Protein AF-0000000084596197 (afdb_homodimer)

Secondary structure (DSSP, 8-state):
-THHHHHHHH---TTS-HHHHHHHHHHHHHHHHHH----GGG---HHHHHHHHHHHHHHHHHHHHTT-HHHHHHHHHHHHHHHT-SHHHHHHHHHHHHHHHHHHHHHHHH-TTSTTTTHHHHHTTGGG--SHHHHHHHHHHHHHHHHHHHHHHHHHHHTTSS---------------TTHHHHHHHHHHHHHHHHHHHHT-TT---/-THHHHHHHH---TTS-HHHHHHHHHHHHHHHHHH----GGG---HHHHHHHHHHHHHHHHHHHHTT-HHHHHHHHHHHHHHHT-SHHHHHHHHHHHHHHHHHHHHHHHH-TTSTTTTHHHHHTTGGG--SHHHHHHHHHHHHHHHHHHHHHHHHHHHTTSS---------------TTHHHHHHHHHHHHHHHHHHHHT-TT---

Sequence (412 aa):
MHRMSILALCTSDANLDVSKCVMMAVVHDLAEAVVGDIAPWEGISKAEKVQREREGMKSMLSDMLHDGPGAIRIRELWEEYEEQATPEAKFVKDLDRLEMALQAAEYERKFPDEPNKLQSFFDSSLPDIKHPEVAQWGGQLQEQRTKEQSVARSSVANDNMNRSVRFEMLPGTTKFDSSQRGELSNNRCGMISVIVSSCLAPGFKTMHRMSILALCTSDANLDVSKCVMMAVVHDLAEAVVGDIAPWEGISKAEKVQREREGMKSMLSDMLHDGPGAIRIRELWEEYEEQATPEAKFVKDLDRLEMALQAAEYERKFPDEPNKLQSFFDSSLPDIKHPEVAQWGGQLQEQRTKEQSVARSSVANDNMNRSVRFEMLPGTTKFDSSQRGELSNNRCGMISVIVSSCLAPGFKT

InterPro domains:
  IPR006674 HD domain [PF13023] (1-129)
  IPR039356 5'-deoxynucleotidase YfbR/HDDC2 [PTHR11845] (1-153)

Structure (mmCIF, N/CA/C/O backbone):
data_AF-0000000084596197-model_v1
#
loop_
_entity.id
_entity.type
_entity.pdbx_description
1 polymer 'Hydrolase-HD superfamily protein'
#
loop_
_atom_site.group_PDB
_atom_site.id
_atom_site.type_symbol
_atom_site.label_atom_id
_atom_site.label_alt_id
_atom_site.label_comp_id
_atom_site.label_asym_id
_atom_site.label_entity_id
_atom_site.label_seq_id
_atom_site.pdbx_PDB_ins_code
_atom_site.Cartn_x
_atom_site.Cartn_y
_atom_site.Cartn_z
_atom_site.occupancy
_atom_site.B_iso_or_equiv
_atom_site.auth_seq_id
_atom_site.auth_comp_id
_atom_site.auth_asym_id
_atom_site.auth_atom_id
_atom_site.pdbx_PDB_model_num
ATOM 1 N N . MET A 1 1 ? -5.289 -3.93 -1.773 1 51.62 1 MET A N 1
ATOM 2 C CA . MET A 1 1 ? -4.254 -3.373 -2.643 1 51.62 1 MET A CA 1
ATOM 3 C C . MET A 1 1 ? -2.949 -3.176 -1.881 1 51.62 1 MET A C 1
ATOM 5 O O . MET A 1 1 ? -1.866 -3.363 -2.438 1 51.62 1 MET A O 1
ATOM 9 N N . HIS A 1 2 ? -2.783 -3.258 -0.722 1 68.31 2 HIS A N 1
ATOM 10 C CA . HIS A 1 2 ? -1.505 -2.994 -0.071 1 68.31 2 HIS A CA 1
ATOM 11 C C . HIS A 1 2 ? -0.812 -4.293 0.332 1 68.31 2 HIS A C 1
ATOM 13 O O . HIS A 1 2 ? 0.346 -4.277 0.754 1 68.31 2 HIS A O 1
ATOM 19 N N . ARG A 1 3 ? -1.323 -5.281 -0.31 1 80.88 3 ARG A N 1
ATOM 20 C CA . ARG A 1 3 ? -0.82 -6.559 0.187 1 80.88 3 ARG A CA 1
ATOM 21 C C . ARG A 1 3 ? 0.446 -6.973 -0.555 1 80.88 3 ARG A C 1
ATOM 23 O O . ARG A 1 3 ? 1.369 -7.527 0.045 1 80.88 3 ARG A O 1
ATOM 30 N N . MET A 1 4 ? 0.46 -6.586 -1.787 1 91.38 4 MET A N 1
ATOM 31 C CA . MET A 1 4 ? 1.592 -7.035 -2.592 1 91.38 4 MET A CA 1
ATOM 32 C C . MET A 1 4 ? 2.893 -6.41 -2.104 1 91.38 4 MET A C 1
ATOM 34 O O . MET A 1 4 ? 3.93 -7.074 -2.057 1 91.38 4 MET A O 1
ATOM 38 N N . SER A 1 5 ? 2.834 -5.141 -1.742 1 93.75 5 SER A N 1
ATOM 39 C CA . SER A 1 5 ? 4.047 -4.488 -1.254 1 93.75 5 SER A CA 1
ATOM 40 C C . SER A 1 5 ? 4.488 -5.074 0.082 1 93.75 5 SER A C 1
ATOM 42 O O . SER A 1 5 ? 5.688 -5.203 0.341 1 93.75 5 SER A O 1
ATOM 44 N N . ILE A 1 6 ? 3.557 -5.441 0.927 1 90.31 6 ILE A N 1
ATOM 45 C CA . ILE A 1 6 ? 3.877 -6.055 2.211 1 90.31 6 ILE A CA 1
ATOM 46 C C . ILE A 1 6 ? 4.496 -7.434 1.983 1 90.31 6 ILE A C 1
ATOM 48 O O . ILE A 1 6 ? 5.5 -7.777 2.607 1 90.31 6 ILE A O 1
ATOM 52 N N . LEU A 1 7 ? 3.924 -8.219 1.066 1 90.75 7 LEU A N 1
ATOM 53 C CA . LEU A 1 7 ? 4.473 -9.531 0.748 1 90.75 7 LEU A CA 1
ATOM 54 C C . LEU A 1 7 ? 5.895 -9.406 0.21 1 90.75 7 LEU A C 1
ATOM 56 O O . LEU A 1 7 ? 6.758 -10.234 0.531 1 90.75 7 LEU A O 1
ATOM 60 N N . ALA A 1 8 ? 6.098 -8.414 -0.601 1 95 8 ALA A N 1
ATOM 61 C CA . ALA A 1 8 ? 7.43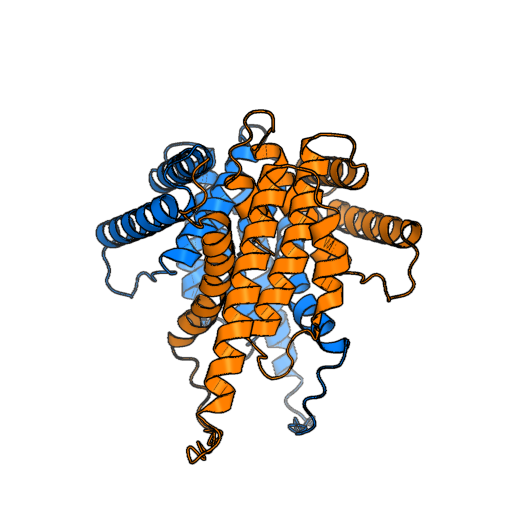8 -8.18 -1.126 1 95 8 ALA A CA 1
ATOM 62 C C . ALA A 1 8 ? 8.43 -7.914 0.003 1 95 8 ALA A C 1
ATOM 64 O O . ALA A 1 8 ? 9.562 -8.398 -0.03 1 95 8 ALA A O 1
ATOM 65 N N . LEU A 1 9 ? 8 -7.18 1.034 1 93.44 9 LEU A N 1
ATOM 66 C CA . LEU A 1 9 ? 8.844 -6.883 2.186 1 93.44 9 LEU A CA 1
ATOM 67 C C . LEU A 1 9 ? 9.211 -8.164 2.934 1 93.44 9 LEU A C 1
ATOM 69 O O . LEU A 1 9 ? 10.281 -8.242 3.551 1 93.44 9 LEU A O 1
ATOM 73 N N . CYS A 1 10 ? 8.453 -9.164 2.822 1 90.25 10 CYS A N 1
ATOM 74 C CA . CYS A 1 10 ? 8.578 -10.359 3.656 1 90.25 10 CYS A CA 1
ATOM 75 C C . CYS A 1 10 ? 9.508 -11.375 3.014 1 90.25 10 CYS A C 1
ATOM 77 O O . CYS A 1 10 ? 9.898 -12.352 3.654 1 90.25 10 CYS A O 1
ATOM 79 N N . THR A 1 11 ? 9.844 -11.203 1.759 1 92.75 11 THR A N 1
ATOM 80 C CA . THR A 1 11 ? 10.602 -12.234 1.065 1 92.75 11 THR A CA 1
ATOM 81 C C . THR A 1 11 ? 11.969 -12.43 1.718 1 92.75 11 THR A C 1
ATOM 83 O O . THR A 1 11 ? 12.578 -11.469 2.201 1 92.75 11 THR A O 1
ATOM 86 N N . SER A 1 12 ? 12.422 -13.664 1.715 1 90.5 12 SER A N 1
ATOM 87 C CA . SER A 1 12 ? 13.734 -14.016 2.242 1 90.5 12 SER A CA 1
ATOM 88 C C . SER A 1 12 ? 14.758 -14.18 1.118 1 90.5 12 SER A C 1
ATOM 90 O O . SER A 1 12 ? 15.922 -14.492 1.372 1 90.5 12 SER A O 1
ATOM 92 N N . ASP A 1 13 ? 14.305 -14 -0.135 1 94.81 13 ASP A N 1
ATOM 93 C CA . ASP A 1 13 ? 15.203 -14.211 -1.269 1 94.81 13 ASP A CA 1
ATOM 94 C C . ASP A 1 13 ? 16.266 -13.109 -1.344 1 94.81 13 ASP A C 1
ATOM 96 O O . ASP A 1 13 ? 15.961 -11.984 -1.753 1 94.81 13 ASP A O 1
ATOM 100 N N . ALA A 1 14 ? 17.469 -13.438 -1.056 1 94.31 14 ALA A N 1
ATOM 101 C CA . ALA A 1 14 ? 18.562 -12.477 -0.971 1 94.31 14 ALA A CA 1
ATOM 102 C C . ALA A 1 14 ? 19.031 -12.055 -2.359 1 94.31 14 ALA A C 1
ATOM 104 O O . ALA A 1 14 ? 19.781 -11.086 -2.502 1 94.31 14 ALA A O 1
ATOM 105 N N . ASN A 1 15 ? 18.625 -12.734 -3.367 1 97 15 ASN A N 1
ATOM 106 C CA . ASN A 1 15 ? 19.047 -12.414 -4.723 1 97 15 ASN A CA 1
ATOM 107 C C . ASN A 1 15 ? 18.219 -11.281 -5.324 1 97 15 ASN A C 1
ATOM 109 O O . ASN A 1 15 ? 18.547 -10.75 -6.383 1 97 15 ASN A O 1
ATOM 113 N N . LEU A 1 16 ? 17.125 -10.922 -4.645 1 98.12 16 LEU A N 1
ATOM 114 C CA . LEU A 1 16 ? 16.219 -9.898 -5.148 1 98.12 16 LEU A CA 1
ATOM 115 C C . LEU A 1 16 ? 16.547 -8.539 -4.527 1 98.12 16 LEU A C 1
ATOM 117 O O . LEU A 1 16 ? 16.906 -8.461 -3.348 1 98.12 16 LEU A O 1
ATOM 121 N N . ASP A 1 17 ? 16.484 -7.523 -5.355 1 98.31 17 ASP A N 1
ATOM 122 C CA . ASP A 1 17 ? 16.375 -6.168 -4.824 1 98.31 17 ASP A CA 1
ATOM 123 C C . ASP A 1 17 ? 15 -5.906 -4.234 1 98.31 17 ASP A C 1
ATOM 125 O O . ASP A 1 17 ? 14.086 -5.477 -4.945 1 98.31 17 ASP A O 1
ATOM 129 N N . VAL A 1 18 ? 14.883 -6.105 -2.934 1 97.88 18 VAL A N 1
ATOM 130 C CA . VAL A 1 18 ? 13.578 -6.086 -2.273 1 97.88 18 VAL A CA 1
ATOM 131 C C . VAL A 1 18 ? 12.969 -4.691 -2.383 1 97.88 18 VAL A C 1
ATOM 133 O O . VAL A 1 18 ? 11.758 -4.555 -2.584 1 97.88 18 VAL A O 1
ATOM 136 N N . SER A 1 19 ? 13.82 -3.701 -2.23 1 98.06 19 SER A N 1
ATOM 137 C CA . SER A 1 19 ? 13.305 -2.34 -2.312 1 98.06 19 SER A CA 1
ATOM 138 C C . SER A 1 19 ? 12.664 -2.076 -3.672 1 98.06 19 SER A C 1
ATOM 140 O O . SER A 1 19 ? 11.609 -1.44 -3.754 1 98.06 19 SER A O 1
ATOM 142 N N . LYS A 1 20 ? 13.297 -2.551 -4.688 1 98.25 20 LYS A N 1
ATOM 143 C CA . LYS A 1 20 ? 12.727 -2.4 -6.023 1 98.25 20 LYS A CA 1
ATOM 144 C C . LYS A 1 20 ? 11.422 -3.182 -6.156 1 98.25 20 LYS A C 1
ATOM 146 O O . LYS A 1 20 ? 10.461 -2.697 -6.758 1 98.25 20 LYS A O 1
ATOM 151 N N . CYS A 1 21 ? 11.359 -4.398 -5.613 1 98.44 21 CYS A N 1
ATOM 152 C CA . CYS A 1 21 ? 10.141 -5.207 -5.641 1 98.44 21 CYS A CA 1
ATOM 153 C C . CYS A 1 21 ? 8.984 -4.477 -4.961 1 98.44 21 CYS A C 1
ATOM 155 O O . CYS A 1 21 ? 7.863 -4.477 -5.465 1 98.44 21 CYS A O 1
ATOM 157 N N . VAL A 1 22 ? 9.281 -3.832 -3.824 1 97.19 22 VAL A N 1
ATOM 158 C CA . VAL A 1 22 ? 8.258 -3.113 -3.078 1 97.19 22 VAL A CA 1
ATOM 159 C C . VAL A 1 22 ? 7.75 -1.932 -3.902 1 97.19 22 VAL A C 1
ATOM 161 O O . VAL A 1 22 ? 6.539 -1.753 -4.062 1 97.19 22 VAL A O 1
ATOM 164 N N . MET A 1 23 ? 8.664 -1.175 -4.457 1 97.56 23 MET A N 1
ATOM 165 C CA . MET A 1 23 ? 8.25 -0.035 -5.273 1 97.56 23 MET A CA 1
ATOM 166 C C . MET A 1 23 ? 7.441 -0.493 -6.48 1 97.56 23 MET A C 1
ATOM 168 O O . MET A 1 23 ? 6.41 0.101 -6.801 1 97.56 23 MET A O 1
ATOM 172 N N . MET A 1 24 ? 7.922 -1.519 -7.078 1 97.38 24 MET A N 1
ATOM 173 C CA . MET A 1 24 ? 7.242 -2.045 -8.258 1 97.38 24 MET A CA 1
ATOM 174 C C . MET A 1 24 ? 5.84 -2.523 -7.914 1 97.38 24 MET A C 1
ATOM 176 O O . MET A 1 24 ? 4.902 -2.324 -8.688 1 97.38 24 MET A O 1
ATOM 180 N N . ALA A 1 25 ? 5.695 -3.145 -6.742 1 95.69 25 ALA A N 1
ATOM 181 C CA . ALA A 1 25 ? 4.379 -3.576 -6.277 1 95.69 25 ALA A CA 1
ATOM 182 C C . ALA A 1 25 ? 3.447 -2.383 -6.086 1 95.69 25 ALA A C 1
ATOM 184 O O . ALA A 1 25 ? 2.279 -2.43 -6.477 1 95.69 25 ALA A O 1
ATOM 185 N N . VAL A 1 26 ? 3.951 -1.312 -5.512 1 93.12 26 VAL A N 1
ATOM 186 C CA . VAL A 1 26 ? 3.166 -0.103 -5.289 1 93.12 26 VAL A CA 1
ATOM 187 C C . VAL A 1 26 ? 2.746 0.495 -6.633 1 93.12 26 VAL A C 1
ATOM 189 O O . VAL A 1 26 ? 1.592 0.888 -6.809 1 93.12 26 VAL A O 1
ATOM 192 N N . VAL A 1 27 ? 3.654 0.53 -7.562 1 92.81 27 VAL A N 1
ATOM 193 C CA . VAL A 1 27 ? 3.381 1.075 -8.891 1 92.81 27 VAL A CA 1
ATOM 194 C C . VAL A 1 27 ? 2.332 0.218 -9.594 1 92.81 27 VAL A C 1
ATOM 196 O O . VAL A 1 27 ? 1.435 0.743 -10.258 1 92.81 27 VAL A O 1
ATOM 199 N N . HIS A 1 28 ? 2.49 -1.118 -9.484 1 90.94 28 HIS A N 1
ATOM 200 C CA . HIS A 1 28 ? 1.502 -2.029 -10.047 1 90.94 28 HIS A CA 1
ATOM 201 C C . HIS A 1 28 ? 0.102 -1.715 -9.531 1 90.94 28 HIS A C 1
ATOM 203 O O . HIS A 1 28 ? -0.844 -1.606 -10.312 1 90.94 28 HIS A O 1
ATOM 209 N N . ASP A 1 29 ? 0.002 -1.568 -8.258 1 86.38 29 ASP A N 1
ATOM 210 C CA . ASP A 1 29 ? -1.286 -1.261 -7.641 1 86.38 29 ASP A CA 1
ATOM 211 C C . ASP A 1 29 ? -1.808 0.095 -8.109 1 86.38 29 ASP A C 1
ATOM 213 O O . ASP A 1 29 ? -3.014 0.269 -8.305 1 86.38 29 ASP A O 1
ATOM 217 N N . LEU A 1 30 ? -0.917 1.039 -8.227 1 85.5 30 LEU A N 1
ATOM 218 C CA . LEU A 1 30 ? -1.281 2.361 -8.719 1 85.5 30 LEU A CA 1
ATOM 219 C C . LEU A 1 30 ? -1.856 2.273 -10.133 1 85.5 30 LEU A C 1
ATOM 221 O O . LEU A 1 30 ? -2.873 2.902 -10.43 1 85.5 30 LEU A O 1
ATOM 225 N N . ALA A 1 31 ? -1.199 1.542 -10.977 1 83.44 31 ALA A N 1
ATOM 226 C CA . ALA A 1 31 ? -1.655 1.37 -12.359 1 83.44 31 ALA A CA 1
ATOM 227 C C . ALA A 1 31 ? -3.053 0.758 -12.398 1 83.44 31 ALA A C 1
ATOM 229 O O . ALA A 1 31 ? -3.898 1.182 -13.188 1 83.44 31 ALA A O 1
ATOM 230 N N . GLU A 1 32 ? -3.297 -0.249 -11.523 1 80.62 32 GLU A N 1
ATOM 231 C CA . GLU A 1 32 ? -4.605 -0.891 -11.461 1 80.62 32 GLU A CA 1
ATOM 232 C C . GLU A 1 32 ? -5.68 0.09 -10.992 1 80.62 32 GLU A C 1
ATOM 234 O O . GLU A 1 32 ? -6.82 0.035 -11.453 1 80.62 32 GLU A O 1
ATOM 239 N N . ALA A 1 33 ? -5.348 0.942 -10.094 1 76.25 33 ALA A N 1
ATOM 240 C CA . ALA A 1 33 ? -6.293 1.924 -9.57 1 76.25 33 ALA A CA 1
ATOM 241 C C . ALA A 1 33 ? -6.652 2.963 -10.625 1 76.25 33 ALA A C 1
ATOM 243 O O . ALA A 1 33 ? -7.789 3.434 -10.688 1 76.25 33 ALA A O 1
ATOM 244 N N . VAL A 1 34 ? -5.734 3.34 -11.438 1 73.44 34 VAL A N 1
ATOM 245 C CA . VAL A 1 34 ? -5.91 4.395 -12.43 1 73.44 34 VAL A CA 1
ATOM 246 C C . VAL A 1 34 ? -6.652 3.84 -13.648 1 73.44 34 VAL A C 1
ATOM 248 O O . VAL A 1 34 ? -7.582 4.473 -14.148 1 73.44 34 VAL A O 1
ATOM 251 N N . VAL A 1 35 ? -6.188 2.748 -14.164 1 70.94 35 VAL A N 1
ATOM 252 C CA . VAL A 1 35 ? -6.695 2.229 -15.43 1 70.94 35 VAL A CA 1
ATOM 253 C C . VAL A 1 35 ? -7.855 1.271 -15.164 1 70.94 35 VAL A C 1
ATOM 255 O O . VAL A 1 35 ? -8.688 1.039 -16.047 1 70.94 35 VAL A O 1
ATOM 258 N N . GLY A 1 36 ? -8.086 1.014 -13.93 1 65.88 36 GLY A N 1
ATOM 259 C CA . GLY A 1 36 ? -9.062 -0.024 -13.633 1 65.88 36 GLY A CA 1
ATOM 260 C C . GLY A 1 36 ? -8.523 -1.427 -13.836 1 65.88 36 GLY A C 1
ATOM 261 O O . GLY A 1 36 ? -7.488 -1.612 -14.477 1 65.88 36 GLY A O 1
ATOM 262 N N . ASP A 1 37 ? -9.109 -2.377 -13.016 1 60.03 37 ASP A N 1
ATOM 263 C CA . ASP A 1 37 ? -8.773 -3.783 -13.203 1 60.03 37 ASP A CA 1
ATOM 264 C C . ASP A 1 37 ? -9.516 -4.371 -14.406 1 60.03 37 ASP A C 1
ATOM 266 O O . ASP A 1 37 ? -10.742 -4.453 -14.398 1 60.03 37 ASP A O 1
ATOM 270 N N . ILE A 1 38 ? -8.867 -4.238 -15.5 1 54.94 38 ILE A N 1
ATOM 271 C CA . ILE A 1 38 ? -9.523 -4.809 -16.672 1 54.94 38 ILE A CA 1
ATOM 272 C C . ILE A 1 38 ? -9.438 -6.332 -16.625 1 54.94 38 ILE A C 1
ATOM 274 O O . ILE A 1 38 ? -8.336 -6.895 -16.578 1 54.94 38 ILE A O 1
ATOM 278 N N . ALA A 1 39 ? -10.609 -6.922 -16.406 1 49.72 39 ALA A N 1
ATOM 279 C CA . ALA A 1 39 ? -10.68 -8.375 -16.359 1 49.72 39 ALA A CA 1
ATOM 280 C C . ALA A 1 39 ? -10.578 -8.984 -17.75 1 49.72 39 ALA A C 1
ATOM 282 O O . ALA A 1 39 ? -10.914 -8.336 -18.75 1 49.72 39 ALA A O 1
ATOM 283 N N . PRO A 1 40 ? -9.992 -10.18 -17.812 1 52.41 40 PRO A N 1
ATOM 284 C CA . PRO A 1 40 ? -9.797 -10.883 -19.094 1 52.41 40 PRO A CA 1
ATOM 285 C C . PRO A 1 40 ? -11.086 -11 -19.906 1 52.41 40 PRO A C 1
ATOM 287 O O . PRO A 1 40 ? -11.039 -11.023 -21.141 1 52.41 40 PRO A O 1
ATOM 290 N N . TRP A 1 41 ? -12.133 -11.148 -19.234 1 51.62 41 TRP A N 1
ATOM 291 C CA . TRP A 1 41 ? -13.375 -11.445 -19.953 1 51.62 41 TRP A CA 1
ATOM 292 C C . TRP A 1 41 ? -13.898 -10.211 -20.672 1 51.62 41 TRP A C 1
ATOM 294 O O . TRP A 1 41 ? -14.828 -10.305 -21.484 1 51.62 41 TRP A O 1
ATOM 304 N N . GLU A 1 42 ? -13.336 -9.102 -20.281 1 60.56 42 GLU A N 1
ATOM 305 C CA . GLU A 1 42 ? -13.836 -7.875 -20.891 1 60.56 42 GLU A CA 1
ATOM 306 C C . GLU A 1 42 ? -13.445 -7.797 -22.359 1 60.56 42 GLU A C 1
ATOM 308 O O . GLU A 1 42 ? -13.82 -6.852 -23.062 1 60.56 42 GLU A O 1
ATOM 313 N N . GLY A 1 43 ? -12.883 -8.938 -22.906 1 64.5 43 GLY A N 1
ATOM 314 C CA . GLY A 1 43 ? -12.672 -9.078 -24.344 1 64.5 43 GLY A CA 1
ATOM 315 C C . GLY A 1 43 ? -11.555 -8.203 -24.875 1 64.5 43 GLY A C 1
ATOM 316 O O . GLY A 1 43 ? -11.445 -7.996 -26.078 1 64.5 43 GLY A O 1
ATOM 317 N N . ILE A 1 44 ? -11.023 -7.566 -23.984 1 69.56 44 ILE A N 1
ATOM 318 C CA . ILE A 1 44 ? -9.906 -6.742 -24.438 1 69.56 44 ILE A CA 1
ATOM 319 C C . ILE A 1 44 ? -8.641 -7.59 -24.531 1 69.56 44 ILE A C 1
ATOM 321 O O . ILE A 1 44 ? -8.375 -8.414 -23.656 1 69.56 44 ILE A O 1
ATOM 325 N N . SER A 1 45 ? -8.016 -7.523 -25.812 1 78 45 SER A N 1
ATOM 326 C CA . SER A 1 45 ? -6.762 -8.25 -25.984 1 78 45 SER A CA 1
ATOM 327 C C . SER A 1 45 ? -5.715 -7.777 -24.984 1 78 45 SER A C 1
ATOM 329 O O . SER A 1 45 ? -5.824 -6.684 -24.422 1 78 45 SER A O 1
ATOM 331 N N . LYS A 1 46 ? -4.75 -8.633 -24.719 1 76.69 46 LYS A N 1
ATOM 332 C CA . LYS A 1 46 ? -3.643 -8.297 -23.828 1 76.69 46 LYS A CA 1
ATOM 333 C C . LYS A 1 46 ? -2.934 -7.027 -24.281 1 76.69 46 LYS A C 1
ATOM 335 O O . LYS A 1 46 ? -2.6 -6.16 -23.469 1 76.69 46 LYS A O 1
ATOM 340 N N . ALA A 1 47 ? -2.729 -6.996 -25.641 1 79.56 47 ALA A N 1
ATOM 341 C CA . ALA A 1 47 ? -2.037 -5.844 -26.203 1 79.56 47 ALA A CA 1
ATOM 342 C C . ALA A 1 47 ? -2.842 -4.562 -26 1 79.56 47 ALA A C 1
ATOM 344 O O . ALA A 1 47 ? -2.279 -3.516 -25.672 1 79.56 47 ALA A O 1
ATOM 345 N N . GLU A 1 48 ? -4.117 -4.68 -26.188 1 78.88 48 GLU A N 1
ATOM 346 C CA . GLU A 1 48 ? -4.984 -3.521 -25.984 1 78.88 48 GLU A CA 1
ATOM 347 C C . GLU A 1 48 ? -5.031 -3.113 -24.516 1 78.88 48 GLU A C 1
ATOM 349 O O . GLU A 1 48 ? -5.082 -1.925 -24.188 1 78.88 48 GLU A O 1
ATOM 354 N N . LYS A 1 49 ? -4.969 -4.086 -23.656 1 76.06 49 LYS A N 1
ATOM 355 C CA . LYS A 1 49 ? -4.941 -3.803 -22.219 1 76.06 49 LYS A CA 1
ATOM 356 C C . LYS A 1 49 ? -3.688 -3.02 -21.844 1 76.06 49 LYS A C 1
ATOM 358 O O . LYS A 1 49 ? -3.771 -2.008 -21.141 1 76.06 49 LYS A O 1
ATOM 363 N N . VAL A 1 50 ? -2.574 -3.438 -22.375 1 78.81 50 VAL A N 1
ATOM 364 C CA . VAL A 1 50 ? -1.298 -2.801 -22.062 1 78.81 50 VAL A CA 1
ATOM 365 C C . VAL A 1 50 ? -1.292 -1.372 -22.609 1 78.81 50 VAL A C 1
ATOM 367 O O . VAL A 1 50 ? -0.8 -0.454 -21.938 1 78.81 50 VAL A O 1
ATOM 370 N N . GLN A 1 51 ? -1.865 -1.231 -23.75 1 81.5 51 GLN A N 1
ATOM 371 C CA . GLN A 1 51 ? -1.906 0.094 -24.344 1 81.5 51 GLN A CA 1
ATOM 372 C C . GLN A 1 51 ? -2.785 1.044 -23.547 1 81.5 51 GLN A C 1
ATOM 374 O O . GLN A 1 51 ? -2.418 2.199 -23.312 1 81.5 51 GLN A O 1
ATOM 379 N N . ARG A 1 52 ? -3.8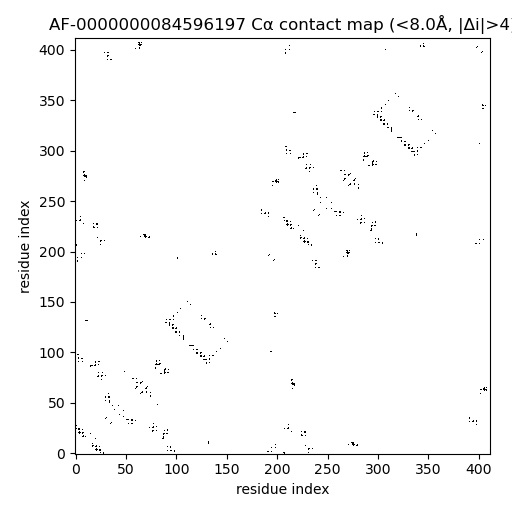71 0.579 -23.125 1 77.81 52 ARG A N 1
ATOM 380 C CA . ARG A 1 52 ? -4.766 1.396 -22.312 1 77.81 52 ARG A CA 1
ATOM 381 C C . ARG A 1 52 ? -4.117 1.753 -20.969 1 77.81 52 ARG A C 1
ATOM 383 O O . ARG A 1 52 ? -4.23 2.889 -20.5 1 77.81 52 ARG A O 1
ATOM 390 N N . GLU A 1 53 ? -3.426 0.743 -20.391 1 81.06 53 GLU A N 1
ATOM 391 C CA . GLU A 1 53 ? -2.721 1 -19.125 1 81.06 53 GLU A CA 1
ATOM 392 C C . GLU A 1 53 ? -1.597 2.014 -19.328 1 81.06 53 GLU A C 1
ATOM 394 O O . GLU A 1 53 ? -1.396 2.896 -18.484 1 81.06 53 GLU A O 1
ATOM 399 N N . ARG A 1 54 ? -0.956 1.885 -20.469 1 83.44 54 ARG A N 1
ATOM 400 C CA . ARG A 1 54 ? 0.139 2.803 -20.75 1 83.44 54 ARG A CA 1
ATOM 401 C C . ARG A 1 54 ? -0.373 4.23 -20.922 1 83.44 54 ARG A C 1
ATOM 403 O O . ARG A 1 54 ? 0.201 5.168 -20.359 1 83.44 54 ARG A O 1
ATOM 410 N N . GLU A 1 55 ? -1.392 4.371 -21.625 1 81.56 55 GLU A N 1
ATOM 411 C CA . GLU A 1 55 ? -1.959 5.699 -21.859 1 81.56 55 GLU A CA 1
ATOM 412 C C . GLU A 1 55 ? -2.514 6.285 -20.562 1 81.56 55 GLU A C 1
ATOM 414 O O . GLU A 1 55 ? -2.352 7.477 -20.281 1 81.56 55 GLU A O 1
ATOM 419 N N . GLY A 1 56 ? -3.186 5.461 -19.859 1 77.81 56 GLY A N 1
ATOM 420 C CA . GLY A 1 56 ? -3.699 5.898 -18.578 1 77.81 56 GLY A CA 1
ATOM 421 C C . GLY A 1 56 ? -2.609 6.352 -17.609 1 77.81 56 GLY A C 1
ATOM 422 O O . GLY A 1 56 ? -2.721 7.41 -17 1 77.81 56 GLY A O 1
ATOM 423 N N . MET A 1 57 ? -1.563 5.574 -17.609 1 81.69 57 MET A N 1
ATOM 424 C CA . MET A 1 57 ? -0.446 5.898 -16.719 1 81.69 57 MET A CA 1
ATOM 425 C C . MET A 1 57 ? 0.263 7.164 -17.188 1 81.69 57 MET A C 1
ATOM 427 O O . MET A 1 57 ? 0.626 8.016 -16.375 1 81.69 57 MET A O 1
ATOM 431 N N . LYS A 1 58 ? 0.481 7.281 -18.453 1 82.31 58 LYS A N 1
ATOM 432 C CA . LYS A 1 58 ? 1.139 8.461 -19.016 1 82.31 58 LYS A CA 1
ATOM 433 C C . LYS A 1 58 ? 0.367 9.734 -18.672 1 82.31 58 LYS A C 1
ATOM 435 O O . LYS A 1 58 ? 0.957 10.727 -18.234 1 82.31 58 LYS A O 1
ATOM 440 N N . SER A 1 59 ? -0.866 9.648 -18.906 1 78.81 59 SER A N 1
ATOM 441 C CA . SER A 1 59 ? -1.703 10.805 -18.625 1 78.81 59 SER A CA 1
ATOM 442 C C . SER A 1 59 ? -1.648 11.164 -17.141 1 78.81 59 SER A C 1
ATOM 444 O O . SER A 1 59 ? -1.511 12.336 -16.781 1 78.81 59 SER A O 1
ATOM 446 N N . MET A 1 60 ? -1.717 10.156 -16.359 1 75.94 60 MET A N 1
ATOM 447 C CA . MET A 1 60 ? -1.688 10.383 -14.914 1 75.94 60 MET A CA 1
ATOM 448 C C . MET A 1 60 ? -0.356 10.992 -14.492 1 75.94 60 MET A C 1
ATOM 450 O O . MET A 1 60 ? -0.329 11.969 -13.742 1 75.94 60 MET A O 1
ATOM 454 N N . LEU A 1 61 ? 0.694 10.461 -15.008 1 81 61 LEU A N 1
ATOM 455 C CA . LEU A 1 61 ? 2.025 10.898 -14.602 1 81 61 LEU A CA 1
ATOM 456 C C . LEU A 1 61 ? 2.314 12.305 -15.117 1 81 61 LEU A C 1
ATOM 458 O O . LEU A 1 61 ? 2.941 13.109 -14.422 1 81 61 LEU A O 1
ATOM 462 N N . SER A 1 62 ? 1.926 12.531 -16.344 1 79.56 62 SER A N 1
ATOM 463 C CA . SER A 1 62 ? 2.111 13.867 -16.891 1 79.56 62 SER A CA 1
ATOM 464 C C . SER A 1 62 ? 1.293 14.906 -16.125 1 79.56 62 SER A C 1
ATOM 466 O O . SER A 1 62 ? 1.792 15.984 -15.812 1 79.56 62 SER A O 1
ATOM 468 N N . ASP A 1 63 ? 0.119 14.555 -15.883 1 71.44 63 ASP A N 1
ATOM 469 C CA . ASP A 1 63 ? -0.786 15.484 -15.219 1 71.44 63 ASP A CA 1
ATOM 470 C C . ASP A 1 63 ? -0.371 15.711 -13.766 1 71.44 63 ASP A C 1
ATOM 472 O O . ASP A 1 63 ? -0.438 16.828 -13.258 1 71.44 63 ASP A O 1
ATOM 476 N N . MET A 1 64 ? 0.132 14.664 -13.25 1 68.69 64 MET A N 1
ATOM 477 C CA . MET A 1 64 ? 0.358 14.719 -11.805 1 68.69 64 MET A CA 1
ATOM 478 C C . MET A 1 64 ? 1.791 15.141 -11.5 1 68.69 64 MET A C 1
ATOM 480 O O . MET A 1 64 ? 2.031 15.898 -10.555 1 68.69 64 MET A O 1
ATOM 484 N N . LEU A 1 65 ? 2.723 14.672 -12.234 1 75.5 65 LEU A N 1
ATOM 485 C CA . LEU A 1 65 ? 4.113 14.82 -11.828 1 75.5 65 LEU A CA 1
ATOM 486 C C . LEU A 1 65 ? 4.91 15.609 -12.859 1 75.5 65 LEU A C 1
ATOM 488 O O . LEU A 1 65 ? 6.133 15.727 -12.75 1 75.5 65 LEU A O 1
ATOM 492 N N . HIS A 1 66 ? 4.172 16.156 -13.867 1 77.44 66 HIS A N 1
ATOM 493 C CA . HIS A 1 66 ? 4.766 17.031 -14.883 1 77.44 66 HIS A CA 1
ATOM 494 C C . HIS A 1 66 ? 6.062 16.438 -15.422 1 77.44 66 HIS A C 1
ATOM 496 O O . HIS A 1 66 ? 7.062 17.141 -15.562 1 77.44 66 HIS A O 1
ATOM 502 N N . ASP A 1 67 ? 6.141 15.219 -15.406 1 76.94 67 ASP A N 1
ATOM 503 C CA . ASP A 1 67 ? 7.234 14.453 -15.992 1 76.94 67 ASP A CA 1
ATOM 504 C C . ASP A 1 67 ? 8.523 14.641 -15.195 1 76.94 67 ASP A C 1
ATOM 506 O O . ASP A 1 67 ? 9.617 14.609 -15.758 1 76.94 67 ASP A O 1
ATOM 510 N N . GLY A 1 68 ? 8.398 15.016 -13.945 1 85.69 68 GLY A N 1
ATOM 511 C CA . GLY A 1 68 ? 9.555 15.164 -13.07 1 85.69 68 GLY A CA 1
ATOM 512 C C . GLY A 1 68 ? 10.148 13.836 -12.641 1 85.69 68 GLY A C 1
ATOM 513 O O . GLY A 1 68 ? 9.836 12.797 -13.219 1 85.69 68 GLY A O 1
ATOM 514 N N . PRO A 1 69 ? 11.125 13.883 -11.711 1 90.19 69 PRO A N 1
ATOM 515 C CA . PRO A 1 69 ? 11.836 12.672 -11.297 1 90.19 69 PRO A CA 1
ATOM 516 C C . PRO A 1 69 ? 10.906 11.578 -10.773 1 90.19 69 PRO A C 1
ATOM 518 O O . PRO A 1 69 ? 11.133 10.398 -11.023 1 90.19 69 PRO A O 1
ATOM 521 N N . GLY A 1 70 ? 9.875 11.984 -10.031 1 90.81 70 GLY A N 1
ATOM 522 C CA . GLY A 1 70 ? 8.906 11.008 -9.57 1 90.81 70 GLY A CA 1
ATOM 523 C C . GLY A 1 70 ? 8.172 10.305 -10.695 1 90.81 70 GLY A C 1
ATOM 524 O O . GLY A 1 70 ? 7.961 9.094 -10.648 1 90.81 70 GLY A O 1
ATOM 525 N N . ALA A 1 71 ? 7.828 11.078 -11.711 1 88.62 71 ALA A N 1
ATOM 526 C CA . ALA A 1 71 ? 7.145 10.523 -12.875 1 88.62 71 ALA A CA 1
ATOM 527 C C . ALA A 1 71 ? 8.031 9.516 -13.609 1 88.62 71 ALA A C 1
ATOM 529 O O . ALA A 1 71 ? 7.574 8.438 -14 1 88.62 71 ALA A O 1
ATOM 530 N N . ILE A 1 72 ? 9.273 9.883 -13.789 1 92.31 72 ILE A N 1
ATOM 531 C CA . ILE A 1 72 ? 10.234 9.016 -14.469 1 92.31 72 ILE A CA 1
ATOM 532 C C . ILE A 1 72 ? 10.406 7.723 -13.68 1 92.31 72 ILE A C 1
ATOM 534 O O . ILE A 1 72 ? 10.375 6.629 -14.258 1 92.31 72 ILE A O 1
ATOM 538 N N . ARG A 1 73 ? 10.531 7.793 -12.383 1 94.88 73 ARG A N 1
ATOM 539 C CA . ARG A 1 73 ? 10.695 6.645 -11.5 1 94.88 73 ARG A CA 1
ATOM 540 C C . ARG A 1 73 ? 9.516 5.684 -11.625 1 94.88 73 ARG A C 1
ATOM 542 O O . ARG A 1 73 ? 9.711 4.48 -11.805 1 94.88 73 ARG A O 1
ATOM 549 N N . ILE A 1 74 ? 8.344 6.223 -11.586 1 93.19 74 ILE A N 1
ATOM 550 C CA . ILE A 1 74 ? 7.133 5.414 -11.648 1 93.19 74 ILE A CA 1
ATOM 551 C C . ILE A 1 74 ? 7.02 4.762 -13.023 1 93.19 74 ILE A C 1
ATOM 553 O O . ILE A 1 74 ? 6.73 3.564 -13.133 1 93.19 74 ILE A O 1
ATOM 557 N N . ARG A 1 75 ? 7.258 5.527 -14.047 1 92.06 75 ARG A N 1
ATOM 558 C CA . ARG A 1 75 ? 7.172 5.012 -15.406 1 92.06 75 ARG A CA 1
ATOM 559 C C . ARG A 1 75 ? 8.164 3.867 -15.625 1 92.06 75 ARG A C 1
ATOM 561 O O . ARG A 1 75 ? 7.805 2.834 -16.188 1 92.06 75 ARG A O 1
ATOM 568 N N . GLU A 1 76 ? 9.359 4.047 -15.203 1 95.75 76 GLU A N 1
ATOM 569 C CA . GLU A 1 76 ? 10.391 3.029 -15.383 1 95.75 76 GLU A CA 1
ATOM 570 C C . GLU A 1 76 ? 10.031 1.743 -14.641 1 95.75 76 GLU A C 1
ATOM 572 O O . GLU A 1 76 ? 10.219 0.645 -15.172 1 95.75 76 GLU A O 1
ATOM 577 N N . LEU A 1 77 ? 9.57 1.88 -13.445 1 97.31 77 LEU A N 1
ATOM 578 C CA . LEU A 1 77 ? 9.156 0.715 -12.672 1 97.31 77 LEU A CA 1
ATOM 579 C C . LEU A 1 77 ? 7.984 0.009 -13.336 1 97.31 77 LEU A C 1
ATOM 581 O O . LEU A 1 77 ? 7.941 -1.222 -13.391 1 97.31 77 LEU A O 1
ATOM 585 N N . TRP A 1 78 ? 7.023 0.78 -13.828 1 94.25 78 TRP A N 1
ATOM 586 C CA . TRP A 1 78 ? 5.863 0.217 -14.508 1 94.25 78 TRP A CA 1
ATOM 587 C C . TRP A 1 78 ? 6.285 -0.556 -15.75 1 94.25 78 TRP A C 1
ATOM 589 O O . TRP A 1 78 ? 5.824 -1.678 -15.977 1 94.25 78 TRP A O 1
ATOM 599 N N . GLU A 1 79 ? 7.125 0.059 -16.562 1 94.25 79 GLU A N 1
ATOM 600 C CA . GLU A 1 79 ? 7.617 -0.581 -17.781 1 94.25 79 GLU A CA 1
ATOM 601 C C . GLU A 1 79 ? 8.383 -1.86 -17.453 1 94.25 79 GLU A C 1
ATOM 603 O O . GLU A 1 79 ? 8.227 -2.875 -18.141 1 94.25 79 GLU A O 1
ATOM 608 N N . GLU A 1 80 ? 9.219 -1.804 -16.469 1 97.19 80 GLU A N 1
ATOM 609 C CA . GLU A 1 80 ? 9.953 -2.994 -16.047 1 97.19 80 GLU A CA 1
ATOM 610 C C . GLU A 1 80 ? 9 -4.117 -15.648 1 97.19 80 GLU A C 1
ATOM 612 O O . GLU A 1 80 ? 9.227 -5.281 -15.984 1 97.19 80 GLU A O 1
ATOM 617 N N . TYR A 1 81 ? 7.969 -3.816 -14.945 1 96.5 81 TYR A N 1
ATOM 618 C CA . TYR A 1 81 ? 6.973 -4.809 -14.555 1 96.5 81 TYR A CA 1
ATOM 619 C C . TYR A 1 81 ? 6.316 -5.434 -15.781 1 96.5 81 TYR A C 1
ATOM 621 O O . TYR A 1 81 ? 6.195 -6.656 -15.875 1 96.5 81 TYR A O 1
ATOM 629 N N . GLU A 1 82 ? 5.859 -4.578 -16.703 1 92.31 82 GLU A N 1
ATOM 630 C CA . GLU A 1 82 ? 5.137 -5.031 -17.875 1 92.31 82 GLU A CA 1
ATOM 631 C C . GLU A 1 82 ? 6.016 -5.926 -18.75 1 92.31 82 GLU A C 1
ATOM 633 O O . GLU A 1 82 ? 5.527 -6.883 -19.359 1 92.31 82 GLU A O 1
ATOM 638 N N . GLU A 1 83 ? 7.289 -5.59 -18.781 1 94 83 GLU A N 1
ATOM 639 C CA . GLU A 1 83 ? 8.219 -6.355 -19.609 1 94 83 GLU A CA 1
ATOM 640 C C . GLU A 1 83 ? 8.484 -7.734 -19 1 94 83 GLU A C 1
ATOM 642 O O . GLU A 1 83 ? 8.789 -8.688 -19.719 1 94 83 GLU A O 1
ATOM 647 N N . GLN A 1 84 ? 8.469 -7.867 -17.703 1 95.94 84 GLN A N 1
ATOM 648 C CA . GLN A 1 84 ? 8.656 -9.109 -16.969 1 95.94 84 GLN A CA 1
ATOM 649 C C . GLN A 1 84 ? 9.969 -9.781 -17.359 1 95.94 84 GLN A C 1
ATOM 651 O O . GLN A 1 84 ? 10.023 -11 -17.562 1 95.94 84 GLN A O 1
ATOM 656 N N . ALA A 1 85 ? 11.031 -9.008 -17.469 1 96.5 85 ALA A N 1
ATOM 657 C CA . ALA A 1 85 ? 12.32 -9.531 -17.906 1 96.5 85 ALA A CA 1
ATOM 658 C C . ALA A 1 85 ? 13.273 -9.719 -16.734 1 96.5 85 ALA A C 1
ATOM 660 O O . ALA A 1 85 ? 14.148 -10.586 -16.766 1 96.5 85 ALA A O 1
ATOM 661 N N . THR A 1 86 ? 13.203 -8.93 -15.68 1 98.31 86 THR A N 1
ATOM 662 C CA . THR A 1 86 ? 14.102 -8.992 -14.531 1 98.31 86 THR A CA 1
ATOM 663 C C . THR A 1 86 ? 13.555 -9.922 -13.461 1 98.31 86 THR A C 1
ATOM 665 O O . THR A 1 86 ? 12.344 -10.164 -13.398 1 98.31 86 THR A O 1
ATOM 668 N N . PRO A 1 87 ? 14.43 -10.5 -12.633 1 98.38 87 PRO A N 1
ATOM 669 C CA . PRO A 1 87 ? 13.953 -11.336 -11.531 1 98.38 87 PRO A CA 1
ATOM 670 C C . PRO A 1 87 ? 12.953 -10.617 -10.633 1 98.38 87 PRO A C 1
ATOM 672 O O . PRO A 1 87 ? 12 -11.227 -10.148 1 98.38 87 PRO A O 1
ATOM 675 N N . GLU A 1 88 ? 13.156 -9.289 -10.398 1 98.69 88 GLU A N 1
ATOM 676 C CA . GLU A 1 88 ? 12.242 -8.508 -9.57 1 98.69 88 GLU A CA 1
ATOM 677 C C . GLU A 1 88 ? 10.852 -8.445 -10.195 1 98.69 88 GLU A C 1
ATOM 679 O O . GLU A 1 88 ? 9.852 -8.641 -9.508 1 98.69 88 GLU A O 1
ATOM 684 N N . ALA A 1 89 ? 10.828 -8.211 -11.5 1 98.62 89 ALA A N 1
ATOM 685 C CA . ALA A 1 89 ? 9.547 -8.117 -12.195 1 98.62 89 ALA A CA 1
ATOM 686 C C . ALA A 1 89 ? 8.812 -9.461 -12.172 1 98.62 89 ALA A C 1
ATOM 688 O O . ALA A 1 89 ? 7.602 -9.508 -11.953 1 98.62 89 ALA A O 1
ATOM 689 N N . LYS A 1 90 ? 9.5 -10.523 -12.391 1 98.56 90 LYS A N 1
ATOM 690 C CA . LYS A 1 90 ? 8.914 -11.859 -12.359 1 98.56 90 LYS A CA 1
ATOM 691 C C . LYS A 1 90 ? 8.398 -12.203 -10.969 1 98.56 90 LYS A C 1
ATOM 693 O O . LYS A 1 90 ? 7.312 -12.773 -10.828 1 98.56 90 LYS A O 1
ATOM 698 N N . PHE A 1 91 ? 9.203 -11.891 -9.992 1 98.5 91 PHE A N 1
ATOM 699 C CA . PHE A 1 91 ? 8.805 -12.109 -8.602 1 98.5 91 PHE A CA 1
ATOM 700 C C . PHE A 1 91 ? 7.516 -11.359 -8.289 1 98.5 91 PHE A C 1
ATOM 702 O O . PHE A 1 91 ? 6.586 -11.922 -7.707 1 98.5 91 PHE A O 1
ATOM 709 N N . VAL A 1 92 ? 7.418 -10.039 -8.656 1 98 92 VAL A N 1
ATOM 710 C CA . VAL A 1 92 ? 6.242 -9.227 -8.367 1 98 92 VAL A CA 1
ATOM 711 C C . VAL A 1 92 ? 5.035 -9.766 -9.133 1 98 92 VAL A C 1
ATOM 713 O O . VAL A 1 92 ? 3.91 -9.742 -8.633 1 98 92 VAL A O 1
ATOM 716 N N . LYS A 1 93 ? 5.199 -10.266 -10.336 1 96.94 93 LYS A N 1
ATOM 717 C CA . LYS A 1 93 ? 4.113 -10.906 -11.07 1 96.94 93 LYS A CA 1
ATOM 718 C C . LYS A 1 93 ? 3.592 -12.133 -10.336 1 96.94 93 LYS A C 1
ATOM 720 O O . LYS A 1 93 ? 2.385 -12.383 -10.305 1 96.94 93 LYS A O 1
ATOM 725 N N . ASP A 1 94 ? 4.52 -12.93 -9.82 1 97 94 ASP A N 1
ATOM 726 C CA . ASP A 1 94 ? 4.117 -14.086 -9.023 1 97 94 ASP A CA 1
ATOM 727 C C . ASP A 1 94 ? 3.336 -13.656 -7.785 1 97 94 ASP A C 1
ATOM 729 O O . ASP A 1 94 ? 2.379 -14.32 -7.383 1 97 94 ASP A O 1
ATOM 733 N N . LEU A 1 95 ? 3.75 -12.555 -7.164 1 94.94 95 LEU A N 1
ATOM 734 C CA . LEU A 1 95 ? 2.992 -12.008 -6.043 1 94.94 95 LEU A CA 1
ATOM 735 C C . LEU A 1 95 ? 1.584 -11.617 -6.48 1 94.94 95 LEU A C 1
ATOM 737 O O . LEU A 1 95 ? 0.622 -11.812 -5.734 1 94.94 95 LEU A O 1
ATOM 741 N N . ASP A 1 96 ? 1.498 -10.984 -7.637 1 92.88 96 ASP A N 1
ATOM 742 C CA . ASP A 1 96 ? 0.198 -10.609 -8.18 1 92.88 96 ASP A CA 1
ATOM 743 C C . ASP A 1 96 ? -0.71 -11.828 -8.336 1 92.88 96 ASP A C 1
ATOM 745 O O . ASP A 1 96 ? -1.898 -11.766 -8.016 1 92.88 96 ASP A O 1
ATOM 749 N N . ARG A 1 97 ? -0.193 -12.906 -8.805 1 92.44 97 ARG A N 1
ATOM 750 C CA . ARG A 1 97 ? -0.94 -14.148 -8.93 1 92.44 97 ARG A CA 1
ATOM 751 C C . ARG A 1 97 ? -1.387 -14.664 -7.566 1 92.44 97 ARG A C 1
ATOM 753 O O . ARG A 1 97 ? -2.529 -15.094 -7.402 1 92.44 97 ARG A O 1
ATOM 760 N N . LEU A 1 98 ? -0.479 -14.672 -6.648 1 92.31 98 LEU A N 1
ATOM 761 C CA . LEU A 1 98 ? -0.818 -15.086 -5.293 1 92.31 98 LEU A CA 1
ATOM 762 C C . LEU A 1 98 ? -1.935 -14.219 -4.719 1 92.31 98 LEU A C 1
ATOM 764 O O . LEU A 1 98 ? -2.857 -14.727 -4.082 1 92.31 98 LEU A O 1
ATOM 768 N N . GLU A 1 99 ? -1.793 -12.891 -4.953 1 87.56 99 GLU A N 1
ATOM 769 C CA . GLU A 1 99 ? -2.795 -11.953 -4.449 1 87.56 99 GLU A CA 1
ATOM 770 C C . GLU A 1 99 ? -4.176 -12.266 -5.02 1 87.56 99 GLU A C 1
ATOM 772 O O . GLU A 1 99 ? -5.184 -12.156 -4.316 1 87.56 99 GLU A O 1
ATOM 777 N N . MET A 1 100 ? -4.281 -12.625 -6.246 1 85 100 MET A N 1
ATOM 778 C CA . MET A 1 100 ? -5.551 -13 -6.855 1 85 100 MET A CA 1
ATOM 779 C C . MET A 1 100 ? -6.188 -14.172 -6.117 1 85 100 MET A C 1
ATOM 781 O O . MET A 1 100 ? -7.383 -14.148 -5.816 1 85 100 MET A O 1
ATOM 785 N N . ALA A 1 101 ? -5.391 -15.141 -5.809 1 86.88 101 ALA A N 1
ATOM 786 C CA . ALA A 1 101 ? -5.867 -16.328 -5.086 1 86.88 101 ALA A CA 1
ATOM 787 C C . ALA A 1 101 ? -6.281 -15.961 -3.664 1 86.88 101 ALA A C 1
ATOM 789 O O . ALA A 1 101 ? -7.277 -16.469 -3.152 1 86.88 101 ALA A O 1
ATOM 790 N N . LEU A 1 102 ? -5.488 -15.109 -3.057 1 85.38 102 LEU A N 1
ATOM 791 C CA . LEU A 1 102 ? -5.797 -14.672 -1.7 1 85.38 102 LEU A CA 1
ATOM 792 C C . LEU A 1 102 ? -7.148 -13.969 -1.652 1 85.38 102 LEU A C 1
ATOM 794 O O . LEU A 1 102 ? -7.941 -14.195 -0.736 1 85.38 102 LEU A O 1
ATOM 798 N N . GLN A 1 103 ? -7.355 -13.117 -2.613 1 79.94 103 GLN A N 1
ATOM 799 C CA . GLN A 1 103 ? -8.625 -12.406 -2.689 1 79.94 103 GLN A CA 1
ATOM 800 C C . GLN A 1 103 ? -9.789 -13.383 -2.859 1 79.94 103 GLN A C 1
ATOM 802 O O . GLN A 1 103 ? -10.844 -13.219 -2.236 1 79.94 103 GLN A O 1
ATOM 807 N N . ALA A 1 104 ? -9.609 -14.352 -3.66 1 82.56 104 ALA A N 1
ATOM 808 C CA . ALA A 1 104 ? -10.633 -15.375 -3.863 1 82.56 104 ALA A CA 1
ATOM 809 C C . ALA A 1 104 ? -10.914 -16.125 -2.566 1 82.56 104 ALA A C 1
ATOM 811 O O . ALA A 1 104 ? -12.078 -16.359 -2.223 1 82.56 104 ALA A O 1
ATOM 812 N N . ALA A 1 105 ? -9.898 -16.5 -1.865 1 82.75 105 ALA A N 1
ATOM 813 C CA . ALA A 1 105 ? -10.055 -17.219 -0.601 1 82.75 105 ALA A CA 1
ATOM 814 C C . ALA A 1 105 ? -10.828 -16.391 0.414 1 82.75 105 ALA A C 1
ATOM 816 O O . ALA A 1 105 ? -11.656 -16.906 1.156 1 82.75 105 ALA A O 1
ATOM 817 N N . GLU A 1 106 ? -10.5 -15.141 0.452 1 77.94 106 GLU A N 1
ATOM 818 C CA . GLU A 1 106 ? -11.211 -14.234 1.354 1 77.94 106 GLU A CA 1
ATOM 819 C C . GLU A 1 106 ? -12.695 -14.156 1.009 1 77.94 106 GLU A C 1
ATOM 821 O O . GLU A 1 106 ? -13.539 -14.125 1.901 1 77.94 106 GLU A O 1
ATOM 826 N N . TYR A 1 107 ? -12.906 -14.086 -0.238 1 76.56 107 TYR A N 1
ATOM 827 C CA . TYR A 1 107 ? -14.289 -14.07 -0.698 1 76.56 107 TYR A CA 1
ATOM 828 C C . TYR A 1 107 ? -15.023 -15.328 -0.264 1 76.56 107 TYR A C 1
ATOM 830 O O . TYR A 1 107 ? -16.156 -15.258 0.228 1 76.56 107 TYR A O 1
ATOM 838 N N . GLU A 1 108 ? -14.445 -16.438 -0.411 1 81.44 108 GLU A N 1
ATOM 839 C CA . GLU A 1 108 ? -15.039 -17.719 -0.018 1 81.44 108 GLU A CA 1
ATOM 840 C C . GLU A 1 108 ? -15.336 -17.75 1.479 1 81.44 108 GLU A C 1
ATOM 842 O O . GLU A 1 108 ? -16.328 -18.328 1.907 1 81.44 108 GLU A O 1
ATOM 847 N N . ARG A 1 109 ? -14.508 -17.078 2.234 1 78.69 109 ARG A N 1
ATOM 848 C CA . ARG A 1 109 ? -14.695 -17.031 3.68 1 78.69 109 ARG A CA 1
ATOM 849 C C . ARG A 1 109 ? -15.875 -16.141 4.047 1 78.69 109 ARG A C 1
ATOM 851 O O . ARG A 1 109 ? -16.594 -16.406 5.016 1 78.69 109 ARG A O 1
ATOM 858 N N . LYS A 1 110 ? -15.992 -15.141 3.27 1 77.19 110 LYS A N 1
ATOM 859 C CA . LYS A 1 110 ? -17.062 -14.188 3.529 1 77.19 110 LYS A CA 1
ATOM 860 C C . LYS A 1 110 ? -18.422 -14.742 3.096 1 77.19 110 LYS A C 1
ATOM 862 O O . LYS A 1 110 ? -19.453 -14.414 3.688 1 77.19 110 LYS A O 1
ATOM 867 N N . PHE A 1 111 ? -18.328 -15.562 2.059 1 79.94 111 PHE A N 1
ATOM 868 C CA . PHE A 1 111 ? -19.562 -16.156 1.53 1 79.94 111 PHE A CA 1
ATOM 869 C C . PHE A 1 111 ? -19.469 -17.672 1.521 1 79.94 111 PHE A C 1
ATOM 871 O O . PHE A 1 111 ? -19.359 -18.281 0.456 1 79.94 111 PHE A O 1
ATOM 878 N N . PRO A 1 112 ? -19.688 -18.281 2.623 1 76.56 112 PRO A N 1
ATOM 879 C CA . PRO A 1 112 ? -19.453 -19.719 2.789 1 76.56 112 PRO A CA 1
ATOM 880 C C . PRO A 1 112 ? -20.484 -20.578 2.061 1 76.56 112 PRO A C 1
ATOM 882 O O . PRO A 1 112 ? -20.234 -21.75 1.786 1 76.56 112 PRO A O 1
ATOM 885 N N . ASP A 1 113 ? -21.531 -19.938 1.803 1 76.12 113 ASP A N 1
ATOM 886 C CA . ASP A 1 113 ? -22.609 -20.703 1.167 1 76.12 113 ASP A CA 1
ATOM 887 C C . ASP A 1 113 ? -22.328 -20.906 -0.319 1 76.12 113 ASP A C 1
ATOM 889 O O . ASP A 1 113 ? -23.062 -21.641 -1 1 76.12 113 ASP A O 1
ATOM 893 N N . GLU A 1 114 ? -21.391 -20.391 -0.875 1 74.5 114 GLU A N 1
ATOM 894 C CA . GLU A 1 114 ? -20.969 -20.547 -2.264 1 74.5 114 GLU A CA 1
ATOM 895 C C . GLU A 1 114 ? -19.531 -21.047 -2.352 1 74.5 114 GLU A C 1
ATOM 897 O O . GLU A 1 114 ? -18.656 -20.344 -2.881 1 74.5 114 GLU A O 1
ATOM 902 N N . PRO A 1 115 ? -19.594 -22.344 -1.931 1 68.75 115 PRO A N 1
ATOM 903 C CA . PRO A 1 115 ? -18.219 -22.859 -1.924 1 68.75 115 PRO A CA 1
ATOM 904 C C . PRO A 1 115 ? -17.672 -23.062 -3.33 1 68.75 115 PRO A C 1
ATOM 906 O O . PRO A 1 115 ? -18.422 -23.344 -4.262 1 68.75 115 PRO A O 1
ATOM 909 N N . ASN A 1 116 ? -16.531 -22.828 -3.682 1 75.25 116 ASN A N 1
ATOM 910 C CA . ASN A 1 116 ? -15.766 -23.109 -4.895 1 75.25 116 ASN A CA 1
ATOM 911 C C . ASN A 1 116 ? -16.156 -22.188 -6.039 1 75.25 116 ASN A C 1
ATOM 913 O O . ASN A 1 116 ? -15.836 -22.438 -7.195 1 75.25 116 ASN A O 1
ATOM 917 N N . LYS A 1 117 ? -17.047 -21.188 -5.676 1 76 117 LYS A N 1
ATOM 918 C CA . LYS A 1 117 ? -17.5 -20.25 -6.691 1 76 117 LYS A CA 1
ATOM 919 C C . LYS A 1 117 ? -16.328 -19.594 -7.414 1 76 117 LYS A C 1
ATOM 921 O O . LYS A 1 117 ? -16.422 -19.281 -8.602 1 76 117 LYS A O 1
ATOM 926 N N . LEU A 1 118 ? -15.281 -19.594 -6.691 1 81.19 118 LEU A N 1
ATOM 927 C CA . LEU A 1 118 ? -14.172 -18.844 -7.266 1 81.19 118 LEU A CA 1
ATOM 928 C C . LEU A 1 118 ? -12.984 -19.766 -7.547 1 81.19 118 LEU A C 1
ATOM 930 O O . LEU A 1 118 ? -11.836 -19.328 -7.535 1 81.19 118 LEU A O 1
ATOM 934 N N . GLN A 1 119 ? -13.258 -21.031 -7.879 1 87.19 119 GLN A N 1
ATOM 935 C CA . GLN A 1 119 ? -12.203 -22.016 -8.133 1 87.19 119 GLN A CA 1
ATOM 936 C C . GLN A 1 119 ? -11.367 -21.609 -9.344 1 87.19 119 GLN A C 1
ATOM 938 O O . GLN A 1 119 ? -10.156 -21.859 -9.375 1 87.19 119 GLN A O 1
ATOM 943 N N . SER A 1 120 ? -11.984 -20.984 -10.281 1 86.19 120 SER A N 1
ATOM 944 C CA . SER A 1 120 ? -11.297 -20.594 -11.508 1 86.19 120 SER A CA 1
ATOM 945 C C . SER A 1 120 ? -10.156 -19.625 -11.211 1 86.19 120 SER A C 1
ATOM 947 O O . SER A 1 120 ? -9.148 -19.609 -11.922 1 86.19 120 SER A O 1
ATOM 949 N N . PHE A 1 121 ? -10.242 -18.812 -10.156 1 84.62 121 PHE A N 1
ATOM 950 C CA . PHE A 1 121 ? -9.188 -17.875 -9.773 1 84.62 121 PHE A CA 1
ATOM 951 C C . PHE A 1 121 ? -7.969 -18.625 -9.234 1 84.62 121 PHE A C 1
ATOM 953 O O . PHE A 1 121 ? -6.832 -18.234 -9.516 1 84.62 121 PHE A O 1
ATOM 960 N N . PHE A 1 122 ? -8.219 -19.641 -8.586 1 88.88 122 PHE A N 1
ATOM 961 C CA . PHE A 1 122 ? -7.117 -20.438 -8.062 1 88.88 122 PHE A CA 1
ATOM 962 C C . PHE A 1 122 ? -6.422 -21.203 -9.18 1 88.88 122 PHE A C 1
ATOM 964 O O . PHE A 1 122 ? -5.191 -21.219 -9.258 1 88.88 122 PHE A O 1
ATOM 971 N N . ASP A 1 123 ? -7.238 -21.703 -10.094 1 90.5 123 ASP A N 1
ATOM 972 C CA . ASP A 1 123 ? -6.727 -22.516 -11.195 1 90.5 123 ASP A CA 1
ATOM 973 C C . ASP A 1 123 ? -5.91 -21.656 -12.164 1 90.5 123 ASP A C 1
ATOM 975 O O . ASP A 1 123 ? -4.965 -22.156 -12.789 1 90.5 123 ASP A O 1
ATOM 979 N N . SER A 1 124 ? -6.258 -20.438 -12.273 1 87.25 124 SER A N 1
ATOM 980 C CA . SER A 1 124 ? -5.629 -19.578 -13.266 1 87.25 124 SER A CA 1
ATOM 981 C C . SER A 1 124 ? -4.457 -18.797 -12.672 1 87.25 124 SER A C 1
ATOM 983 O O . SER A 1 124 ? -3.777 -18.047 -13.375 1 87.25 124 SER A O 1
ATOM 985 N N . SER A 1 125 ? -4.195 -18.953 -11.391 1 89.81 125 SER A N 1
ATOM 986 C CA . SER A 1 125 ? -3.164 -18.141 -10.766 1 89.81 125 SER A CA 1
ATOM 987 C C . SER A 1 125 ? -2.074 -19.016 -10.141 1 89.81 125 SER A C 1
ATOM 989 O O . SER A 1 125 ? -0.937 -19.016 -10.617 1 89.81 125 SER A O 1
ATOM 991 N N . LEU A 1 126 ? -2.398 -19.922 -9.266 1 92.12 126 LEU A N 1
ATOM 992 C CA . LEU A 1 126 ? -1.443 -20.594 -8.391 1 92.12 126 LEU A CA 1
ATOM 993 C C . LEU A 1 126 ? -0.497 -21.469 -9.203 1 92.12 126 LEU A C 1
ATOM 995 O O . LEU A 1 126 ? 0.716 -21.453 -8.984 1 92.12 126 LEU A O 1
ATOM 999 N N . PRO A 1 127 ? -0.997 -22.219 -10.234 1 94.38 127 PRO A N 1
ATOM 1000 C CA . PRO A 1 127 ? -0.103 -23.109 -10.977 1 94.38 127 PRO A CA 1
ATOM 1001 C C . PRO A 1 127 ? 0.95 -22.344 -11.781 1 94.38 127 PRO A C 1
ATOM 1003 O O . PRO A 1 127 ? 1.968 -22.922 -12.172 1 94.38 127 PRO A O 1
ATOM 1006 N N . ASP A 1 128 ? 0.762 -21.062 -12.031 1 95.31 128 ASP A N 1
ATOM 1007 C CA . ASP A 1 128 ? 1.647 -20.281 -12.883 1 95.31 128 ASP A CA 1
ATOM 1008 C C . ASP A 1 128 ? 2.717 -19.578 -12.062 1 95.31 128 ASP A C 1
ATOM 1010 O O . ASP A 1 128 ? 3.584 -18.891 -12.617 1 95.31 128 ASP A O 1
ATOM 1014 N N . ILE A 1 129 ? 2.686 -19.734 -10.758 1 96.62 129 ILE A N 1
ATOM 1015 C CA . ILE A 1 129 ? 3.689 -19.125 -9.898 1 96.62 129 ILE A CA 1
ATOM 1016 C C . ILE A 1 129 ? 5.012 -19.875 -10.023 1 96.62 129 ILE A C 1
ATOM 1018 O O . ILE A 1 129 ? 5.051 -21.094 -9.867 1 96.62 129 ILE A O 1
ATOM 1022 N N . LYS A 1 130 ? 6.113 -19.141 -10.289 1 97.62 130 LYS A N 1
ATOM 1023 C CA . LYS A 1 130 ? 7.398 -19.766 -10.578 1 97.62 130 LYS A CA 1
ATOM 1024 C C . LYS A 1 130 ? 8.375 -19.578 -9.414 1 97.62 130 LYS A C 1
ATOM 1026 O O . LYS A 1 130 ? 9.18 -20.453 -9.125 1 97.62 130 LYS A O 1
ATOM 1031 N N . HIS A 1 131 ? 8.406 -18.469 -8.766 1 97 131 HIS A N 1
ATOM 1032 C CA . HIS A 1 131 ? 9.328 -18.219 -7.664 1 97 131 HIS A CA 1
ATOM 1033 C C . HIS A 1 131 ? 9.094 -19.188 -6.516 1 97 131 HIS A C 1
ATOM 1035 O O . HIS A 1 131 ? 7.973 -19.312 -6.016 1 97 131 HIS A O 1
ATOM 1041 N N . PRO A 1 132 ? 10.062 -19.875 -6.086 1 95.81 132 PRO A N 1
ATOM 1042 C CA . PRO A 1 132 ? 9.875 -20.969 -5.125 1 95.81 132 PRO A CA 1
ATOM 1043 C C . PRO A 1 132 ? 9.227 -20.5 -3.826 1 95.81 132 PRO A C 1
ATOM 1045 O O . PRO A 1 132 ? 8.344 -21.188 -3.293 1 95.81 132 PRO A O 1
ATOM 1048 N N . GLU A 1 133 ? 9.656 -19.406 -3.25 1 92.19 133 GLU A N 1
ATOM 1049 C CA . GLU A 1 133 ? 9.094 -18.922 -1.995 1 92.19 133 GLU A CA 1
ATOM 1050 C C . GLU A 1 133 ? 7.621 -18.547 -2.16 1 92.19 133 GLU A C 1
ATOM 1052 O O . GLU A 1 133 ? 6.801 -18.859 -1.295 1 92.19 133 GLU A O 1
ATOM 1057 N N . VAL A 1 134 ? 7.273 -17.891 -3.26 1 93.75 134 VAL A N 1
ATOM 1058 C CA . VAL A 1 134 ? 5.887 -17.516 -3.506 1 93.75 134 VAL A CA 1
ATOM 1059 C C . VAL A 1 134 ? 5.039 -18.766 -3.73 1 93.75 134 VAL A C 1
ATOM 1061 O O . VAL A 1 134 ? 3.889 -18.828 -3.293 1 93.75 134 VAL A O 1
ATOM 1064 N N . ALA A 1 135 ? 5.613 -19.734 -4.402 1 93.06 135 ALA A N 1
ATOM 1065 C CA . ALA A 1 135 ? 4.926 -21 -4.602 1 93.06 135 ALA A CA 1
ATOM 1066 C C . ALA A 1 135 ? 4.629 -21.672 -3.27 1 93.06 135 ALA A C 1
ATOM 1068 O O . ALA A 1 135 ? 3.561 -22.266 -3.088 1 93.06 135 ALA A O 1
ATOM 1069 N N . GLN A 1 136 ? 5.586 -21.594 -2.439 1 89.69 136 GLN A N 1
ATOM 1070 C CA . GLN A 1 136 ? 5.375 -22.141 -1.104 1 89.69 136 GLN A CA 1
ATOM 1071 C C . GLN A 1 136 ? 4.215 -21.438 -0.401 1 89.69 136 GLN A C 1
ATOM 1073 O O . GLN A 1 136 ? 3.383 -22.094 0.235 1 89.69 136 GLN A O 1
ATOM 1078 N N . TRP A 1 137 ? 4.156 -20.094 -0.506 1 88 137 TRP A N 1
ATOM 1079 C CA . TRP A 1 137 ? 3.043 -19.344 0.067 1 88 137 TRP A CA 1
ATOM 1080 C C . TRP A 1 137 ? 1.717 -19.781 -0.55 1 88 137 TRP A C 1
ATOM 1082 O O . TRP A 1 137 ? 0.717 -19.938 0.156 1 88 137 TRP A O 1
ATOM 1092 N N . GLY A 1 138 ? 1.74 -19.938 -1.846 1 89.56 138 GLY A N 1
ATOM 1093 C CA . GLY A 1 138 ? 0.55 -20.422 -2.523 1 89.56 138 GLY A CA 1
ATOM 1094 C C . GLY A 1 138 ? 0.099 -21.781 -2.027 1 89.56 138 GLY A C 1
ATOM 1095 O O . GLY A 1 138 ? -1.1 -22.031 -1.868 1 89.56 138 GLY A O 1
ATOM 1096 N N . GLY A 1 139 ? 1.043 -22.672 -1.871 1 88.81 139 GLY A N 1
ATOM 1097 C CA . GLY A 1 139 ? 0.735 -23.984 -1.317 1 88.81 139 GLY A CA 1
ATOM 1098 C C . GLY A 1 139 ? 0.101 -23.906 0.059 1 88.81 139 GLY A C 1
ATOM 1099 O O . GLY A 1 139 ? -0.843 -24.656 0.351 1 88.81 139 GLY A O 1
ATOM 1100 N N . GLN A 1 140 ? 0.562 -23.078 0.862 1 84.12 140 GLN A N 1
ATOM 1101 C CA . GLN A 1 140 ? 0.002 -22.891 2.195 1 84.12 140 GLN A CA 1
ATOM 1102 C C . GLN A 1 140 ? -1.436 -22.375 2.123 1 84.12 140 GLN A C 1
ATOM 1104 O O . GLN A 1 140 ? -2.285 -22.797 2.914 1 84.12 140 GLN A O 1
ATOM 1109 N N . LEU A 1 141 ? -1.645 -21.453 1.249 1 86.94 141 LEU A N 1
ATOM 1110 C CA . LEU A 1 141 ? -2.996 -20.938 1.042 1 86.94 141 LEU A CA 1
ATOM 1111 C C . LEU A 1 141 ? -3.943 -22.078 0.644 1 86.94 141 LEU A C 1
ATOM 1113 O O . LEU A 1 141 ? -5.062 -22.156 1.157 1 86.94 141 LEU A O 1
ATOM 1117 N N . GLN A 1 142 ? -3.48 -22.906 -0.229 1 87.31 142 GLN A N 1
ATOM 1118 C CA . GLN A 1 142 ? -4.293 -24.016 -0.686 1 87.31 142 GLN A CA 1
ATOM 1119 C C . GLN A 1 142 ? -4.598 -24.984 0.46 1 87.31 142 GLN A C 1
ATOM 1121 O O . GLN A 1 142 ? -5.715 -25.484 0.572 1 87.31 142 GLN A O 1
ATOM 1126 N N . GLU A 1 143 ? -3.625 -25.234 1.265 1 84.94 143 GLU A N 1
ATOM 1127 C CA . GLU A 1 143 ? -3.809 -26.109 2.414 1 84.94 143 GLU A CA 1
ATOM 1128 C C . GLU A 1 143 ? -4.84 -25.547 3.387 1 84.94 143 GLU A C 1
ATOM 1130 O O . GLU A 1 143 ? -5.703 -26.266 3.879 1 84.94 143 GLU A O 1
ATOM 1135 N N . GLN A 1 144 ? -4.715 -24.281 3.637 1 81.44 144 GLN A N 1
ATOM 1136 C CA . GLN A 1 144 ? -5.656 -23.609 4.539 1 81.44 144 GLN A CA 1
ATOM 1137 C C . GLN A 1 144 ? -7.074 -23.656 3.975 1 81.44 144 GLN A C 1
ATOM 1139 O O . GLN A 1 144 ? -8.039 -23.875 4.715 1 81.44 144 GLN A O 1
ATOM 1144 N N . ARG A 1 145 ? -7.164 -23.422 2.736 1 83.31 145 ARG A N 1
ATOM 1145 C CA . ARG A 1 145 ? -8.461 -23.438 2.068 1 83.31 145 ARG A CA 1
ATOM 1146 C C . ARG A 1 145 ? -9.117 -24.812 2.176 1 83.31 145 ARG A C 1
ATOM 1148 O O . ARG A 1 145 ? -10.312 -24.922 2.439 1 83.31 145 ARG A O 1
ATOM 1155 N N . THR A 1 146 ? -8.352 -25.859 2.002 1 84.31 146 THR A N 1
ATOM 1156 C CA . THR A 1 146 ? -8.836 -27.234 2.072 1 84.31 146 THR A CA 1
ATOM 1157 C C . THR A 1 146 ? -9.312 -27.562 3.484 1 84.31 146 THR A C 1
ATOM 1159 O O . THR A 1 146 ? -10.352 -28.203 3.66 1 84.31 146 THR A O 1
ATOM 1162 N N . LYS A 1 147 ? -8.609 -27.062 4.43 1 81.19 147 LYS A N 1
ATOM 1163 C CA . LYS A 1 147 ? -8.977 -27.312 5.82 1 81.19 147 LYS A CA 1
ATOM 1164 C C . LYS A 1 147 ? -10.297 -26.609 6.168 1 81.19 147 LYS A C 1
ATOM 1166 O O . LYS A 1 147 ? -11.141 -27.188 6.867 1 81.19 147 LYS A O 1
ATOM 1171 N N . GLU A 1 148 ? -10.43 -25.438 5.68 1 78.81 148 GLU A N 1
ATOM 1172 C CA . GLU A 1 148 ? -11.633 -24.656 5.961 1 78.81 148 G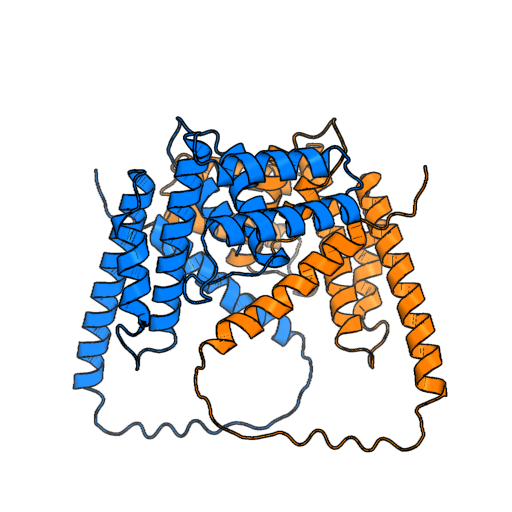LU A CA 1
ATOM 1173 C C . GLU A 1 148 ? -12.852 -25.25 5.266 1 78.81 148 GLU A C 1
ATOM 1175 O O . GLU A 1 148 ? -13.969 -25.188 5.785 1 78.81 148 GLU A O 1
ATOM 1180 N N . GLN A 1 149 ? -12.633 -25.766 4.121 1 76.56 149 GLN A N 1
ATOM 1181 C CA . GLN A 1 149 ? -13.727 -26.406 3.387 1 76.56 149 GLN A CA 1
ATOM 1182 C C . GLN A 1 149 ? -14.133 -27.719 4.031 1 76.56 149 GLN A C 1
ATOM 1184 O O . GLN A 1 149 ? -15.305 -28.094 3.998 1 76.56 149 GLN A O 1
ATOM 1189 N N . SER A 1 150 ? -13.234 -28.328 4.582 1 74.81 150 SER A N 1
ATOM 1190 C CA . SER A 1 150 ? -13.523 -29.594 5.254 1 74.81 150 SER A CA 1
ATOM 1191 C C . SER A 1 150 ? -14.266 -29.359 6.562 1 74.81 150 SER A C 1
ATOM 1193 O O . SER A 1 150 ? -15.18 -30.109 6.902 1 74.81 150 SER A O 1
ATOM 1195 N N . VAL A 1 151 ? -13.906 -28.266 7.254 1 63.16 151 VAL A N 1
ATOM 1196 C CA . VAL A 1 151 ? -14.57 -27.953 8.516 1 63.16 151 VAL A CA 1
ATOM 1197 C C . VAL A 1 151 ? -15.984 -27.453 8.25 1 63.16 151 VAL A C 1
ATOM 1199 O O . VAL A 1 151 ? -16.906 -27.766 8.992 1 63.16 151 VAL A O 1
ATOM 1202 N N . ALA A 1 152 ? -16.203 -26.578 7.305 1 58.06 152 ALA A N 1
ATOM 1203 C CA . ALA A 1 152 ? -17.531 -26.078 6.965 1 58.06 152 ALA A CA 1
ATOM 1204 C C . ALA A 1 152 ? -18.453 -27.219 6.527 1 58.06 152 ALA A C 1
ATOM 1206 O O . ALA A 1 152 ? -19.656 -27.219 6.84 1 58.06 152 ALA A O 1
ATOM 1207 N N . ARG A 1 153 ? -17.844 -28.141 5.816 1 53.56 153 ARG A N 1
ATOM 1208 C CA . ARG A 1 153 ? -18.641 -29.312 5.418 1 53.56 153 ARG A CA 1
ATOM 1209 C C . ARG A 1 153 ? -19.031 -30.141 6.629 1 53.56 153 ARG A C 1
ATOM 1211 O O . ARG A 1 153 ? -20.125 -30.719 6.672 1 53.56 153 ARG A O 1
ATOM 1218 N N . SER A 1 154 ? -18.188 -30.094 7.602 1 53.81 154 SER A N 1
ATOM 1219 C CA . SER A 1 154 ? -18.5 -30.875 8.797 1 53.81 154 SER A CA 1
ATOM 1220 C C . SER A 1 154 ? -19.5 -30.125 9.695 1 53.81 154 SER A C 1
ATOM 1222 O O . SER A 1 154 ? -20.328 -30.75 10.359 1 53.81 154 SER A O 1
ATOM 1224 N N . SER A 1 155 ? -19.406 -28.766 9.75 1 48.19 155 SER A N 1
ATOM 1225 C CA . SER A 1 155 ? -20.359 -28.031 10.57 1 48.19 155 SER A CA 1
ATOM 1226 C C . SER A 1 155 ? -21.75 -27.984 9.922 1 48.19 155 SER A C 1
ATOM 1228 O O . SER A 1 155 ? -22.766 -27.953 10.617 1 48.19 155 SER A O 1
ATOM 1230 N N . VAL A 1 156 ? -21.844 -27.859 8.648 1 44.56 156 VAL A N 1
ATOM 1231 C CA . VAL A 1 156 ? -23.156 -27.906 8.016 1 44.56 156 VAL A CA 1
ATOM 1232 C C . VAL A 1 156 ? -23.797 -29.281 8.227 1 44.56 156 VAL A C 1
ATOM 1234 O O . VAL A 1 156 ? -25.016 -29.422 8.172 1 44.56 156 VAL A O 1
ATOM 1237 N N . ALA A 1 157 ? -23.125 -30.359 8.461 1 37.88 157 ALA A N 1
ATOM 1238 C CA . ALA A 1 157 ? -23.828 -31.609 8.766 1 37.88 157 ALA A CA 1
ATOM 1239 C C . ALA A 1 157 ? -24.484 -31.547 10.141 1 37.88 157 ALA A C 1
ATOM 1241 O O . ALA A 1 157 ? -25.578 -32.094 10.336 1 37.88 157 ALA A O 1
ATOM 1242 N N . ASN A 1 158 ? -23.969 -30.859 11.156 1 36.94 158 ASN A N 1
ATOM 1243 C CA . ASN A 1 158 ? -24.641 -30.906 12.453 1 36.94 158 ASN A CA 1
ATOM 1244 C C . ASN A 1 158 ? -25.688 -29.812 12.578 1 36.94 158 ASN A C 1
ATOM 1246 O O . ASN A 1 158 ? -26.578 -29.891 13.43 1 36.94 158 ASN A O 1
ATOM 1250 N N . ASP A 1 159 ? -25.484 -28.594 12.094 1 37.91 159 ASP A N 1
ATOM 1251 C CA . ASP A 1 159 ? -26.422 -27.531 12.438 1 37.91 159 ASP A CA 1
ATOM 1252 C C . ASP A 1 159 ? -27.656 -27.594 11.547 1 37.91 159 ASP A C 1
ATOM 1254 O O . ASP A 1 159 ? -27.766 -26.844 10.57 1 37.91 159 ASP A O 1
ATOM 1258 N N . ASN A 1 160 ? -28.219 -28.641 11.016 1 33.75 160 ASN A N 1
ATOM 1259 C CA . ASN A 1 160 ? -29.578 -28.562 10.492 1 33.75 160 ASN A CA 1
ATOM 1260 C C . ASN A 1 160 ? -30.562 -28.094 11.555 1 33.75 160 ASN A C 1
ATOM 1262 O O . ASN A 1 160 ? -31.781 -28.062 11.32 1 33.75 160 ASN A O 1
ATOM 1266 N N . MET A 1 161 ? -30.391 -28.469 12.859 1 26.7 161 MET A N 1
ATOM 1267 C CA . MET A 1 161 ? -31.578 -28.219 13.664 1 26.7 161 MET A CA 1
ATOM 1268 C C . MET A 1 161 ? -31.906 -26.734 1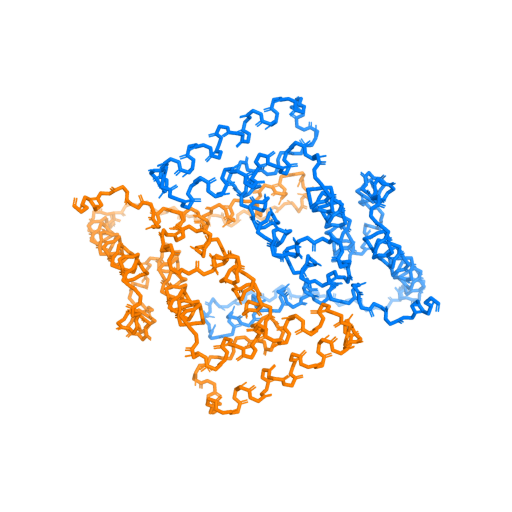3.695 1 26.7 161 MET A C 1
ATOM 1270 O O . MET A 1 161 ? -33 -26.312 13.328 1 26.7 161 MET A O 1
ATOM 1274 N N . ASN A 1 162 ? -32.031 -25.953 14.992 1 25.81 162 ASN A N 1
ATOM 1275 C CA . ASN A 1 162 ? -32.969 -24.984 15.562 1 25.81 162 ASN A CA 1
ATOM 1276 C C . ASN A 1 162 ? -32.594 -23.562 15.148 1 25.81 162 ASN A C 1
ATOM 1278 O O . ASN A 1 162 ? -33.281 -22.609 15.531 1 25.81 162 ASN A O 1
ATOM 1282 N N . ARG A 1 163 ? -31.312 -23.094 15.078 1 25.61 163 ARG A N 1
ATOM 1283 C CA . ARG A 1 163 ? -31.141 -21.703 15.445 1 25.61 163 ARG A CA 1
ATOM 1284 C C . ARG A 1 163 ? -31.672 -20.781 14.344 1 25.61 163 ARG A C 1
ATOM 1286 O O . ARG A 1 163 ? -31.125 -20.75 13.234 1 25.61 163 ARG A O 1
ATOM 1293 N N . SER A 1 164 ? -33.031 -20.469 14.266 1 24.27 164 SER A N 1
ATOM 1294 C CA . SER A 1 164 ? -33.781 -19.422 13.609 1 24.27 164 SER A CA 1
ATOM 1295 C C . SER A 1 164 ? -33.125 -18.062 13.812 1 24.27 164 SER A C 1
ATOM 1297 O O . SER A 1 164 ? -33.75 -17.125 14.312 1 24.27 164 SER A O 1
ATOM 1299 N N . VAL A 1 165 ? -31.844 -17.906 14.008 1 21.03 165 VAL A N 1
ATOM 1300 C CA . VAL A 1 165 ? -31.469 -16.547 14.398 1 21.03 165 VAL A CA 1
ATOM 1301 C C . VAL A 1 165 ? -31.891 -15.555 13.32 1 21.03 165 VAL A C 1
ATOM 1303 O O . VAL A 1 165 ? -31.578 -15.734 12.141 1 21.03 165 VAL A O 1
ATOM 1306 N N . ARG A 1 166 ? -33.094 -15.055 13.523 1 19.67 166 ARG A N 1
ATOM 1307 C CA . ARG A 1 166 ? -33.719 -13.922 12.852 1 19.67 166 ARG A CA 1
ATOM 1308 C C . ARG A 1 166 ? -32.781 -12.711 12.844 1 19.67 166 ARG A C 1
ATOM 1310 O O . ARG A 1 166 ? -32.375 -12.234 13.898 1 19.67 166 ARG A O 1
ATOM 1317 N N . PHE A 1 167 ? -31.953 -12.547 11.906 1 19.33 167 PHE A N 1
ATOM 1318 C CA . PHE A 1 167 ? -31.141 -11.352 11.688 1 19.33 167 PHE A CA 1
ATOM 1319 C C . PHE A 1 167 ? -32 -10.109 11.633 1 19.33 167 PHE A C 1
ATOM 1321 O O . PHE A 1 167 ? -32.812 -9.938 10.703 1 19.33 167 PHE A O 1
ATOM 1328 N N . GLU A 1 168 ? -32.594 -9.812 12.828 1 19.62 168 GLU A N 1
ATOM 1329 C CA . GLU A 1 168 ? -33.312 -8.547 12.852 1 19.62 168 GLU A CA 1
ATOM 1330 C C . GLU A 1 168 ? -32.438 -7.395 12.406 1 19.62 168 GLU A C 1
ATOM 1332 O O . GLU A 1 168 ? -31.297 -7.25 12.875 1 19.62 168 GLU A O 1
ATOM 1337 N N . MET A 1 169 ? -32.656 -6.949 11.234 1 19.52 169 MET A N 1
ATOM 1338 C CA . MET A 1 169 ? -32.188 -5.762 10.523 1 19.52 169 MET A CA 1
ATOM 1339 C C . MET A 1 169 ? -32.344 -4.516 11.391 1 19.52 169 MET A C 1
ATOM 1341 O O . MET A 1 169 ? -33.469 -4.105 11.711 1 19.52 169 MET A O 1
ATOM 1345 N N . LEU A 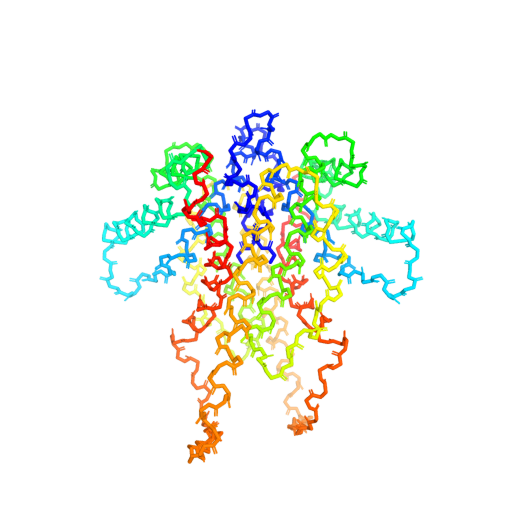1 170 ? -31.562 -4.461 12.469 1 20.31 170 LEU A N 1
ATOM 1346 C CA . LEU A 1 170 ? -31.812 -3.279 13.281 1 20.31 170 LEU A CA 1
ATOM 1347 C C . LEU A 1 170 ? -31.609 -2.004 12.469 1 20.31 170 LEU A C 1
ATOM 1349 O O . LEU A 1 170 ? -30.703 -1.931 11.625 1 20.31 170 LEU A O 1
ATOM 1353 N N . PRO A 1 171 ? -32.594 -1.11 12.43 1 19.41 171 PRO A N 1
ATOM 1354 C CA . PRO A 1 171 ? -32.844 0.127 11.688 1 19.41 171 PRO A CA 1
ATOM 1355 C C . PRO A 1 171 ? -31.797 1.201 11.961 1 19.41 171 PRO A C 1
ATOM 1357 O O . PRO A 1 171 ? -31.5 2.018 11.086 1 19.41 171 PRO A O 1
ATOM 1360 N N . GLY A 1 172 ? -31.562 1.306 13.25 1 20.06 172 GLY A N 1
ATOM 1361 C CA . GLY A 1 172 ? -31.562 2.695 13.68 1 20.06 172 GLY A CA 1
ATOM 1362 C C . GLY A 1 172 ? -30.453 3.516 13.062 1 20.06 172 GLY A C 1
ATOM 1363 O O . GLY A 1 172 ? -29.578 2.971 12.383 1 20.06 172 GLY A O 1
ATOM 1364 N N . THR A 1 173 ? -30.109 4.73 13.883 1 21.39 173 THR A N 1
ATOM 1365 C CA . THR A 1 173 ? -29.719 6.129 13.789 1 21.39 173 THR A CA 1
ATOM 1366 C C . THR A 1 173 ? -28.219 6.246 13.523 1 21.39 173 THR A C 1
ATOM 1368 O O . THR A 1 173 ? -27.438 5.41 13.977 1 21.39 173 THR A O 1
ATOM 1371 N N . THR A 1 174 ? -27.891 7.051 12.539 1 22.69 174 THR A N 1
ATOM 1372 C CA . THR A 1 174 ? -26.734 7.453 11.727 1 22.69 174 THR A CA 1
ATOM 1373 C C . THR A 1 174 ? -25.656 8.086 12.602 1 22.69 174 THR A C 1
ATOM 1375 O O . THR A 1 174 ? -24.844 8.867 12.109 1 22.69 174 THR A O 1
ATOM 1378 N N . LYS A 1 175 ? -25.812 8.031 13.977 1 22.3 175 LYS A N 1
ATOM 1379 C CA . LYS A 1 175 ? -24.859 8.906 14.641 1 22.3 175 LYS A CA 1
ATOM 1380 C C . LYS A 1 175 ? -23.422 8.492 14.336 1 22.3 175 LYS A C 1
ATOM 1382 O O . LYS A 1 175 ? -23.062 7.324 14.492 1 22.3 175 LYS A O 1
ATOM 1387 N N . PHE A 1 176 ? -22.75 9.32 13.555 1 24.52 176 PHE A N 1
ATOM 1388 C CA . PHE A 1 176 ? -21.359 9.273 13.148 1 24.52 176 PHE A CA 1
ATOM 1389 C C . PHE A 1 176 ? -20.453 9.125 14.367 1 24.52 176 PHE A C 1
ATOM 1391 O O . PHE A 1 176 ? -20.156 10.109 15.047 1 24.52 176 PHE A O 1
ATOM 1398 N N . ASP A 1 177 ? -20.812 8.289 15.391 1 24.36 177 ASP A N 1
ATOM 1399 C CA . ASP A 1 177 ? -19.953 8.156 16.562 1 24.36 177 ASP A CA 1
ATOM 1400 C C . ASP A 1 177 ? -18.547 7.715 16.172 1 24.36 177 ASP A C 1
ATOM 1402 O O . ASP A 1 177 ? -18.344 7.152 15.086 1 24.36 177 ASP A O 1
ATOM 1406 N N . SER A 1 178 ? -17.453 8.195 16.938 1 28.2 178 SER A N 1
ATOM 1407 C CA . SER A 1 178 ? -16.047 7.836 17.016 1 28.2 178 SER A CA 1
ATOM 1408 C C . SER A 1 178 ? -15.836 6.355 16.719 1 28.2 178 SER A C 1
ATOM 1410 O O . SER A 1 178 ? -14.695 5.902 16.578 1 28.2 178 SER A O 1
ATOM 1412 N N . SER A 1 179 ? -16.859 5.52 16.781 1 28.09 179 SER A N 1
ATOM 1413 C CA . SER A 1 179 ? -16.984 4.086 16.562 1 28.09 179 SER A CA 1
ATOM 1414 C C . SER A 1 179 ? -16.719 3.732 15.094 1 28.09 179 SER A C 1
ATOM 1416 O O . SER A 1 179 ? -16.594 2.555 14.75 1 28.09 179 SER A O 1
ATOM 1418 N N . GLN A 1 180 ? -17 4.664 14.172 1 28 180 GLN A N 1
ATOM 1419 C CA . GLN A 1 180 ? -16.938 4.266 12.766 1 28 180 GLN A CA 1
ATOM 1420 C C . GLN A 1 180 ? -15.492 4.117 12.297 1 28 180 GLN A C 1
ATOM 1422 O O . GLN A 1 180 ? -15.25 3.668 11.172 1 28 180 GLN A O 1
ATOM 1427 N N . ARG A 1 181 ? -14.539 4.898 12.906 1 30.61 181 ARG A N 1
ATOM 1428 C CA . ARG A 1 181 ? -13.164 4.559 12.531 1 30.61 181 ARG A CA 1
ATOM 1429 C C . ARG A 1 181 ? -12.859 3.098 12.852 1 30.61 181 ARG A C 1
ATOM 1431 O O . ARG A 1 181 ? -11.922 2.52 12.289 1 30.61 181 ARG A O 1
ATOM 1438 N N . GLY A 1 182 ? -13.477 2.535 13.875 1 29.36 182 GLY A N 1
ATOM 1439 C CA . GLY A 1 182 ? -13.281 1.163 14.312 1 29.36 182 GLY A CA 1
ATOM 1440 C C . GLY A 1 182 ? -13.648 0.141 13.258 1 29.36 182 GLY A C 1
ATOM 1441 O O . GLY A 1 182 ? -13.023 -0.914 13.156 1 29.36 182 GLY A O 1
ATOM 1442 N N . GLU A 1 183 ? -14.844 0.273 12.664 1 31.92 183 GLU A N 1
ATOM 1443 C CA . GLU A 1 183 ? -15.305 -0.742 11.727 1 31.92 183 GLU A CA 1
ATOM 1444 C C . GLU A 1 183 ? -14.422 -0.782 10.477 1 31.92 183 GLU A C 1
ATOM 1446 O O . GLU A 1 183 ? -14.18 -1.853 9.914 1 31.92 183 GLU A O 1
ATOM 1451 N N . LEU A 1 184 ? -13.969 0.326 10.023 1 31.19 184 LEU A N 1
ATOM 1452 C CA . LEU A 1 184 ? -13.07 0.335 8.867 1 31.19 184 LEU A CA 1
ATOM 1453 C C . LEU A 1 184 ? -11.719 -0.285 9.227 1 31.19 184 LEU A C 1
ATOM 1455 O O . LEU A 1 184 ? -11 -0.76 8.352 1 31.19 184 LEU A O 1
ATOM 1459 N N . SER A 1 185 ? -11.258 -0.123 10.469 1 32.22 185 SER A N 1
ATOM 1460 C CA . SER A 1 185 ? -10.031 -0.73 10.977 1 32.22 185 SER A CA 1
ATOM 1461 C C . SER A 1 185 ? -10.133 -2.252 10.992 1 32.22 185 SER A C 1
ATOM 1463 O O . SER A 1 185 ? -9.148 -2.947 10.734 1 32.22 185 SER A O 1
ATOM 1465 N N . ASN A 1 186 ? -11.266 -2.77 11.297 1 34.22 186 ASN A N 1
ATOM 1466 C CA . ASN A 1 186 ? -11.398 -4.219 11.422 1 34.22 186 ASN A CA 1
ATOM 1467 C C . ASN A 1 186 ? -11.141 -4.918 10.086 1 34.22 186 ASN A C 1
ATOM 1469 O O . ASN A 1 186 ? -10.578 -6.012 10.062 1 34.22 186 ASN A O 1
ATOM 1473 N N . ASN A 1 187 ? -11.602 -4.414 8.961 1 35.62 187 ASN A N 1
ATOM 1474 C CA . ASN A 1 187 ? -11.414 -5.113 7.699 1 35.62 187 ASN A CA 1
ATOM 1475 C C . ASN A 1 187 ? -9.969 -5.023 7.215 1 35.62 187 ASN A C 1
ATOM 1477 O O . ASN A 1 187 ? -9.539 -5.809 6.367 1 35.62 187 ASN A O 1
ATOM 1481 N N . ARG A 1 188 ? -9.312 -4.078 7.684 1 39.31 188 ARG A N 1
ATOM 1482 C CA . ARG A 1 188 ? -7.906 -3.908 7.32 1 39.31 188 ARG A CA 1
ATOM 1483 C C . ARG A 1 188 ? -7.043 -5.004 7.934 1 39.31 188 ARG A C 1
ATOM 1485 O O . ARG A 1 188 ? -6.102 -5.484 7.305 1 39.31 188 ARG A O 1
ATOM 1492 N N . CYS A 1 189 ? -7.348 -5.359 9.18 1 38.84 189 CYS A N 1
ATOM 1493 C CA . CYS A 1 189 ? -6.598 -6.387 9.891 1 38.84 189 CYS A CA 1
ATOM 1494 C C . CYS A 1 189 ? -6.801 -7.754 9.242 1 38.84 189 CYS A C 1
ATOM 1496 O O . CYS A 1 189 ? -5.898 -8.594 9.266 1 38.84 189 CYS A O 1
ATOM 1498 N N . GLY A 1 190 ? -8.016 -7.906 8.711 1 39.31 190 GLY A N 1
ATOM 1499 C CA . GLY A 1 190 ? -8.227 -9.234 8.156 1 39.31 190 GLY A CA 1
ATOM 1500 C C . GLY A 1 190 ? -7.293 -9.547 7 1 39.31 190 GLY A C 1
ATOM 1501 O O . GLY A 1 190 ? -6.762 -10.656 6.914 1 39.31 190 GLY A O 1
ATOM 1502 N N . MET A 1 191 ? -7.25 -8.57 6.18 1 42.19 191 MET A N 1
ATOM 1503 C CA . MET A 1 191 ? -6.445 -8.867 4.996 1 42.19 191 MET A CA 1
ATOM 1504 C C . MET A 1 191 ? -4.977 -9.047 5.371 1 42.19 191 MET A C 1
ATOM 1506 O O . MET A 1 191 ? -4.312 -9.961 4.875 1 42.19 191 MET A O 1
ATOM 1510 N N . ILE A 1 192 ? -4.551 -8.148 6.223 1 45.22 192 ILE A N 1
ATOM 1511 C CA . ILE A 1 192 ? -3.168 -8.312 6.656 1 45.22 192 ILE A CA 1
ATOM 1512 C C . ILE A 1 192 ? -3.01 -9.641 7.387 1 45.22 192 ILE A C 1
ATOM 1514 O O . ILE A 1 192 ? -2.002 -10.328 7.219 1 45.22 192 ILE A O 1
ATOM 1518 N N . SER A 1 193 ? -4.023 -9.867 8.148 1 43.78 193 SER A N 1
ATOM 1519 C CA . SER A 1 193 ? -3.922 -11.117 8.891 1 43.78 193 SER A CA 1
ATOM 1520 C C . SER A 1 193 ? -3.816 -12.312 7.941 1 43.78 193 SER A C 1
ATOM 1522 O O . SER A 1 193 ? -3.02 -13.227 8.172 1 43.78 193 SER A O 1
ATOM 1524 N N . VAL A 1 194 ? -4.719 -12.312 6.973 1 43.84 194 VAL A N 1
ATOM 1525 C CA . VAL A 1 194 ? -4.613 -13.453 6.066 1 43.84 194 VAL A CA 1
ATOM 1526 C C . VAL A 1 194 ? -3.248 -13.453 5.387 1 43.84 194 VAL A C 1
ATOM 1528 O O . VAL A 1 194 ? -2.629 -14.508 5.219 1 43.84 194 VAL A O 1
ATOM 1531 N N . ILE A 1 195 ? -2.91 -12.312 4.953 1 47.59 195 ILE A N 1
ATOM 1532 C CA . ILE A 1 195 ? -1.621 -12.289 4.27 1 47.59 195 ILE A CA 1
ATOM 1533 C C . ILE A 1 195 ? -0.526 -12.773 5.219 1 47.59 195 ILE A C 1
ATOM 1535 O O . ILE A 1 195 ? 0.302 -13.609 4.844 1 47.59 195 ILE A O 1
ATOM 1539 N N . VAL A 1 196 ? -0.639 -12.148 6.355 1 45.19 196 VAL A N 1
ATOM 1540 C CA . VAL A 1 196 ? 0.356 -12.484 7.367 1 45.19 196 VAL A CA 1
ATOM 1541 C C . VAL A 1 196 ? 0.19 -13.938 7.797 1 45.19 196 VAL A C 1
ATOM 1543 O O . VAL A 1 196 ? 1.178 -14.656 7.977 1 45.19 196 VAL A O 1
ATOM 1546 N N . SER A 1 197 ? -1.025 -14.164 8.023 1 43.12 197 SER A N 1
ATOM 1547 C CA . SER A 1 197 ? -1.195 -15.555 8.438 1 43.12 197 SER A CA 1
ATOM 1548 C C . SER A 1 197 ? -0.689 -16.516 7.367 1 43.12 197 SER A C 1
ATOM 1550 O O . SER A 1 197 ? -0.156 -17.578 7.68 1 43.12 197 SER A O 1
ATOM 1552 N N . SER A 1 198 ? -0.924 -16.219 6.203 1 39.88 198 SER A N 1
ATOM 1553 C CA . SER A 1 198 ? -0.497 -17.078 5.113 1 39.88 198 SER A CA 1
ATOM 1554 C C . SER A 1 198 ? 1.022 -17.094 4.977 1 39.88 198 SER A C 1
ATOM 1556 O O . SER A 1 198 ? 1.604 -18.078 4.523 1 39.88 198 SER A O 1
ATOM 1558 N N . CYS A 1 199 ? 1.643 -15.969 4.859 1 41 199 CYS A N 1
ATOM 1559 C CA . CYS A 1 199 ? 3.096 -15.984 4.73 1 41 199 CYS A CA 1
ATOM 1560 C C . CYS A 1 199 ? 3.734 -16.781 5.863 1 41 199 CYS A C 1
ATOM 1562 O O . CYS A 1 199 ? 4.863 -17.25 5.73 1 41 199 CYS A O 1
ATOM 1564 N N . LEU A 1 200 ? 3.115 -16.797 7.078 1 39.28 200 LEU A N 1
ATOM 1565 C CA . LEU A 1 200 ? 3.748 -17.203 8.336 1 39.28 200 LEU A CA 1
ATOM 1566 C C . LEU A 1 200 ? 3.406 -18.641 8.68 1 39.28 200 LEU A C 1
ATOM 1568 O O . LEU A 1 200 ? 3.633 -19.078 9.812 1 39.28 200 LEU A O 1
ATOM 1572 N N . ALA A 1 201 ? 2.801 -19.391 7.863 1 34.97 201 ALA A N 1
ATOM 1573 C CA . ALA A 1 201 ? 2.613 -20.672 8.531 1 34.97 201 ALA A CA 1
ATOM 1574 C C . ALA A 1 201 ? 3.951 -21.266 8.977 1 34.97 201 ALA A C 1
ATOM 1576 O O . ALA A 1 201 ? 4.898 -21.328 8.188 1 34.97 201 ALA A O 1
ATOM 1577 N N . PRO A 1 202 ? 4.203 -21.156 10.242 1 33.44 202 PRO A N 1
ATOM 1578 C CA . PRO A 1 202 ? 5.367 -21.781 10.867 1 33.44 202 PRO A CA 1
ATOM 1579 C C . PRO A 1 202 ? 5.758 -23.109 10.203 1 33.44 202 PRO A C 1
ATOM 1581 O O . PRO A 1 202 ? 6.895 -23.562 10.352 1 33.44 202 PRO A O 1
ATOM 1584 N N . GLY A 1 203 ? 4.875 -24.062 9.93 1 30.48 203 GLY A N 1
ATOM 1585 C CA . GLY A 1 203 ? 5.227 -25.469 9.93 1 30.48 203 GLY A CA 1
ATOM 1586 C C . GLY A 1 203 ? 6.215 -25.828 8.844 1 30.48 203 GLY A C 1
ATOM 1587 O O . GLY A 1 203 ? 6.52 -27.016 8.641 1 30.48 203 GLY A O 1
ATOM 1588 N N . PHE A 1 204 ? 6.496 -25.234 7.715 1 24.38 204 PHE A N 1
ATOM 1589 C CA . PHE A 1 204 ? 7.258 -26.078 6.801 1 24.38 204 PHE A CA 1
ATOM 1590 C C . PHE A 1 204 ? 8.742 -26.078 7.16 1 24.38 204 PHE A C 1
ATOM 1592 O O . PHE A 1 204 ? 9.414 -25.062 7.004 1 24.38 204 PHE A O 1
ATOM 1599 N N . LYS A 1 205 ? 9.109 -26.781 8.172 1 23.23 205 LYS A N 1
ATOM 1600 C CA . LYS A 1 205 ? 10.453 -27.344 8.289 1 23.23 205 LYS A CA 1
ATOM 1601 C C . LYS A 1 205 ? 11.008 -27.719 6.918 1 23.23 205 LYS A C 1
ATOM 1603 O O . LYS A 1 205 ? 10.359 -28.453 6.16 1 23.23 205 LYS A O 1
ATOM 1608 N N . THR A 1 206 ? 11.805 -26.688 6.215 1 18.28 206 THR A N 1
ATOM 1609 C CA . THR A 1 206 ? 12.688 -27.438 5.32 1 18.28 206 THR A CA 1
ATOM 1610 C C . THR A 1 206 ? 13.477 -28.484 6.094 1 18.28 206 THR A C 1
ATOM 1612 O O . THR A 1 206 ? 13.883 -28.25 7.234 1 18.28 206 THR A O 1
ATOM 1615 N N . MET B 1 1 ? -4.852 3.809 2.957 1 51.72 1 MET B N 1
ATOM 1616 C CA . MET B 1 1 ? -3.584 3.291 3.465 1 51.72 1 MET B CA 1
ATOM 1617 C C . MET B 1 1 ? -2.551 3.191 2.35 1 51.72 1 MET B C 1
ATOM 1619 O O . MET B 1 1 ? -1.365 3.445 2.57 1 51.72 1 MET B O 1
ATOM 1623 N N . HIS B 1 2 ? -2.689 3.295 1.219 1 68.56 2 HIS B N 1
ATOM 1624 C CA . HIS B 1 2 ? -1.648 3.102 0.216 1 68.56 2 HIS B CA 1
ATOM 1625 C C . HIS B 1 2 ? -1.192 4.434 -0.369 1 68.56 2 HIS B C 1
ATOM 1627 O O . HIS B 1 2 ? -0.204 4.488 -1.104 1 68.56 2 HIS B O 1
ATOM 1633 N N . ARG B 1 3 ? -1.55 5.395 0.397 1 81.06 3 ARG B N 1
ATOM 1634 C CA . ARG B 1 3 ? -1.294 6.691 -0.215 1 81.06 3 ARG B CA 1
ATOM 1635 C C . ARG B 1 3 ? 0.107 7.191 0.124 1 81.06 3 ARG B C 1
ATOM 1637 O O . ARG B 1 3 ? 0.775 7.797 -0.716 1 81.06 3 ARG B O 1
ATOM 1644 N N . MET B 1 4 ? 0.512 6.809 1.297 1 91.31 4 MET B N 1
ATOM 1645 C CA . MET B 1 4 ? 1.801 7.336 1.737 1 91.31 4 MET B CA 1
ATOM 1646 C C . MET B 1 4 ? 2.936 6.785 0.882 1 91.31 4 MET B C 1
ATOM 1648 O O . MET B 1 4 ? 3.867 7.512 0.536 1 91.31 4 MET B O 1
ATOM 1652 N N . SER B 1 5 ? 2.85 5.516 0.538 1 93.75 5 SER B N 1
ATOM 1653 C CA . SER B 1 5 ? 3.9 4.93 -0.29 1 93.75 5 SER B CA 1
ATOM 1654 C C . SER B 1 5 ? 3.895 5.527 -1.693 1 93.75 5 SER B C 1
ATOM 1656 O O . SER B 1 5 ? 4.953 5.727 -2.295 1 93.75 5 SER B O 1
ATOM 1658 N N . ILE B 1 6 ? 2.729 5.832 -2.213 1 90.31 6 ILE B N 1
ATOM 1659 C CA . ILE B 1 6 ? 2.615 6.449 -3.529 1 90.31 6 ILE B CA 1
ATOM 1660 C C . ILE B 1 6 ? 3.189 7.863 -3.486 1 90.31 6 ILE B C 1
ATOM 1662 O O . ILE B 1 6 ? 3.945 8.266 -4.375 1 90.31 6 ILE B O 1
ATOM 1666 N N . LEU B 1 7 ? 2.871 8.617 -2.441 1 90.56 7 LEU B N 1
ATOM 1667 C CA . LEU B 1 7 ? 3.408 9.961 -2.287 1 90.56 7 LEU B CA 1
ATOM 1668 C C . LEU B 1 7 ? 4.93 9.938 -2.191 1 90.56 7 LEU B C 1
ATOM 1670 O O . LEU B 1 7 ? 5.605 10.805 -2.744 1 90.56 7 LEU B O 1
ATOM 1674 N N . ALA B 1 8 ? 5.422 8.969 -1.477 1 94.94 8 ALA B N 1
ATOM 1675 C CA . ALA B 1 8 ? 6.871 8.82 -1.371 1 94.94 8 ALA B CA 1
ATOM 1676 C C . ALA B 1 8 ? 7.5 8.602 -2.744 1 94.94 8 ALA B C 1
ATOM 1678 O O . ALA B 1 8 ? 8.562 9.148 -3.041 1 94.94 8 ALA B O 1
ATOM 1679 N N . LEU B 1 9 ? 6.832 7.84 -3.605 1 93.44 9 LEU B N 1
ATOM 1680 C CA . LEU B 1 9 ? 7.32 7.586 -4.957 1 93.44 9 LEU B CA 1
ATOM 1681 C C . LEU B 1 9 ? 7.375 8.875 -5.766 1 93.44 9 LEU B C 1
ATOM 1683 O O . LEU B 1 9 ? 8.211 9.016 -6.664 1 93.44 9 LEU B O 1
ATOM 1687 N N . CYS B 1 10 ? 6.621 9.836 -5.434 1 90.25 10 CYS B N 1
ATOM 1688 C CA . CYS B 1 10 ? 6.426 11.023 -6.254 1 90.25 10 CYS B CA 1
ATOM 1689 C C . CYS B 1 10 ? 7.441 12.102 -5.902 1 90.25 10 CYS B C 1
ATOM 1691 O O . CYS B 1 10 ? 7.574 13.094 -6.625 1 90.25 10 CYS B O 1
ATOM 1693 N N . THR B 1 11 ? 8.141 11.953 -4.805 1 92.62 11 THR B N 1
ATOM 1694 C CA . THR B 1 11 ? 9.016 13.039 -4.359 1 92.62 11 THR B CA 1
ATOM 1695 C C . THR B 1 11 ? 10.117 13.297 -5.379 1 92.62 11 THR B C 1
ATOM 1697 O O . THR B 1 11 ? 10.609 12.375 -6.023 1 92.62 11 THR B O 1
ATOM 1700 N N . SER B 1 12 ? 10.469 14.57 -5.496 1 90.38 12 SER B N 1
ATOM 1701 C CA . SER B 1 12 ? 11.547 14.992 -6.379 1 90.38 12 SER B CA 1
ATOM 1702 C C . SER B 1 12 ? 12.836 15.234 -5.602 1 90.38 12 SER B C 1
ATOM 1704 O O . SER B 1 12 ? 13.859 15.609 -6.18 1 90.38 12 SER B O 1
ATOM 1706 N N . ASP B 1 13 ? 12.789 15.023 -4.277 1 94.69 13 ASP B N 1
ATOM 1707 C CA . ASP B 1 13 ? 13.969 15.297 -3.453 1 94.69 13 ASP B CA 1
ATOM 1708 C C . ASP B 1 13 ? 15.062 14.266 -3.701 1 94.69 13 ASP B C 1
ATOM 1710 O O . ASP B 1 13 ? 14.969 13.125 -3.236 1 94.69 13 ASP B O 1
ATOM 1714 N N . ALA B 1 14 ? 16.109 14.672 -4.324 1 94.25 14 ALA B N 1
ATOM 1715 C CA . ALA B 1 14 ? 17.188 13.773 -4.738 1 94.25 14 ALA B CA 1
ATOM 1716 C C . ALA B 1 14 ? 18.062 13.398 -3.553 1 94.25 14 ALA B C 1
ATOM 1718 O O . ALA B 1 14 ? 18.875 12.477 -3.646 1 94.25 14 ALA B O 1
ATOM 1719 N N . ASN B 1 15 ? 17.922 14.055 -2.465 1 96.94 15 ASN B N 1
ATOM 1720 C CA . ASN B 1 15 ? 18.75 13.766 -1.298 1 96.94 15 ASN B CA 1
ATOM 1721 C C . ASN B 1 15 ? 18.203 12.602 -0.489 1 96.94 15 ASN B C 1
ATOM 1723 O O . ASN B 1 15 ? 18.859 12.102 0.422 1 96.94 15 ASN B O 1
ATOM 1727 N N . LEU B 1 16 ? 17 12.172 -0.818 1 98.12 16 LEU B N 1
ATOM 1728 C CA . LEU B 1 16 ? 16.344 11.102 -0.081 1 98.12 16 LEU B CA 1
ATOM 1729 C C . LEU B 1 16 ? 16.547 9.758 -0.78 1 98.12 16 LEU B C 1
ATOM 1731 O O . LEU B 1 16 ? 16.531 9.688 -2.012 1 98.12 16 LEU B O 1
ATOM 1735 N N . ASP B 1 17 ? 16.781 8.75 0.019 1 98.31 17 ASP B N 1
ATOM 1736 C CA . ASP B 1 17 ? 16.625 7.383 -0.471 1 98.31 17 ASP B CA 1
ATOM 1737 C C . ASP B 1 17 ? 15.141 7.039 -0.627 1 98.31 17 ASP B C 1
ATOM 1739 O O . ASP B 1 17 ? 14.5 6.562 0.316 1 98.31 17 ASP B O 1
ATOM 1743 N N . VAL B 1 18 ? 14.633 7.215 -1.84 1 97.94 18 VAL B N 1
ATOM 1744 C CA . VAL B 1 18 ? 13.195 7.113 -2.088 1 97.94 18 VAL B CA 1
ATOM 1745 C C . VAL B 1 18 ? 12.727 5.688 -1.816 1 97.94 18 VAL B C 1
ATOM 1747 O O . VAL B 1 18 ? 11.641 5.48 -1.271 1 97.94 18 VAL B O 1
ATOM 1750 N N . SER B 1 19 ? 13.562 4.738 -2.221 1 98.06 19 SER B N 1
ATOM 1751 C CA . SER B 1 19 ? 13.172 3.35 -2.002 1 98.06 19 SER B CA 1
ATOM 1752 C C . SER B 1 19 ? 12.977 3.059 -0.519 1 98.06 19 SER B C 1
ATOM 1754 O O . SER B 1 19 ? 12.031 2.359 -0.138 1 98.06 19 SER B O 1
ATOM 1756 N N . LYS B 1 20 ? 13.852 3.598 0.274 1 98.25 20 LYS B N 1
ATOM 1757 C CA . LYS B 1 20 ? 13.703 3.424 1.717 1 98.25 20 LYS B CA 1
ATOM 1758 C C . LYS B 1 20 ? 12.453 4.125 2.234 1 98.25 20 LYS B C 1
ATOM 1760 O O . LYS B 1 20 ? 11.742 3.59 3.088 1 98.25 20 LYS B O 1
ATOM 1765 N N . CYS B 1 21 ? 12.156 5.324 1.741 1 98.44 21 CYS B N 1
ATOM 1766 C CA . CYS B 1 21 ? 10.961 6.055 2.133 1 98.44 21 CYS B CA 1
ATOM 1767 C C . CYS B 1 21 ? 9.703 5.254 1.813 1 98.44 21 CYS B C 1
ATOM 1769 O O . CYS B 1 21 ? 8.781 5.188 2.627 1 98.44 21 CYS B O 1
ATOM 1771 N N . VAL B 1 22 ? 9.688 4.617 0.633 1 97.19 22 VAL B N 1
ATOM 1772 C CA . VAL B 1 22 ? 8.531 3.83 0.214 1 97.19 22 VAL B CA 1
ATOM 1773 C C . VAL B 1 22 ? 8.359 2.627 1.141 1 97.19 22 VAL B C 1
ATOM 1775 O O . VAL B 1 22 ? 7.266 2.375 1.646 1 97.19 22 VAL B O 1
ATOM 1778 N N . MET B 1 23 ? 9.438 1.933 1.396 1 97.56 23 MET B N 1
ATOM 1779 C CA . MET B 1 23 ? 9.359 0.777 2.285 1 97.56 23 MET B CA 1
ATOM 1780 C C . MET B 1 23 ? 8.906 1.195 3.682 1 97.56 23 MET B C 1
ATOM 1782 O O . MET B 1 23 ? 8.062 0.54 4.289 1 97.56 23 MET B O 1
ATOM 1786 N N . MET B 1 24 ? 9.484 2.256 4.125 1 97.38 24 MET B N 1
ATOM 1787 C CA . MET B 1 24 ? 9.148 2.75 5.457 1 97.38 24 MET B CA 1
ATOM 1788 C C . MET B 1 24 ? 7.676 3.141 5.543 1 97.38 24 MET B C 1
ATOM 1790 O O . MET B 1 24 ? 7.02 2.891 6.555 1 97.38 24 MET B O 1
ATOM 1794 N N . ALA B 1 25 ? 7.16 3.74 4.469 1 95.62 25 ALA B N 1
ATOM 1795 C CA . ALA B 1 25 ? 5.742 4.086 4.418 1 95.62 25 ALA B CA 1
ATOM 1796 C C . ALA B 1 25 ? 4.867 2.834 4.496 1 95.62 25 ALA B C 1
ATOM 1798 O O . ALA B 1 25 ? 3.867 2.814 5.215 1 95.62 25 ALA B O 1
ATOM 1799 N N . VAL B 1 26 ? 5.238 1.797 3.795 1 93.19 26 VAL B N 1
ATOM 1800 C CA . VAL B 1 26 ? 4.496 0.541 3.801 1 93.19 26 VAL B CA 1
ATOM 1801 C C . VAL B 1 26 ? 4.523 -0.071 5.199 1 93.19 26 VAL B C 1
ATOM 1803 O O . VAL B 1 26 ? 3.5 -0.533 5.703 1 93.19 26 VAL B O 1
ATOM 1806 N N . VAL B 1 27 ? 5.668 -0.038 5.832 1 92.88 27 VAL B N 1
ATOM 1807 C CA . VAL B 1 27 ? 5.828 -0.587 7.172 1 92.88 27 VAL B CA 1
ATOM 1808 C C . VAL B 1 27 ? 4.984 0.21 8.164 1 92.88 27 VAL B C 1
ATOM 1810 O O . VAL B 1 27 ? 4.355 -0.363 9.055 1 92.88 27 VAL B O 1
ATOM 1813 N N . HIS B 1 28 ? 5.02 1.549 8.016 1 90.94 28 HIS B N 1
ATOM 1814 C CA . HIS B 1 28 ? 4.188 2.402 8.859 1 90.94 28 HIS B CA 1
ATOM 1815 C C . HIS B 1 28 ? 2.721 2 8.766 1 90.94 28 HIS B C 1
ATOM 1817 O O . HIS B 1 28 ? 2.053 1.84 9.789 1 90.94 28 HIS B O 1
ATOM 1823 N N . ASP B 1 29 ? 2.262 1.844 7.566 1 86.31 29 ASP B N 1
ATOM 1824 C CA . ASP B 1 29 ? 0.873 1.452 7.352 1 86.31 29 ASP B CA 1
ATOM 1825 C C . ASP B 1 29 ? 0.594 0.072 7.941 1 86.31 29 ASP B C 1
ATOM 1827 O O . ASP B 1 29 ? -0.487 -0.172 8.484 1 86.31 29 ASP B O 1
ATOM 1831 N N . LEU B 1 30 ? 1.525 -0.824 7.789 1 85.69 30 LEU B N 1
ATOM 1832 C CA . LEU B 1 30 ? 1.403 -2.16 8.359 1 85.69 30 LEU B CA 1
ATOM 1833 C C . LEU B 1 30 ? 1.261 -2.094 9.875 1 85.69 30 LEU B C 1
ATOM 1835 O O . LEU B 1 30 ? 0.416 -2.779 10.453 1 85.69 30 LEU B O 1
ATOM 1839 N N . ALA B 1 31 ? 2.094 -1.321 10.5 1 83.81 31 ALA B N 1
ATOM 1840 C CA . ALA B 1 31 ? 2.051 -1.165 11.953 1 83.81 31 ALA B CA 1
ATOM 1841 C C . ALA B 1 31 ? 0.693 -0.638 12.406 1 83.81 31 ALA B C 1
ATOM 1843 O O . ALA B 1 31 ? 0.143 -1.105 13.406 1 83.81 31 ALA B O 1
ATOM 1844 N N . GLU B 1 32 ? 0.148 0.344 11.648 1 80.75 32 GLU B N 1
ATOM 1845 C CA . GLU B 1 32 ? -1.158 0.908 11.977 1 80.75 32 GLU B CA 1
ATOM 1846 C C . GLU B 1 32 ? -2.262 -0.137 11.836 1 80.75 32 GLU B C 1
ATOM 1848 O O . GLU B 1 32 ? -3.217 -0.148 12.617 1 80.75 32 GLU B O 1
ATOM 1853 N N . ALA B 1 33 ? -2.168 -0.974 10.875 1 76.31 33 ALA B N 1
ATOM 1854 C CA . ALA B 1 33 ? -3.166 -2.014 10.633 1 76.31 33 ALA B CA 1
ATOM 1855 C C . ALA B 1 33 ? -3.139 -3.064 11.742 1 76.31 33 ALA B C 1
ATOM 1857 O O . ALA B 1 33 ? -4.18 -3.602 12.117 1 76.31 33 ALA B O 1
ATOM 1858 N N . VAL B 1 34 ? -2.012 -3.387 12.227 1 73.69 34 VAL B N 1
ATOM 1859 C CA . VAL B 1 34 ? -1.826 -4.441 13.219 1 73.69 34 VAL B CA 1
ATOM 1860 C C . VAL B 1 34 ? -2.213 -3.922 14.602 1 73.69 34 VAL B C 1
ATOM 1862 O O . VAL B 1 34 ? -2.914 -4.605 15.359 1 73.69 34 VAL B O 1
ATOM 1865 N N . VAL B 1 35 ? -1.681 -2.803 14.984 1 71.06 35 VAL B N 1
ATOM 1866 C CA . VAL B 1 35 ? -1.835 -2.295 16.344 1 71.06 35 VAL B CA 1
ATOM 1867 C C . VAL B 1 35 ? -3.082 -1.416 16.422 1 71.06 35 VAL B C 1
ATOM 1869 O O . VAL B 1 35 ? -3.645 -1.229 17.5 1 71.06 35 VAL B O 1
ATOM 1872 N N . GLY B 1 36 ? -3.686 -1.19 15.305 1 65.62 36 GLY B N 1
ATOM 1873 C CA . GLY B 1 36 ? -4.773 -0.225 15.312 1 65.62 36 GLY B CA 1
ATOM 1874 C C . GLY B 1 36 ? -4.293 1.214 15.336 1 65.62 36 GLY B C 1
ATOM 1875 O O . GLY B 1 36 ? -3.135 1.483 15.664 1 65.62 36 GLY B O 1
ATOM 1876 N N . ASP B 1 37 ? -5.129 2.105 14.68 1 59.56 37 ASP B N 1
ATOM 1877 C CA . ASP B 1 37 ? -4.84 3.533 14.75 1 59.56 37 ASP B CA 1
ATOM 1878 C C . ASP B 1 37 ? -5.254 4.113 16.094 1 59.56 37 ASP B C 1
ATOM 1880 O O . ASP B 1 37 ? -6.438 4.129 16.438 1 59.56 37 ASP B O 1
ATOM 1884 N N . ILE B 1 38 ? -4.328 4.047 16.984 1 54.31 38 ILE B N 1
ATOM 1885 C CA . ILE B 1 38 ? -4.664 4.617 18.281 1 54.31 38 ILE B CA 1
ATOM 1886 C C . ILE B 1 38 ? -4.668 6.141 18.188 1 54.31 38 ILE B C 1
ATOM 1888 O O . ILE B 1 38 ? -3.656 6.75 17.828 1 54.31 38 ILE B O 1
ATOM 1892 N N . ALA B 1 39 ? -5.883 6.672 18.281 1 49.66 39 ALA B N 1
ATOM 1893 C CA . ALA B 1 39 ? -6.027 8.125 18.234 1 49.66 39 ALA B CA 1
ATOM 1894 C C . ALA B 1 39 ? -5.57 8.758 19.547 1 49.66 39 ALA B C 1
ATOM 1896 O O . ALA B 1 39 ? -5.59 8.109 20.594 1 49.66 39 ALA B O 1
ATOM 1897 N N . PRO B 1 40 ? -5.062 9.969 19.453 1 51.94 40 PRO B N 1
ATOM 1898 C CA . PRO B 1 40 ? -4.555 10.695 20.625 1 51.94 40 PRO B CA 1
ATOM 1899 C C . PRO B 1 40 ? -5.566 10.758 21.766 1 51.94 40 PRO B C 1
ATOM 1901 O O . PRO B 1 40 ? -5.18 10.797 22.938 1 51.94 40 PRO B O 1
ATOM 1904 N N . TRP B 1 41 ? -6.77 10.844 21.422 1 51.38 41 TRP B N 1
ATOM 1905 C CA . TRP B 1 41 ? -7.77 11.086 22.469 1 51.38 41 TRP B CA 1
ATOM 1906 C C . TRP B 1 41 ? -8.016 9.836 23.297 1 51.38 41 TRP B C 1
ATOM 1908 O O . TRP B 1 41 ? -8.688 9.891 24.328 1 51.38 41 TRP B O 1
ATOM 1918 N N . GLU B 1 42 ? -7.527 8.734 22.766 1 60 42 GLU B N 1
ATOM 1919 C CA . GLU B 1 42 ? -7.785 7.492 23.484 1 60 42 GLU B CA 1
ATOM 1920 C C . GLU B 1 42 ? -6.996 7.434 24.797 1 60 42 GLU B C 1
ATOM 1922 O O . GLU B 1 42 ? -7.113 6.473 25.547 1 60 42 GLU B O 1
ATOM 1927 N N . GLY B 1 43 ? -6.359 8.602 25.172 1 63.97 43 GLY B N 1
ATOM 1928 C CA . GLY B 1 43 ? -5.781 8.758 26.5 1 63.97 43 GLY B CA 1
ATOM 1929 C C . GLY B 1 43 ? -4.504 7.965 26.688 1 63.97 43 GLY B C 1
ATOM 1930 O O . GLY B 1 43 ? -4.043 7.781 27.828 1 63.97 43 GLY B O 1
ATOM 1931 N N . ILE B 1 44 ? -4.191 7.332 25.703 1 69.56 44 ILE B N 1
ATOM 1932 C CA . ILE B 1 44 ? -2.941 6.59 25.828 1 69.56 44 ILE B CA 1
ATOM 1933 C C . ILE B 1 44 ? -1.76 7.52 25.562 1 69.56 44 ILE B C 1
ATOM 1935 O O . ILE B 1 44 ? -1.805 8.336 24.641 1 69.56 44 ILE B O 1
ATOM 1939 N N . SER B 1 45 ? -0.779 7.492 26.609 1 77.69 45 SER B N 1
ATOM 1940 C CA . SER B 1 45 ? 0.422 8.297 26.422 1 77.69 45 SER B CA 1
ATOM 1941 C C . SER B 1 45 ? 1.178 7.879 25.156 1 77.69 45 SER B C 1
ATOM 1943 O O . SER B 1 45 ? 0.985 6.773 24.656 1 77.69 45 SER B O 1
ATOM 1945 N N . LYS B 1 46 ? 1.962 8.773 24.625 1 76.31 46 LYS B N 1
ATOM 1946 C CA . LYS B 1 46 ? 2.797 8.492 23.453 1 76.31 46 LYS B CA 1
ATOM 1947 C C . LYS B 1 46 ? 3.689 7.277 23.703 1 76.31 46 LYS B C 1
ATOM 1949 O O . LYS B 1 46 ? 3.84 6.422 22.828 1 76.31 46 LYS B O 1
ATOM 1954 N N . ALA B 1 47 ? 4.258 7.273 24.953 1 79.38 47 ALA B N 1
ATOM 1955 C CA . ALA B 1 47 ? 5.156 6.18 25.297 1 79.38 47 ALA B CA 1
ATOM 1956 C C . ALA B 1 47 ? 4.414 4.848 25.328 1 79.38 47 ALA B C 1
ATOM 1958 O O . ALA B 1 47 ? 4.93 3.832 24.859 1 79.38 47 ALA B O 1
ATOM 1959 N N . GLU B 1 48 ? 3.238 4.879 25.859 1 78.94 48 GLU B N 1
ATOM 1960 C CA . GLU B 1 48 ? 2.428 3.664 25.906 1 78.94 48 GLU B CA 1
ATOM 1961 C C . GLU B 1 48 ? 2 3.232 24.5 1 78.94 48 GLU B C 1
ATOM 1963 O O . GLU B 1 48 ? 1.938 2.035 24.203 1 78.94 48 GLU B O 1
ATOM 1968 N N . LYS B 1 49 ? 1.754 4.203 23.656 1 76.19 49 LYS B N 1
ATOM 1969 C CA . LYS B 1 49 ? 1.404 3.898 22.266 1 76.19 49 LYS B CA 1
ATOM 1970 C C . LYS B 1 49 ? 2.553 3.189 21.562 1 76.19 49 LYS B C 1
ATOM 1972 O O . LYS B 1 49 ? 2.348 2.164 20.906 1 76.19 49 LYS B O 1
ATOM 1977 N N . VAL B 1 50 ? 3.73 3.691 21.75 1 79.06 50 VAL B N 1
ATOM 1978 C CA . VAL B 1 50 ? 4.91 3.133 21.109 1 79.06 50 VAL B CA 1
ATOM 1979 C C . VAL B 1 50 ? 5.16 1.717 21.609 1 79.06 50 VAL B C 1
ATOM 1981 O O . VAL B 1 50 ? 5.512 0.822 20.844 1 79.06 50 VAL B O 1
ATOM 1984 N N . GLN B 1 51 ? 4.934 1.561 22.875 1 81.81 51 GLN B N 1
ATOM 1985 C CA . GLN B 1 51 ? 5.152 0.244 23.469 1 81.81 51 GLN B CA 1
ATOM 1986 C C . GLN B 1 51 ? 4.145 -0.772 22.922 1 81.81 51 GLN B C 1
ATOM 1988 O O . GLN B 1 51 ? 4.512 -1.906 22.609 1 81.81 51 GLN B O 1
ATOM 1993 N N . ARG B 1 52 ? 2.963 -0.383 22.828 1 78.44 52 ARG B N 1
ATOM 1994 C CA . ARG B 1 52 ? 1.934 -1.268 22.281 1 78.44 52 ARG B CA 1
ATOM 1995 C C . ARG B 1 52 ? 2.205 -1.602 20.828 1 78.44 52 ARG B C 1
ATOM 1997 O O . ARG B 1 52 ? 2.043 -2.748 20.406 1 78.44 52 ARG B O 1
ATOM 2004 N N . GLU B 1 53 ? 2.637 -0.565 20.062 1 81.5 53 GLU B N 1
ATOM 2005 C CA . GLU B 1 53 ? 2.977 -0.795 18.656 1 81.5 53 GLU B CA 1
ATOM 2006 C C . GLU B 1 53 ? 4.172 -1.733 18.531 1 81.5 53 GLU B C 1
ATOM 2008 O O . GLU B 1 53 ? 4.188 -2.611 17.672 1 81.5 53 GLU B O 1
ATOM 2013 N N . ARG B 1 54 ? 5.09 -1.551 19.453 1 83.69 54 ARG B N 1
ATOM 2014 C CA . ARG B 1 54 ? 6.281 -2.396 19.422 1 83.69 54 ARG B CA 1
ATOM 2015 C C . ARG B 1 54 ? 5.926 -3.85 19.719 1 83.69 54 ARG B C 1
ATOM 2017 O O . ARG B 1 54 ? 6.383 -4.758 19.016 1 83.69 54 ARG B O 1
ATOM 2024 N N . GLU B 1 55 ? 5.156 -4.043 20.672 1 81.94 55 GLU B N 1
ATOM 2025 C CA . GLU B 1 55 ? 4.758 -5.398 21.047 1 81.94 55 GLU B CA 1
ATOM 2026 C C . GLU B 1 55 ? 3.898 -6.035 19.953 1 81.94 55 GLU B C 1
ATOM 2028 O O . GLU B 1 55 ? 4.055 -7.215 19.641 1 81.94 55 GLU B O 1
ATOM 2033 N N . GLY B 1 56 ? 3 -5.27 19.484 1 78.19 56 GLY B N 1
ATOM 2034 C CA . GLY B 1 56 ? 2.174 -5.754 18.375 1 78.19 56 GLY B CA 1
ATOM 2035 C C . GLY B 1 56 ? 2.979 -6.148 17.156 1 78.19 56 GLY B C 1
ATOM 2036 O O . GLY B 1 56 ? 2.766 -7.219 16.594 1 78.19 56 GLY B O 1
ATOM 2037 N N . MET B 1 57 ? 3.934 -5.305 16.844 1 81.81 57 MET B N 1
ATOM 2038 C CA . MET B 1 57 ? 4.777 -5.57 15.688 1 81.81 57 MET B CA 1
ATOM 2039 C C . MET B 1 57 ? 5.668 -6.789 15.93 1 81.81 57 MET B C 1
ATOM 2041 O O . MET B 1 57 ? 5.836 -7.625 15.039 1 81.81 57 MET B O 1
ATOM 2045 N N . LYS B 1 58 ? 6.246 -6.859 17.078 1 82.44 58 LYS B N 1
ATOM 2046 C CA . LYS B 1 58 ? 7.105 -7.992 17.422 1 82.44 58 LYS B CA 1
ATOM 2047 C C . LYS B 1 58 ? 6.352 -9.312 17.312 1 82.44 58 LYS B C 1
ATOM 2049 O O . LYS B 1 58 ? 6.855 -10.273 16.719 1 82.44 58 LYS B O 1
ATOM 2054 N N . SER B 1 59 ? 5.227 -9.305 17.891 1 79.19 59 SER B N 1
ATOM 2055 C CA . SER B 1 59 ? 4.414 -10.516 17.844 1 79.19 59 SER B CA 1
ATOM 2056 C C . SER B 1 59 ? 4.07 -10.883 16.406 1 79.19 59 SER B C 1
ATOM 2058 O O . SER B 1 59 ? 4.176 -12.055 16.016 1 79.19 59 SER B O 1
ATOM 2060 N N . MET B 1 60 ? 3.723 -9.898 15.672 1 76.06 60 MET B N 1
ATOM 2061 C CA . MET B 1 60 ? 3.357 -10.141 14.281 1 76.06 60 MET B CA 1
ATOM 2062 C C . MET B 1 60 ? 4.547 -10.672 13.492 1 76.06 60 MET B C 1
ATOM 2064 O O . MET B 1 60 ? 4.426 -11.656 12.758 1 76.06 60 MET B O 1
ATOM 2068 N N . LEU B 1 61 ? 5.676 -10.062 13.68 1 81.44 61 LEU B N 1
ATOM 2069 C CA . LEU B 1 61 ? 6.867 -10.43 12.922 1 81.44 61 LEU B CA 1
ATOM 2070 C C . LEU B 1 61 ? 7.371 -11.812 13.32 1 81.44 61 LEU B C 1
ATOM 2072 O O . LEU B 1 61 ? 7.809 -12.594 12.477 1 81.44 61 LEU B O 1
ATOM 2076 N N . SER B 1 62 ? 7.363 -12.047 14.625 1 79.81 62 SER B N 1
ATOM 2077 C CA . SER B 1 62 ? 7.781 -13.367 15.102 1 79.81 62 SER B CA 1
ATOM 2078 C C . SER B 1 62 ? 6.844 -14.461 14.602 1 79.81 62 SER B C 1
ATOM 2080 O O . SER B 1 62 ? 7.293 -15.508 14.141 1 79.81 62 SER B O 1
ATOM 2082 N N . ASP B 1 63 ? 5.625 -14.18 14.703 1 71.5 63 ASP B N 1
ATOM 2083 C CA . ASP B 1 63 ? 4.625 -15.172 14.328 1 71.5 63 ASP B CA 1
ATOM 2084 C C . ASP B 1 63 ? 4.613 -15.398 12.82 1 71.5 63 ASP B C 1
ATOM 2086 O O . ASP B 1 63 ? 4.473 -16.531 12.352 1 71.5 63 ASP B O 1
ATOM 2090 N N . MET B 1 64 ? 4.895 -14.32 12.172 1 68.81 64 MET B N 1
ATOM 2091 C CA . MET B 1 64 ? 4.684 -14.383 10.734 1 68.81 64 MET B CA 1
ATOM 2092 C C . MET B 1 64 ? 5.984 -14.711 10.008 1 68.81 64 MET B C 1
ATOM 2094 O O . MET B 1 64 ? 5.984 -15.453 9.023 1 68.81 64 MET B O 1
ATOM 2098 N N . LEU B 1 65 ? 7.047 -14.18 10.43 1 75.56 65 LEU B N 1
ATOM 2099 C CA . LEU B 1 65 ? 8.258 -14.242 9.617 1 75.56 65 LEU B CA 1
ATOM 2100 C C . LEU B 1 65 ? 9.375 -14.977 10.367 1 75.56 65 LEU B C 1
ATOM 2102 O O . LEU B 1 65 ? 10.508 -15.031 9.891 1 75.56 65 LEU B O 1
ATOM 2106 N N . HIS B 1 66 ? 8.984 -15.562 11.539 1 77.94 66 HIS B N 1
ATOM 2107 C CA . HIS B 1 66 ? 9.906 -16.375 12.328 1 77.94 66 HIS B CA 1
ATOM 2108 C C . HIS B 1 66 ? 11.258 -15.695 12.477 1 77.94 66 HIS B C 1
ATOM 2110 O O . HIS B 1 66 ? 12.297 -16.328 12.297 1 77.94 66 HIS B O 1
ATOM 2116 N N . ASP B 1 67 ? 11.242 -14.477 12.453 1 77.5 67 ASP B N 1
ATOM 2117 C CA . ASP B 1 67 ? 12.414 -13.633 12.695 1 77.5 67 ASP B CA 1
ATOM 2118 C C . ASP B 1 67 ? 13.422 -13.75 11.547 1 77.5 67 ASP B C 1
ATOM 2120 O O . ASP B 1 67 ? 14.633 -13.648 11.766 1 77.5 67 ASP B O 1
ATOM 2124 N N . GLY B 1 68 ? 12.953 -14.156 10.398 1 86.06 68 GLY B N 1
ATOM 2125 C CA . GLY B 1 68 ? 13.805 -14.242 9.219 1 86.06 68 GLY B CA 1
ATOM 2126 C C . GLY B 1 68 ? 14.172 -12.883 8.648 1 86.06 68 GLY B C 1
ATOM 2127 O O . GLY B 1 68 ? 13.984 -11.859 9.305 1 86.06 68 GLY B O 1
ATOM 2128 N N . PRO B 1 69 ? 14.836 -12.867 7.469 1 90.19 69 PRO B N 1
ATOM 2129 C CA . PRO B 1 69 ? 15.32 -11.617 6.879 1 90.19 69 PRO B CA 1
ATOM 2130 C C . PRO B 1 69 ? 14.211 -10.594 6.664 1 90.19 69 PRO B C 1
ATOM 2132 O O . PRO B 1 69 ? 14.43 -9.391 6.844 1 90.19 69 PRO B O 1
ATOM 2135 N N . GLY B 1 70 ? 13.039 -11.07 6.254 1 90.75 70 GLY B N 1
ATOM 2136 C CA . GLY B 1 70 ? 11.914 -10.164 6.102 1 90.75 70 GLY B CA 1
ATOM 2137 C C . GLY B 1 70 ? 11.5 -9.5 7.402 1 90.75 70 GLY B C 1
ATOM 2138 O O . GLY B 1 70 ? 11.203 -8.305 7.43 1 90.75 70 GLY B O 1
ATOM 2139 N N . ALA B 1 71 ? 11.516 -10.266 8.469 1 88.81 71 ALA B N 1
ATOM 2140 C CA . ALA B 1 71 ? 11.172 -9.742 9.789 1 88.81 71 ALA B CA 1
ATOM 2141 C C . ALA B 1 71 ? 12.172 -8.68 10.242 1 88.81 71 ALA B C 1
ATOM 2143 O O . ALA B 1 71 ? 11.781 -7.633 10.758 1 88.81 71 ALA B O 1
ATOM 2144 N N . ILE B 1 72 ? 13.43 -8.969 10.039 1 92.31 72 ILE B N 1
ATOM 2145 C CA . ILE B 1 72 ? 14.492 -8.047 10.414 1 92.31 72 ILE B CA 1
ATOM 2146 C C . ILE B 1 72 ? 14.352 -6.746 9.625 1 92.31 72 ILE B C 1
ATOM 2148 O O . ILE B 1 72 ? 14.422 -5.652 10.188 1 92.31 72 ILE B O 1
ATOM 2152 N N . ARG B 1 73 ? 14.102 -6.832 8.344 1 94.81 73 ARG B N 1
ATOM 2153 C CA . ARG B 1 73 ? 13.93 -5.688 7.457 1 94.81 73 ARG B CA 1
ATOM 2154 C C . ARG B 1 73 ? 12.781 -4.797 7.934 1 94.81 73 ARG B C 1
ATOM 2156 O O . ARG B 1 73 ? 12.945 -3.58 8.055 1 94.81 73 ARG B O 1
ATOM 2163 N N . ILE B 1 74 ? 11.68 -5.406 8.242 1 93.25 74 ILE B N 1
ATOM 2164 C CA . ILE B 1 74 ? 10.492 -4.672 8.664 1 93.25 74 ILE B CA 1
ATOM 2165 C C . ILE B 1 74 ? 10.75 -4.012 10.016 1 93.25 74 ILE B C 1
ATOM 2167 O O . ILE B 1 74 ? 10.43 -2.834 10.211 1 93.25 74 ILE B O 1
ATOM 2171 N N . ARG B 1 75 ? 11.32 -4.75 10.906 1 92.25 75 ARG B N 1
ATOM 2172 C CA . ARG B 1 75 ? 11.602 -4.227 12.242 1 92.25 75 ARG B CA 1
ATOM 2173 C C . ARG B 1 75 ? 12.539 -3.025 12.172 1 92.25 75 ARG B C 1
ATOM 2175 O O . ARG B 1 75 ? 12.305 -2.01 12.828 1 92.25 75 ARG B O 1
ATOM 2182 N N . GLU B 1 76 ? 13.57 -3.133 11.414 1 95.81 76 GLU B N 1
ATOM 2183 C CA . GLU B 1 76 ? 14.547 -2.053 11.289 1 95.81 76 GLU B CA 1
ATOM 2184 C C . GLU B 1 76 ? 13.914 -0.798 10.703 1 95.81 76 GLU B C 1
ATOM 2186 O O . GLU B 1 76 ? 14.18 0.314 11.164 1 95.81 76 GLU B O 1
ATOM 2191 N N . LEU B 1 77 ? 13.125 -0.969 9.695 1 97.31 77 LEU B N 1
ATOM 2192 C CA . LEU B 1 77 ? 12.438 0.163 9.086 1 97.31 77 LEU B CA 1
ATOM 2193 C C . LEU B 1 77 ? 11.461 0.8 10.07 1 97.31 77 LEU B C 1
ATOM 2195 O O . LEU B 1 77 ? 11.367 2.027 10.148 1 97.31 77 LEU B O 1
ATOM 2199 N N . TRP B 1 78 ? 10.734 -0.021 10.82 1 94.38 78 TRP B N 1
ATOM 2200 C CA . TRP B 1 78 ? 9.797 0.473 11.82 1 94.38 78 TRP B CA 1
ATOM 2201 C C . TRP B 1 78 ? 10.516 1.28 12.891 1 94.38 78 TRP B C 1
ATOM 2203 O O . TRP B 1 78 ? 10.078 2.375 13.258 1 94.38 78 TRP B O 1
ATOM 2213 N N . GLU B 1 79 ? 11.594 0.736 13.406 1 94.25 79 GLU B N 1
ATOM 2214 C CA . GLU B 1 79 ? 12.383 1.415 14.43 1 94.25 79 GLU B CA 1
ATOM 2215 C C . GLU B 1 79 ? 12.945 2.736 13.906 1 94.25 79 GLU B C 1
ATOM 2217 O O . GLU B 1 79 ? 12.93 3.744 14.617 1 94.25 79 GLU B O 1
ATOM 2222 N N . GLU B 1 80 ? 13.461 2.715 12.719 1 97.19 80 GLU B N 1
ATOM 2223 C CA . GLU B 1 80 ? 13.961 3.943 12.109 1 97.19 80 GLU B CA 1
ATOM 2224 C C . GLU B 1 80 ? 12.867 5.004 12.023 1 97.19 80 GLU B C 1
ATOM 2226 O O . GLU B 1 80 ? 13.117 6.184 12.289 1 97.19 80 GLU B O 1
ATOM 2231 N N . TYR B 1 81 ? 11.695 4.641 11.656 1 96.56 81 TYR B N 1
ATOM 2232 C CA . TYR B 1 81 ? 10.57 5.566 11.586 1 96.56 81 TYR B CA 1
ATOM 2233 C C . TYR B 1 81 ? 10.266 6.16 12.961 1 96.56 81 TYR B C 1
ATOM 2235 O O . TYR B 1 81 ? 10.102 7.375 13.094 1 96.56 81 TYR B O 1
ATOM 2243 N N . GLU B 1 82 ? 10.148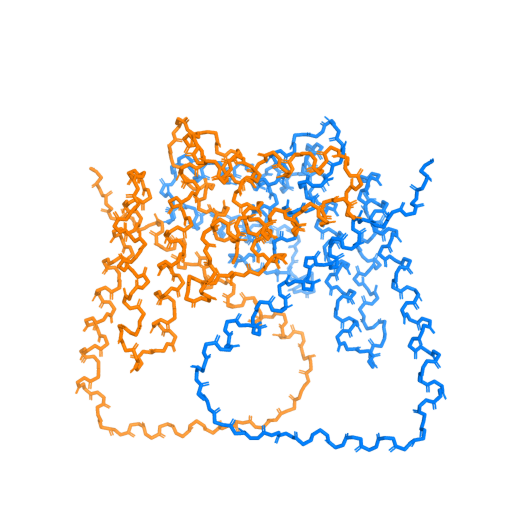 5.289 13.953 1 92.31 82 GLU B N 1
ATOM 2244 C CA . GLU B 1 82 ? 9.781 5.707 15.305 1 92.31 82 GLU B CA 1
ATOM 2245 C C . GLU B 1 82 ? 10.82 6.66 15.891 1 92.31 82 GLU B C 1
ATOM 2247 O O . GLU B 1 82 ? 10.477 7.59 16.625 1 92.31 82 GLU B O 1
ATOM 2252 N N . GLU B 1 83 ? 12.062 6.402 15.531 1 94.12 83 GLU B N 1
ATOM 2253 C CA . GLU B 1 83 ? 13.148 7.234 16.047 1 94.12 83 GLU B CA 1
ATOM 2254 C C . GLU B 1 83 ? 13.141 8.617 15.406 1 94.12 83 GLU B C 1
ATOM 2256 O O . GLU B 1 83 ? 13.594 9.594 16.016 1 94.12 83 GLU B O 1
ATOM 2261 N N . GLN B 1 84 ? 12.734 8.734 14.188 1 96 84 GLN B N 1
ATOM 2262 C CA . GLN B 1 84 ? 12.633 9.984 13.438 1 96 84 GLN B CA 1
ATOM 2263 C C . GLN B 1 84 ? 13.961 10.734 13.422 1 96 84 GLN B C 1
ATOM 2265 O O . GLN B 1 84 ? 13.992 11.953 13.609 1 96 84 GLN B O 1
ATOM 2270 N N . ALA B 1 85 ? 15.039 10.031 13.211 1 96.56 85 ALA B N 1
ATOM 2271 C CA . ALA B 1 85 ? 16.375 10.633 13.266 1 96.56 85 ALA B CA 1
ATOM 2272 C C . ALA B 1 85 ? 16.922 10.867 11.859 1 96.56 85 ALA B C 1
ATOM 2274 O O . ALA B 1 85 ? 17.703 11.797 11.641 1 96.56 85 ALA B O 1
ATOM 2275 N N . THR B 1 86 ? 16.609 10.055 10.859 1 98.25 86 THR B N 1
ATOM 2276 C CA . THR B 1 86 ? 17.125 10.164 9.5 1 98.25 86 THR B CA 1
ATOM 2277 C C . THR B 1 86 ? 16.219 11.055 8.648 1 98.25 86 THR B C 1
ATOM 2279 O O . THR B 1 86 ? 15.039 11.219 8.953 1 98.25 86 THR B O 1
ATOM 2282 N N . PRO B 1 87 ? 16.781 11.672 7.605 1 98.38 87 PRO B N 1
ATOM 2283 C CA . PRO B 1 87 ? 15.953 12.469 6.699 1 98.38 87 PRO B CA 1
ATOM 2284 C C . PRO B 1 87 ? 14.781 11.672 6.125 1 98.38 87 PRO B C 1
ATOM 2286 O O . PRO B 1 87 ? 13.688 12.227 5.945 1 98.38 87 PRO B O 1
ATOM 2289 N N . GLU B 1 88 ? 14.984 10.367 5.84 1 98.69 88 GLU B N 1
ATOM 2290 C CA . GLU B 1 88 ? 13.922 9.523 5.312 1 98.69 88 GLU B CA 1
ATOM 2291 C C . GLU B 1 88 ? 12.773 9.383 6.312 1 98.69 88 GLU B C 1
ATOM 2293 O O . GLU B 1 88 ? 11.609 9.508 5.949 1 98.69 88 GLU B O 1
ATOM 2298 N N . ALA B 1 89 ? 13.156 9.156 7.566 1 98.62 89 ALA B N 1
ATOM 2299 C CA . ALA B 1 89 ? 12.141 9 8.602 1 98.62 89 ALA B CA 1
ATOM 2300 C C . ALA B 1 89 ? 11.352 10.289 8.805 1 98.62 89 ALA B C 1
ATOM 2302 O O . ALA B 1 89 ? 10.125 10.266 8.953 1 98.62 89 ALA B O 1
ATOM 2303 N N . LYS B 1 90 ? 12.008 11.398 8.828 1 98.5 90 LYS B N 1
ATOM 2304 C CA . LYS B 1 90 ? 11.359 12.695 8.984 1 98.5 90 LYS B CA 1
ATOM 2305 C C . LYS B 1 90 ? 10.438 12.992 7.805 1 98.5 90 LYS B C 1
ATOM 2307 O O . LYS B 1 90 ? 9.328 13.5 7.992 1 98.5 90 LYS B O 1
ATOM 2312 N N . PHE B 1 91 ? 10.93 12.719 6.625 1 98.5 91 PHE B N 1
ATOM 2313 C CA . PHE B 1 91 ? 10.133 12.891 5.418 1 98.5 91 PHE B CA 1
ATOM 2314 C C . PHE B 1 91 ? 8.859 12.062 5.484 1 98.5 91 PHE B C 1
ATOM 2316 O O . PHE B 1 91 ? 7.766 12.562 5.207 1 98.5 91 PHE B O 1
ATOM 2323 N N . VAL B 1 92 ? 8.945 10.742 5.855 1 98 92 VAL B N 1
ATOM 2324 C CA . VAL B 1 92 ? 7.789 9.852 5.918 1 98 92 VAL B CA 1
ATOM 2325 C C . VAL B 1 92 ? 6.832 10.328 7.008 1 98 92 VAL B C 1
ATOM 2327 O O . VAL B 1 92 ? 5.613 10.227 6.859 1 98 92 VAL B O 1
ATOM 2330 N N . LYS B 1 93 ? 7.312 10.859 8.109 1 96.94 93 LYS B N 1
ATOM 2331 C CA . LYS B 1 93 ? 6.457 11.438 9.141 1 96.94 93 LYS B CA 1
ATOM 2332 C C . LYS B 1 93 ? 5.668 12.625 8.602 1 96.94 93 LYS B C 1
ATOM 2334 O O . LYS B 1 93 ? 4.488 12.797 8.922 1 96.94 93 LYS B O 1
ATOM 2339 N N . ASP B 1 94 ? 6.352 13.461 7.844 1 97 94 ASP B N 1
ATOM 2340 C CA . ASP B 1 94 ? 5.664 14.586 7.215 1 97 94 ASP B CA 1
ATOM 2341 C C . ASP B 1 94 ? 4.582 14.102 6.25 1 97 94 ASP B C 1
ATOM 2343 O O . ASP B 1 94 ? 3.514 14.703 6.152 1 97 94 ASP B O 1
ATOM 2347 N N . LEU B 1 95 ? 4.859 13.016 5.527 1 94.88 95 LEU B N 1
ATOM 2348 C CA . LEU B 1 95 ? 3.842 12.422 4.672 1 94.88 95 LEU B CA 1
ATOM 2349 C C . LEU B 1 95 ? 2.648 11.945 5.496 1 94.88 95 LEU B C 1
ATOM 2351 O O . LEU B 1 95 ? 1.5 12.078 5.066 1 94.88 95 LEU B O 1
ATOM 2355 N N . ASP B 1 96 ? 2.945 11.32 6.621 1 92.94 96 ASP B N 1
ATOM 2356 C CA . ASP B 1 96 ? 1.888 10.867 7.52 1 92.94 96 ASP B CA 1
ATOM 2357 C C . ASP B 1 96 ? 0.994 12.031 7.945 1 92.94 96 ASP B C 1
ATOM 2359 O O . ASP B 1 96 ? -0.231 11.891 7.984 1 92.94 96 ASP B O 1
ATOM 2363 N N . ARG B 1 97 ? 1.553 13.141 8.258 1 92.38 97 ARG B N 1
ATOM 2364 C CA . ARG B 1 97 ? 0.802 14.344 8.609 1 92.38 97 ARG B CA 1
ATOM 2365 C C . ARG B 1 97 ? -0.053 14.82 7.438 1 92.38 97 ARG B C 1
ATOM 2367 O O . ARG B 1 97 ? -1.219 15.18 7.617 1 92.38 97 ARG B O 1
ATOM 2374 N N . LEU B 1 98 ? 0.542 14.875 6.289 1 92.19 98 LEU B N 1
ATOM 2375 C CA . LEU B 1 98 ? -0.203 15.258 5.094 1 92.19 98 LEU B CA 1
ATOM 2376 C C . LEU B 1 98 ? -1.383 14.32 4.867 1 92.19 98 LEU B C 1
ATOM 2378 O O . LEU B 1 98 ? -2.482 14.766 4.531 1 92.19 98 LEU B O 1
ATOM 2382 N N . GLU B 1 99 ? -1.101 13 5.039 1 87.5 99 GLU B N 1
ATOM 2383 C CA . GLU B 1 99 ? -2.146 12 4.844 1 87.5 99 GLU B CA 1
ATOM 2384 C C . GLU B 1 99 ? -3.314 12.234 5.797 1 87.5 99 GLU B C 1
ATOM 2386 O O . GLU B 1 99 ? -4.477 12.062 5.418 1 87.5 99 GLU B O 1
ATOM 2391 N N . MET B 1 100 ? -3.078 12.594 7 1 84.88 100 MET B N 1
ATOM 2392 C CA . MET B 1 100 ? -4.133 12.898 7.961 1 84.88 100 MET B CA 1
ATOM 2393 C C . MET B 1 100 ? -5.027 14.023 7.449 1 84.88 100 MET B C 1
ATOM 2395 O O . MET B 1 100 ? -6.254 13.922 7.512 1 84.88 100 MET B O 1
ATOM 2399 N N . ALA B 1 101 ? -4.418 15.039 6.93 1 86.62 101 ALA B N 1
ATOM 2400 C CA . ALA B 1 101 ? -5.156 16.172 6.391 1 86.62 101 ALA B CA 1
ATOM 2401 C C . ALA B 1 101 ? -5.945 15.781 5.148 1 86.62 101 ALA B C 1
ATOM 2403 O O . ALA B 1 101 ? -7.078 16.234 4.953 1 86.62 101 ALA B O 1
ATOM 2404 N N . LEU B 1 102 ? -5.312 14.977 4.328 1 85 102 LEU B N 1
ATOM 2405 C CA . LEU B 1 102 ? -5.977 14.508 3.119 1 85 102 LEU B CA 1
ATOM 2406 C C . LEU B 1 102 ? -7.238 13.719 3.461 1 85 102 LEU B C 1
ATOM 2408 O O . LEU B 1 102 ? -8.273 13.891 2.818 1 85 102 LEU B O 1
ATOM 2412 N N . GLN B 1 103 ? -7.109 12.867 4.434 1 79.94 103 GLN B N 1
ATOM 2413 C CA . GLN B 1 103 ? -8.258 12.078 4.871 1 79.94 103 GLN B CA 1
ATOM 2414 C C . GLN B 1 103 ? -9.375 12.984 5.387 1 79.94 103 GLN B C 1
ATOM 2416 O O . GLN B 1 103 ? -10.555 12.75 5.098 1 79.94 103 GLN B O 1
ATOM 2421 N N . ALA B 1 104 ? -9.023 13.969 6.105 1 82.5 104 ALA B N 1
ATOM 2422 C CA . ALA B 1 104 ? -10 14.93 6.609 1 82.5 104 ALA B CA 1
ATOM 2423 C C . ALA B 1 104 ? -10.703 15.648 5.465 1 82.5 104 ALA B C 1
ATOM 2425 O O . ALA B 1 104 ? -11.922 15.812 5.48 1 82.5 104 ALA B O 1
ATOM 2426 N N . ALA B 1 105 ? -9.953 16.078 4.504 1 82.62 105 ALA B N 1
ATOM 2427 C CA . ALA B 1 105 ? -10.516 16.781 3.346 1 82.62 105 ALA B CA 1
ATOM 2428 C C . ALA B 1 105 ? -11.5 15.891 2.596 1 82.62 105 AL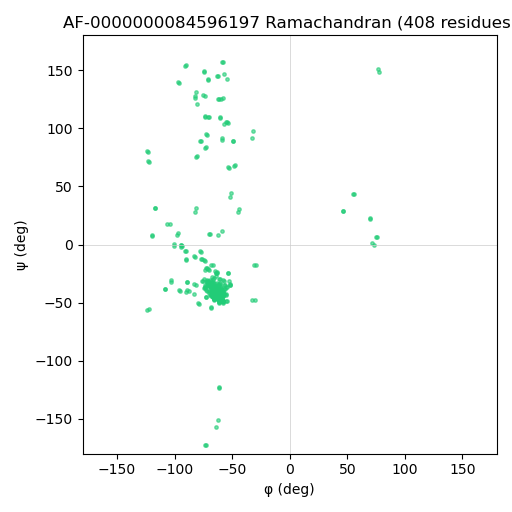A B C 1
ATOM 2430 O O . ALA B 1 105 ? -12.547 16.359 2.135 1 82.62 105 ALA B O 1
ATOM 2431 N N . GLU B 1 106 ? -11.133 14.656 2.457 1 77.88 106 GLU B N 1
ATOM 2432 C CA . GLU B 1 106 ? -12.016 13.703 1.792 1 77.88 106 GLU B CA 1
ATOM 2433 C C . GLU B 1 106 ? -13.328 13.531 2.557 1 77.88 106 GLU B C 1
ATOM 2435 O O . GLU B 1 106 ? -14.398 13.438 1.952 1 77.88 106 GLU B O 1
ATOM 2440 N N . TYR B 1 107 ? -13.164 13.469 3.811 1 76.81 107 TYR B N 1
ATOM 2441 C CA . TYR B 1 107 ? -14.344 13.367 4.656 1 76.81 107 TYR B CA 1
ATOM 2442 C C . TYR B 1 107 ? -15.258 14.578 4.465 1 76.81 107 TYR B C 1
ATOM 2444 O O . TYR B 1 107 ? -16.469 14.43 4.324 1 76.81 107 TYR B O 1
ATOM 2452 N N . GLU B 1 108 ? -14.727 15.711 4.445 1 81.25 108 GLU B N 1
ATOM 2453 C CA . GLU B 1 108 ? -15.484 16.938 4.254 1 81.25 108 GLU B CA 1
ATOM 2454 C C . GLU B 1 108 ? -16.203 16.938 2.908 1 81.25 108 GLU B C 1
ATOM 2456 O O . GLU B 1 108 ? -17.328 17.453 2.797 1 81.25 108 GLU B O 1
ATOM 2461 N N . ARG B 1 109 ? -15.594 16.344 1.931 1 78.44 109 ARG B N 1
ATOM 2462 C CA . ARG B 1 109 ? -16.203 16.266 0.605 1 78.44 109 ARG B CA 1
ATOM 2463 C C . ARG B 1 109 ? -17.375 15.289 0.592 1 78.44 109 ARG B C 1
ATOM 2465 O O . ARG B 1 109 ? -18.359 15.5 -0.122 1 78.44 109 ARG B O 1
ATOM 2472 N N . LYS B 1 110 ? -17.203 14.297 1.364 1 77 110 LYS B N 1
ATOM 2473 C CA . LYS B 1 110 ? -18.234 13.273 1.423 1 77 110 LYS B CA 1
ATOM 2474 C C . LYS B 1 110 ? -19.438 13.75 2.238 1 77 110 LYS B C 1
ATOM 2476 O O . LYS B 1 110 ? -20.578 13.352 1.973 1 77 110 LYS B O 1
ATOM 2481 N N . PHE B 1 111 ? -19.094 14.586 3.211 1 79.94 111 PHE B N 1
ATOM 2482 C CA . PHE B 1 111 ? -20.141 15.102 4.078 1 79.94 111 PHE B CA 1
ATOM 2483 C C . PHE B 1 111 ? -20.156 16.625 4.07 1 79.94 111 PHE B C 1
ATOM 2485 O O . PHE B 1 111 ? -19.781 17.266 5.059 1 79.94 111 PHE B O 1
ATOM 2492 N N . PRO B 1 112 ? -20.719 17.203 3.084 1 76.5 112 PRO B N 1
ATOM 2493 C CA . PRO B 1 112 ? -20.625 18.656 2.863 1 76.5 112 PRO B CA 1
ATOM 2494 C C . PRO B 1 112 ? -21.453 19.453 3.865 1 76.5 112 PRO B C 1
ATOM 2496 O O . PRO B 1 112 ? -21.219 20.656 4.062 1 76.5 112 PRO B O 1
ATOM 2499 N N . ASP B 1 113 ? -22.359 18.781 4.434 1 76.19 113 ASP B N 1
ATOM 2500 C CA . ASP B 1 113 ? -23.234 19.469 5.363 1 76.19 113 ASP B CA 1
ATOM 2501 C C . ASP B 1 113 ? -22.547 19.719 6.703 1 76.19 113 ASP B C 1
ATOM 2503 O O . ASP B 1 113 ? -23.094 20.391 7.574 1 76.19 113 ASP B O 1
ATOM 2507 N N . GLU B 1 114 ? -21.453 19.25 6.934 1 74.62 114 GLU B N 1
ATOM 2508 C CA . GLU B 1 114 ? -20.656 19.469 8.141 1 74.62 114 GLU B CA 1
ATOM 2509 C C . GLU B 1 114 ? -19.281 20.031 7.801 1 74.62 114 GLU B C 1
ATOM 2511 O O . GLU B 1 114 ? -18.25 19.391 8.047 1 74.62 114 GLU B O 1
ATOM 2516 N N . PRO B 1 115 ? -19.547 21.312 7.418 1 68.88 115 PRO B N 1
ATOM 2517 C CA . PRO B 1 115 ? -18.266 21.891 7.012 1 68.88 115 PRO B CA 1
ATOM 2518 C C . PRO B 1 115 ? -17.328 22.156 8.188 1 68.88 115 PRO B C 1
ATOM 2520 O O . PRO B 1 115 ? -17.797 22.406 9.305 1 68.88 115 PRO B O 1
ATOM 2523 N N . ASN B 1 116 ? -16.125 22 8.18 1 75 116 ASN B N 1
ATOM 2524 C CA . ASN B 1 116 ? -15.055 22.344 9.125 1 75 116 ASN B CA 1
ATOM 2525 C C . ASN B 1 116 ? -15.055 21.406 10.328 1 75 116 ASN B C 1
ATOM 2527 O O . ASN B 1 116 ? -14.422 21.703 11.344 1 75 116 ASN B O 1
ATOM 2531 N N . LYS B 1 117 ? -15.922 20.375 10.242 1 76.31 117 LYS B N 1
ATOM 2532 C CA . LYS B 1 117 ? -16.016 19.422 11.344 1 76.31 117 LYS B CA 1
ATOM 2533 C C . LYS B 1 117 ? -14.656 18.844 11.695 1 76.31 117 LYS B C 1
ATOM 2535 O O . LYS B 1 117 ? -14.383 18.547 12.859 1 76.31 117 LYS B O 1
ATOM 2540 N N . LE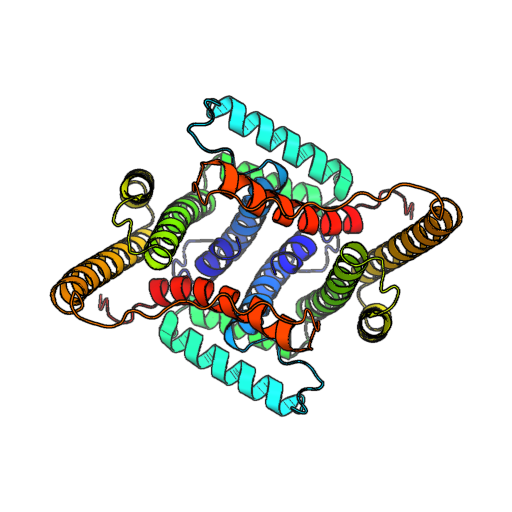U B 1 118 ? -13.852 18.891 10.703 1 81.44 118 LEU B N 1
ATOM 2541 C CA . LEU B 1 118 ? -12.578 18.219 10.93 1 81.44 118 LEU B CA 1
ATOM 2542 C C . LEU B 1 118 ? -11.422 19.219 10.859 1 81.44 118 LEU B C 1
ATOM 2544 O O . LEU B 1 118 ? -10.297 18.844 10.516 1 81.44 118 LEU B O 1
ATOM 2548 N N . GLN B 1 119 ? -11.664 20.469 11.25 1 87.25 119 GLN B N 1
ATOM 2549 C CA . GLN B 1 119 ? -10.641 21.5 11.195 1 87.25 119 GLN B CA 1
ATOM 2550 C C . GLN B 1 119 ? -9.461 21.156 12.094 1 87.25 119 GLN B C 1
ATOM 2552 O O . GLN B 1 119 ? -8.312 21.484 11.781 1 87.25 119 GLN B O 1
ATOM 2557 N N . SER B 1 120 ? -9.75 20.516 13.172 1 86.06 120 SER B N 1
ATOM 2558 C CA . SER B 1 120 ? -8.711 20.172 14.141 1 86.06 120 SER B CA 1
ATOM 2559 C C . SER B 1 120 ? -7.648 19.281 13.516 1 86.06 120 SER B C 1
ATOM 2561 O O . SER B 1 120 ? -6.477 19.328 13.898 1 86.06 120 SER B O 1
ATOM 2563 N N . PHE B 1 121 ? -7.988 18.469 12.531 1 84.75 121 PHE B N 1
ATOM 2564 C CA . PHE B 1 121 ? -7.047 17.578 11.852 1 84.75 121 PHE B CA 1
ATOM 2565 C C . PHE B 1 121 ? -6.082 18.391 10.984 1 84.75 121 PHE B C 1
ATOM 2567 O O . PHE B 1 121 ? -4.895 18.062 10.914 1 84.75 121 PHE B O 1
ATOM 2574 N N . PHE B 1 122 ? -6.566 19.375 10.438 1 89 122 PHE B N 1
ATOM 2575 C CA . PHE B 1 122 ? -5.719 20.234 9.625 1 89 122 PHE B CA 1
ATOM 2576 C C . PHE B 1 122 ? -4.77 21.047 10.5 1 89 122 PHE B C 1
ATOM 2578 O O . PHE B 1 122 ? -3.572 21.141 10.211 1 89 122 PHE B O 1
ATOM 2585 N N . ASP B 1 123 ? -5.324 21.516 11.617 1 90.44 123 ASP B N 1
ATOM 2586 C CA . ASP B 1 123 ? -4.559 22.359 12.531 1 90.44 123 ASP B CA 1
ATOM 2587 C C . ASP B 1 123 ? -3.443 21.562 13.211 1 90.44 123 ASP B C 1
ATOM 2589 O O . ASP B 1 123 ? -2.387 22.109 13.523 1 90.44 123 ASP B O 1
ATOM 2593 N N . SER B 1 124 ? -3.674 20.328 13.414 1 87.31 124 SER B N 1
ATOM 2594 C CA . SER B 1 124 ? -2.73 19.516 14.18 1 87.31 124 SER B CA 1
ATOM 2595 C C . SER B 1 124 ? -1.741 18.797 13.258 1 87.31 124 SER B C 1
ATOM 2597 O O . SER B 1 124 ? -0.838 18.109 13.727 1 87.31 124 SER B O 1
ATOM 2599 N N . SER B 1 125 ? -1.855 18.984 11.969 1 89.81 125 SER B N 1
ATOM 2600 C CA . SER B 1 125 ? -1.006 18.219 11.062 1 89.81 125 SER B CA 1
ATOM 2601 C C . SER B 1 125 ? -0.202 19.141 10.148 1 89.81 125 SER B C 1
ATOM 2603 O O . SER B 1 125 ? 1.022 19.219 10.266 1 89.81 125 SER B O 1
ATOM 2605 N N . LEU B 1 126 ? -0.823 20.016 9.398 1 92.12 126 LEU B N 1
ATOM 2606 C CA . LEU B 1 126 ? -0.21 20.734 8.289 1 92.12 126 LEU B CA 1
ATOM 2607 C C . LEU B 1 126 ? 0.877 21.688 8.789 1 92.12 126 LEU B C 1
ATOM 2609 O O . LEU B 1 126 ? 1.971 21.734 8.227 1 92.12 126 LEU B O 1
ATOM 2613 N N . PRO B 1 127 ? 0.66 22.391 9.938 1 94.25 127 PRO B N 1
ATOM 2614 C CA . PRO B 1 127 ? 1.676 23.344 10.391 1 94.25 127 PRO B CA 1
ATOM 2615 C C . PRO B 1 127 ? 2.965 22.656 10.844 1 94.25 127 PRO B C 1
ATOM 2617 O O . PRO B 1 127 ? 4.012 23.312 10.93 1 94.25 127 PRO B O 1
ATOM 2620 N N . ASP B 1 128 ? 2.932 21.375 11.117 1 95.31 128 ASP B N 1
ATOM 2621 C CA . ASP B 1 128 ? 4.074 20.656 11.672 1 95.31 128 ASP B CA 1
ATOM 2622 C C . ASP B 1 128 ? 4.898 20 10.562 1 95.31 128 ASP B C 1
ATOM 2624 O O . ASP B 1 128 ? 5.926 19.391 10.828 1 95.31 128 ASP B O 1
ATOM 2628 N N . ILE B 1 129 ? 4.484 20.156 9.336 1 96.56 129 ILE B N 1
ATOM 2629 C CA . ILE B 1 129 ? 5.227 19.578 8.211 1 96.56 129 ILE B CA 1
ATOM 2630 C C . ILE B 1 129 ? 6.48 20.422 7.953 1 96.56 129 ILE B C 1
ATOM 2632 O O . ILE B 1 129 ? 6.402 21.641 7.805 1 96.56 129 ILE B O 1
ATOM 2636 N N . LYS B 1 130 ? 7.645 19.766 7.879 1 97.62 130 LYS B N 1
ATOM 2637 C CA . LYS B 1 130 ? 8.922 20.469 7.777 1 97.62 130 LYS B CA 1
ATOM 2638 C C . LYS B 1 130 ? 9.523 20.328 6.383 1 97.62 130 LYS B C 1
ATOM 2640 O O . LYS B 1 130 ? 10.156 21.25 5.875 1 97.62 130 LYS B O 1
ATOM 2645 N N . HIS B 1 131 ? 9.422 19.219 5.742 1 96.94 131 HIS B N 1
ATOM 2646 C CA . HIS B 1 131 ? 10 19.016 4.418 1 96.94 131 HIS B CA 1
ATOM 2647 C C . HIS B 1 131 ? 9.375 19.953 3.396 1 96.94 131 HIS B C 1
ATOM 2649 O O . HIS B 1 131 ? 8.148 20 3.25 1 96.94 131 HIS B O 1
ATOM 2655 N N . PRO B 1 132 ? 10.133 20.703 2.701 1 95.62 132 PRO B N 1
ATOM 2656 C CA . PRO B 1 132 ? 9.602 21.766 1.848 1 95.62 132 PRO B CA 1
ATOM 2657 C C . PRO B 1 132 ? 8.633 21.25 0.79 1 95.62 132 PRO B C 1
ATOM 2659 O O . PRO B 1 132 ? 7.59 21.875 0.545 1 95.62 132 PRO B O 1
ATOM 2662 N N . GLU B 1 133 ? 8.938 20.172 0.112 1 91.94 133 GLU B N 1
ATOM 2663 C CA . GLU B 1 133 ? 8.062 19.641 -0.925 1 91.94 133 GLU B CA 1
ATOM 2664 C C . GLU B 1 133 ? 6.727 19.188 -0.34 1 91.94 133 GLU B C 1
ATOM 2666 O O . GLU B 1 133 ? 5.672 19.438 -0.923 1 91.94 133 GLU B O 1
ATOM 2671 N N . VAL B 1 134 ? 6.762 18.516 0.803 1 93.69 134 VAL B N 1
ATOM 2672 C CA . VAL B 1 134 ? 5.535 18.062 1.444 1 93.69 134 VAL B CA 1
ATOM 2673 C C . VAL B 1 134 ? 4.715 19.266 1.915 1 93.69 134 VAL B C 1
ATOM 2675 O O . VAL B 1 134 ? 3.484 19.25 1.832 1 93.69 134 VAL B O 1
ATOM 2678 N N . ALA B 1 135 ? 5.398 20.266 2.398 1 92.94 135 ALA B N 1
ATOM 2679 C CA . ALA B 1 135 ? 4.723 21.5 2.801 1 92.94 135 ALA B CA 1
ATOM 2680 C C . ALA B 1 135 ? 4.008 22.141 1.619 1 92.94 135 ALA B C 1
ATOM 2682 O O . ALA B 1 135 ? 2.898 22.672 1.765 1 92.94 135 ALA B O 1
ATOM 2683 N N . GLN B 1 136 ? 4.684 22.109 0.537 1 89.25 136 GLN B N 1
ATOM 2684 C CA . GLN B 1 136 ? 4.055 22.625 -0.675 1 89.25 136 GLN B CA 1
ATOM 2685 C C . GLN B 1 136 ? 2.787 21.844 -1.014 1 89.25 136 GLN B C 1
ATOM 2687 O O . GLN B 1 136 ? 1.767 22.438 -1.373 1 89.25 136 GLN B O 1
ATOM 2692 N N . TRP B 1 137 ? 2.842 20.5 -0.902 1 87.75 137 TRP B N 1
ATOM 2693 C CA . TRP B 1 137 ? 1.658 19.688 -1.131 1 87.75 137 TRP B CA 1
ATOM 2694 C C . TRP B 1 137 ? 0.547 20.031 -0.15 1 87.75 137 TRP B C 1
ATOM 2696 O O . TRP B 1 137 ? -0.623 20.125 -0.531 1 87.75 137 TRP B O 1
ATOM 2706 N N . GLY B 1 138 ? 0.931 20.203 1.089 1 89.38 138 GLY B N 1
ATOM 2707 C CA . GLY B 1 138 ? -0.035 20.625 2.09 1 89.38 138 GLY B CA 1
ATOM 2708 C C . GLY B 1 138 ? -0.695 21.953 1.758 1 89.38 138 GLY B C 1
ATOM 2709 O O . GLY B 1 138 ? -1.899 22.125 1.959 1 89.38 138 GLY B O 1
ATOM 2710 N N . GLY B 1 139 ? 0.107 22.891 1.339 1 88.38 139 GLY B N 1
ATOM 2711 C CA . GLY B 1 139 ? -0.429 24.172 0.91 1 88.38 139 GLY B CA 1
ATOM 2712 C C . GLY B 1 139 ? -1.434 24.062 -0.22 1 88.38 139 GLY B C 1
ATOM 2713 O O . GLY B 1 139 ? -2.465 24.734 -0.216 1 88.38 139 GLY B O 1
ATOM 2714 N N . GLN B 1 140 ? -1.17 23.25 -1.135 1 83.81 140 GLN B N 1
ATOM 2715 C CA . GLN B 1 140 ? -2.084 23.016 -2.248 1 83.81 140 GLN B CA 1
ATOM 2716 C C . GLN B 1 140 ? -3.402 22.422 -1.76 1 83.81 140 GLN B C 1
ATOM 2718 O O . GLN B 1 140 ? -4.473 22.766 -2.266 1 83.81 140 GLN B O 1
ATOM 2723 N N . LEU B 1 141 ? -3.289 21.484 -0.863 1 86.81 141 LEU B N 1
ATOM 2724 C CA . LEU B 1 141 ? -4.488 20.906 -0.271 1 86.81 141 LEU B CA 1
ATOM 2725 C C . LEU B 1 141 ? -5.344 21.969 0.395 1 86.81 141 LEU B C 1
ATOM 2727 O O . LEU B 1 141 ? -6.566 21.984 0.232 1 86.81 141 LEU B O 1
ATOM 2731 N N . GLN B 1 142 ? -4.695 22.844 1.102 1 87.06 142 GLN B N 1
ATOM 2732 C CA . GLN B 1 142 ? -5.406 23.922 1.783 1 87.06 142 GLN B CA 1
ATOM 2733 C C . GLN B 1 142 ? -6.086 24.844 0.782 1 87.06 142 GLN B C 1
ATOM 2735 O O . GLN B 1 142 ? -7.219 25.281 1.004 1 87.06 142 GLN B O 1
ATOM 2740 N N . GLU B 1 143 ? -5.422 25.141 -0.271 1 84.38 143 GLU B N 1
ATOM 2741 C CA . GLU B 1 143 ? -5.98 25.984 -1.312 1 84.38 143 GLU B CA 1
ATOM 2742 C C . GLU B 1 143 ? -7.215 25.359 -1.944 1 84.38 143 GLU B C 1
ATOM 2744 O O . GLU B 1 143 ? -8.227 26.031 -2.162 1 84.38 143 GLU B O 1
ATOM 2749 N N . GLN B 1 144 ? -7.102 24.094 -2.217 1 81.06 144 GLN B N 1
ATOM 2750 C CA . GLN B 1 144 ? -8.227 23.359 -2.807 1 81.06 144 GLN B CA 1
ATOM 2751 C C . GLN B 1 144 ? -9.414 23.328 -1.854 1 81.06 144 GLN B C 1
ATOM 2753 O O . GLN B 1 144 ? -10.562 23.484 -2.277 1 81.06 144 GLN B O 1
ATOM 2758 N N . ARG B 1 145 ? -9.133 23.094 -0.655 1 83.25 145 ARG B N 1
ATOM 2759 C CA . ARG B 1 145 ? -10.172 23.031 0.365 1 83.25 145 ARG B CA 1
ATOM 2760 C C . ARG B 1 145 ? -10.914 24.375 0.465 1 83.25 145 ARG B C 1
ATOM 2762 O O . ARG B 1 145 ? -12.141 24.391 0.568 1 83.25 145 ARG B O 1
ATOM 2769 N N . THR B 1 146 ? -10.188 25.453 0.416 1 84 146 THR B N 1
ATOM 2770 C CA . THR B 1 146 ? -10.758 26.797 0.504 1 84 146 THR B CA 1
ATOM 2771 C C . THR B 1 146 ? -11.641 27.094 -0.704 1 84 146 THR B C 1
ATOM 2773 O O . THR B 1 146 ? -12.719 27.672 -0.563 1 84 146 THR B O 1
ATOM 2776 N N . LYS B 1 147 ? -11.227 26.641 -1.828 1 81 147 LYS B N 1
ATOM 2777 C CA . LYS B 1 147 ? -12 26.844 -3.049 1 81 147 LYS B CA 1
ATOM 2778 C C . LYS B 1 147 ? -13.32 26.062 -2.998 1 81 147 LYS B C 1
ATOM 2780 O O . LYS B 1 147 ? -14.359 26.578 -3.418 1 81 147 LYS B O 1
ATOM 2785 N N . GLU B 1 148 ? -13.234 24.891 -2.49 1 78.62 148 GLU B N 1
ATOM 2786 C CA . GLU B 1 148 ? -14.414 24.047 -2.418 1 78.62 148 GLU B CA 1
ATOM 2787 C C . GLU B 1 148 ? -15.414 24.562 -1.392 1 78.62 148 GLU B C 1
ATOM 2789 O O . GLU B 1 148 ? -16.625 24.406 -1.559 1 78.62 148 GLU B O 1
ATOM 2794 N N . GLN B 1 149 ? -14.898 25.094 -0.357 1 76.19 149 GLN B N 1
ATOM 2795 C CA . GLN B 1 149 ? -15.773 25.656 0.669 1 76.19 149 GLN B CA 1
ATOM 2796 C C . GLN B 1 149 ? -16.438 26.953 0.184 1 76.19 149 GLN B C 1
ATOM 2798 O O . GLN B 1 149 ? -17.562 27.25 0.564 1 76.19 149 GLN B O 1
ATOM 2803 N N . SER B 1 150 ? -15.758 27.609 -0.594 1 74.31 150 SER B N 1
ATOM 2804 C CA . SER B 1 150 ? -16.297 28.844 -1.142 1 74.31 150 SER B CA 1
ATOM 2805 C C . SER B 1 150 ? -17.375 28.562 -2.184 1 74.31 150 SER B C 1
ATOM 2807 O O . SER B 1 150 ? -18.391 29.25 -2.238 1 74.31 150 SER B O 1
ATOM 2809 N N . VAL B 1 151 ? -17.172 27.5 -2.967 1 61.88 151 VAL B N 1
ATOM 2810 C CA . VAL B 1 151 ? -18.141 27.141 -3.99 1 61.88 151 VAL B CA 1
ATOM 2811 C C . VAL B 1 151 ? -19.391 26.547 -3.332 1 61.88 151 VAL B C 1
ATOM 2813 O O . VAL B 1 151 ? -20.516 26.797 -3.771 1 61.88 151 VAL B O 1
ATOM 2816 N N . ALA B 1 152 ? -19.297 25.656 -2.375 1 57.88 152 ALA B N 1
ATOM 2817 C CA . ALA B 1 152 ? -20.438 25.094 -1.668 1 57.88 152 ALA B CA 1
ATOM 2818 C C . ALA B 1 152 ? -21.234 26.172 -0.959 1 57.88 152 ALA B C 1
ATOM 2820 O O . ALA B 1 152 ? -22.469 26.109 -0.908 1 57.88 152 ALA B O 1
ATOM 2821 N N . ARG B 1 153 ? -20.547 27.141 -0.444 1 53.19 153 ARG B N 1
ATOM 2822 C CA . ARG B 1 153 ? -21.25 28.25 0.182 1 53.19 153 ARG B CA 1
ATOM 2823 C C . ARG B 1 153 ? -22.016 29.062 -0.855 1 53.19 153 ARG B C 1
ATOM 2825 O O . ARG B 1 153 ? -23.094 29.578 -0.576 1 53.19 153 ARG B O 1
ATOM 2832 N N . SER B 1 154 ? -21.5 29.031 -2.041 1 53.47 154 SER B N 1
ATOM 2833 C CA . SER B 1 154 ? -22.188 29.797 -3.08 1 53.47 154 SER B CA 1
ATOM 2834 C C . SER B 1 154 ? -23.344 28.984 -3.664 1 53.47 154 SER B C 1
ATOM 2836 O O . SER B 1 154 ? -24.359 29.562 -4.074 1 53.47 154 SER B O 1
ATOM 2838 N N . SER B 1 155 ? -23.188 27.609 -3.748 1 47.56 155 SER B N 1
ATOM 2839 C CA . SER B 1 155 ? -24.281 26.812 -4.273 1 47.56 155 SER B CA 1
ATOM 2840 C C . SER B 1 155 ? -25.422 26.688 -3.258 1 47.56 155 SER B C 1
ATOM 2842 O O . SER B 1 155 ? -26.578 26.547 -3.629 1 47.56 155 SER B O 1
ATOM 2844 N N . VAL B 1 156 ? -25.156 26.578 -2 1 43.66 156 VAL B N 1
ATOM 2845 C CA . VAL B 1 156 ? -26.234 26.547 -1.017 1 43.66 156 VAL B CA 1
ATOM 2846 C C . VAL B 1 156 ? -27 27.875 -1.039 1 43.66 156 VAL B C 1
ATOM 2848 O O . VAL B 1 156 ? -28.156 27.938 -0.632 1 43.66 156 VAL B O 1
ATOM 2851 N N . ALA B 1 157 ? -26.5 28.984 -1.446 1 38.62 157 ALA B N 1
ATOM 2852 C CA . ALA B 1 157 ? -27.359 30.156 -1.535 1 38.62 157 ALA B CA 1
ATOM 2853 C C . ALA B 1 157 ? -28.406 30 -2.639 1 38.62 157 ALA B C 1
ATOM 2855 O O . ALA B 1 157 ? -29.547 30.453 -2.494 1 38.62 157 ALA B O 1
ATOM 2856 N N . ASN B 1 158 ? -28.172 29.328 -3.762 1 37.56 158 ASN B N 1
ATOM 2857 C CA . ASN B 1 158 ? -29.188 29.297 -4.805 1 37.56 158 ASN B CA 1
ATOM 2858 C C . ASN B 1 158 ? -30.141 28.125 -4.621 1 37.56 158 ASN B C 1
ATOM 2860 O O . ASN B 1 158 ? -31.266 28.141 -5.141 1 37.56 158 ASN B O 1
ATOM 2864 N N . ASP B 1 159 ? -29.703 26.922 -4.246 1 37.94 159 ASP B N 1
ATOM 2865 C CA . ASP B 1 159 ? -30.625 25.781 -4.305 1 37.94 159 ASP B CA 1
ATOM 2866 C C . ASP B 1 159 ? -31.516 25.734 -3.072 1 37.94 159 ASP B C 1
ATOM 2868 O O . ASP B 1 159 ? -31.953 24.656 -2.664 1 37.94 159 ASP B O 1
ATOM 2872 N N . ASN B 1 160 ? -31.906 26.719 -2.326 1 34.19 160 ASN B N 1
ATOM 2873 C CA . ASN B 1 160 ? -33 26.531 -1.381 1 34.19 160 ASN B CA 1
ATOM 2874 C C . ASN B 1 160 ? -34.281 26.047 -2.08 1 34.19 160 ASN B C 1
ATOM 2876 O O . ASN B 1 160 ? -35.312 25.938 -1.454 1 34.19 160 ASN B O 1
ATOM 2880 N N . MET B 1 161 ? -34.531 26.438 -3.369 1 26.34 161 MET B N 1
ATOM 2881 C CA . MET B 1 161 ? -35.875 26.109 -3.756 1 26.34 161 MET B CA 1
ATOM 2882 C C . MET B 1 161 ? -36.125 24.594 -3.715 1 26.34 161 MET B C 1
ATOM 2884 O O . MET B 1 161 ? -37.031 24.125 -3.051 1 26.34 161 MET B O 1
ATOM 2888 N N . ASN B 1 162 ? -36.594 23.828 -4.934 1 25.5 162 ASN B N 1
ATOM 2889 C CA . ASN B 1 162 ? -37.562 22.797 -5.223 1 25.5 162 ASN B CA 1
ATOM 2890 C C . ASN B 1 162 ? -37.031 21.406 -4.949 1 25.5 162 ASN B C 1
ATOM 2892 O O . ASN B 1 162 ? -37.719 20.406 -5.109 1 25.5 162 ASN B O 1
ATOM 2896 N N . ARG B 1 163 ? -35.75 21.031 -5.305 1 26.25 163 ARG B N 1
ATOM 2897 C CA . ARG B 1 163 ? -35.625 19.641 -5.719 1 26.25 163 ARG B CA 1
ATOM 2898 C C . ARG B 1 163 ? -35.75 18.703 -4.52 1 26.25 163 ARG B C 1
ATOM 2900 O O . ARG B 1 163 ? -34.906 18.719 -3.629 1 26.25 163 ARG B O 1
ATOM 2907 N N . SER B 1 164 ? -37 18.297 -4.027 1 24.12 164 SER B N 1
ATOM 2908 C CA . SER B 1 164 ? -37.438 17.203 -3.197 1 24.12 164 SER B CA 1
ATOM 2909 C C . SER B 1 164 ? -36.781 15.883 -3.605 1 24.12 164 SER B C 1
ATOM 2911 O O . SER B 1 164 ? -37.438 15.016 -4.191 1 24.12 164 SER B O 1
ATOM 2913 N N . VAL B 1 165 ? -35.594 15.836 -4.125 1 21.33 165 VAL B N 1
ATOM 2914 C CA . VAL B 1 165 ? -35.219 14.516 -4.629 1 21.33 165 VAL B CA 1
ATOM 2915 C C . VAL B 1 165 ? -35.281 13.484 -3.5 1 21.33 165 VAL B C 1
ATOM 2917 O O . VAL B 1 165 ? -34.688 13.68 -2.439 1 21.33 165 VAL B O 1
ATOM 2920 N N . ARG B 1 166 ? -36.5 12.906 -3.402 1 19.89 166 ARG B N 1
ATOM 2921 C CA . ARG B 1 166 ? -36.844 11.727 -2.609 1 19.89 166 ARG B CA 1
ATOM 2922 C C . ARG B 1 166 ? -35.844 10.586 -2.881 1 19.89 166 ARG B C 1
ATOM 2924 O O . ARG B 1 166 ? -35.688 10.156 -4.027 1 19.89 166 ARG B O 1
ATOM 2931 N N . PHE B 1 167 ? -34.781 10.492 -2.193 1 19.67 167 PHE B N 1
ATOM 2932 C CA . PHE B 1 167 ? -33.875 9.352 -2.215 1 19.67 167 PHE B CA 1
ATOM 2933 C C . PHE B 1 167 ? -34.625 8.055 -1.96 1 19.67 167 PHE B C 1
ATOM 2935 O O . PHE B 1 167 ? -35.125 7.82 -0.855 1 19.67 167 PHE B O 1
ATOM 2942 N N . GLU B 1 168 ? -35.5 7.738 -2.953 1 20.12 168 GLU B N 1
ATOM 2943 C CA . GLU B 1 168 ? -36.125 6.426 -2.807 1 20.12 168 GLU B CA 1
ATOM 2944 C C . GLU B 1 168 ? -35.062 5.328 -2.666 1 20.12 168 GLU B C 1
ATOM 2946 O O . GLU B 1 168 ? -34.125 5.262 -3.453 1 20.12 168 GLU B O 1
ATOM 2951 N N . MET B 1 169 ? -34.906 4.848 -1.479 1 19.81 169 MET B N 1
ATOM 2952 C CA . MET B 1 169 ? -34.188 3.686 -0.974 1 19.81 169 MET B CA 1
ATOM 2953 C C . MET B 1 169 ? -34.5 2.443 -1.799 1 19.81 169 MET B C 1
ATOM 2955 O O . MET B 1 169 ? -35.625 1.972 -1.802 1 19.81 169 MET B O 1
ATOM 2959 N N . LEU B 1 170 ? -34.031 2.428 -3.049 1 20.48 170 LEU B N 1
ATOM 2960 C CA . LEU B 1 170 ? -34.438 1.237 -3.789 1 20.48 170 LEU B CA 1
ATOM 2961 C C . LEU B 1 170 ? -33.938 -0.027 -3.098 1 20.48 170 LEU B C 1
ATOM 2963 O O . LEU B 1 170 ? -32.844 -0.044 -2.549 1 20.48 170 LEU B O 1
ATOM 2967 N N . PRO B 1 171 ? -34.844 -0.997 -2.781 1 20.08 171 PRO B N 1
ATOM 2968 C CA . PRO B 1 171 ? -34.75 -2.254 -2.033 1 20.08 171 PRO B CA 1
ATOM 2969 C C . PRO B 1 171 ? -33.781 -3.254 -2.652 1 20.08 171 PRO B C 1
ATOM 2971 O O . PRO B 1 171 ? -33.219 -4.102 -1.946 1 20.08 171 PRO B O 1
ATOM 2974 N N . GLY B 1 172 ? -33.906 -3.273 -3.949 1 20.12 172 GLY B N 1
ATOM 2975 C CA . GLY B 1 172 ? -33.938 -4.637 -4.445 1 20.12 172 GLY B CA 1
ATOM 2976 C C . GLY B 1 172 ? -32.688 -5.418 -4.184 1 20.12 172 GLY B C 1
ATOM 2977 O O . GLY B 1 172 ? -31.703 -4.867 -3.68 1 20.12 172 GLY B O 1
ATOM 2978 N N . THR B 1 173 ? -32.469 -6.469 -5.223 1 21.44 173 THR B N 1
ATOM 2979 C CA . THR B 1 173 ? -31.969 -7.832 -5.402 1 21.44 173 THR B CA 1
ATOM 2980 C C . THR B 1 173 ? -30.453 -7.855 -5.473 1 21.44 173 THR B C 1
ATOM 2982 O O . THR B 1 173 ? -29.828 -6.969 -6.066 1 21.44 173 THR B O 1
ATOM 2985 N N . THR B 1 174 ? -29.859 -8.578 -4.559 1 22.92 174 THR B N 1
ATOM 2986 C CA . THR B 1 174 ? -28.516 -8.891 -4.125 1 22.92 174 THR B CA 1
ATOM 2987 C C . THR B 1 174 ? -27.703 -9.523 -5.258 1 22.92 174 THR B C 1
ATOM 2989 O O . THR B 1 174 ? -26.75 -10.258 -5.012 1 22.92 174 THR B O 1
ATOM 2992 N N . LYS B 1 175 ? -28.25 -9.461 -6.543 1 22.58 175 LYS B N 1
ATOM 2993 C CA . LYS B 1 175 ? -27.469 -10.305 -7.445 1 22.58 175 LYS B CA 1
ATOM 2994 C C . LYS B 1 175 ? -26.016 -9.836 -7.523 1 22.58 175 LYS B C 1
ATOM 2996 O O . LYS B 1 175 ? -25.766 -8.648 -7.738 1 22.58 175 LYS B O 1
ATOM 3001 N N . PHE B 1 176 ? -25.172 -10.625 -6.934 1 24.41 176 PHE B N 1
ATOM 3002 C CA . PHE B 1 176 ? -23.719 -10.492 -6.949 1 24.41 176 PHE B CA 1
ATOM 3003 C C . PHE B 1 176 ? -23.203 -10.336 -8.375 1 24.41 176 PHE B C 1
ATOM 3005 O O . PHE B 1 176 ? -23.094 -11.32 -9.117 1 24.41 176 PHE B O 1
ATOM 3012 N N . ASP B 1 177 ? -23.844 -9.492 -9.242 1 24.31 177 ASP B N 1
ATOM 3013 C CA . ASP B 1 177 ? -23.359 -9.312 -10.602 1 24.31 177 ASP B CA 1
ATOM 3014 C C . ASP B 1 177 ? -21.891 -8.891 -10.617 1 24.31 177 ASP B C 1
ATOM 3016 O O . ASP B 1 177 ? -21.375 -8.375 -9.617 1 24.31 177 ASP B O 1
ATOM 3020 N N . SER B 1 178 ? -21.062 -9.445 -11.664 1 29.16 178 SER B N 1
ATOM 3021 C CA . SER B 1 178 ? -19.734 -9.102 -12.148 1 29.16 178 SER B CA 1
ATOM 3022 C C . SER B 1 178 ? -19.438 -7.617 -11.953 1 29.16 178 SER B C 1
ATOM 3024 O O . SER B 1 178 ? -18.297 -7.176 -12.148 1 29.16 178 SER B O 1
ATOM 3026 N N . SER B 1 179 ? -20.453 -6.762 -11.742 1 28.64 179 SER B N 1
ATOM 3027 C CA . SER B 1 179 ? -20.516 -5.328 -11.492 1 28.64 179 SER B CA 1
ATOM 3028 C C . SER B 1 179 ? -19.844 -4.965 -10.172 1 28.64 179 SER B C 1
ATOM 3030 O O . SER B 1 179 ? -19.672 -3.785 -9.859 1 28.64 179 SER B O 1
ATOM 3032 N N . GLN B 1 180 ? -19.828 -5.93 -9.242 1 28.55 180 GLN B N 1
ATOM 3033 C CA . GLN B 1 180 ? -19.391 -5.516 -7.91 1 28.55 180 GLN B CA 1
ATOM 3034 C C . GLN B 1 180 ? -17.891 -5.242 -7.883 1 28.55 180 GLN B C 1
ATOM 3036 O O . GLN B 1 180 ? -17.359 -4.719 -6.898 1 28.55 180 GLN B O 1
ATOM 3041 N N . ARG B 1 181 ? -17.141 -5.984 -8.742 1 30.55 181 ARG B N 1
ATOM 3042 C CA . ARG B 1 181 ? -15.75 -5.559 -8.766 1 30.55 181 ARG B CA 1
ATOM 3043 C C . ARG B 1 181 ? -15.633 -4.078 -9.117 1 30.55 181 ARG B C 1
ATOM 3045 O O . ARG B 1 181 ? -14.617 -3.443 -8.82 1 30.55 181 ARG B O 1
ATOM 3052 N N . GLY B 1 182 ? -16.531 -3.57 -9.992 1 29.66 182 GLY B N 1
ATOM 3053 C CA . GLY B 1 182 ? -16.531 -2.176 -10.414 1 29.66 182 GLY B CA 1
ATOM 3054 C C . GLY B 1 182 ? -16.672 -1.207 -9.258 1 29.66 182 GLY B C 1
ATOM 3055 O O . GLY B 1 182 ? -16.094 -0.118 -9.273 1 29.66 182 GLY B O 1
ATOM 3056 N N . GLU B 1 183 ? -17.688 -1.429 -8.383 1 32.03 183 GLU B N 1
ATOM 3057 C CA . GLU B 1 183 ? -17.953 -0.447 -7.332 1 32.03 183 GLU B CA 1
ATOM 3058 C C . GLU B 1 183 ? -16.781 -0.344 -6.363 1 32.03 183 GLU B C 1
ATOM 3060 O O . GLU B 1 183 ? -16.469 0.742 -5.867 1 32.03 183 GLU B O 1
ATOM 3065 N N . LEU B 1 184 ? -16.156 -1.402 -6.059 1 31.75 184 LEU B N 1
ATOM 3066 C CA . LEU B 1 184 ? -14.992 -1.339 -5.195 1 31.75 184 LEU B CA 1
ATOM 3067 C C . LEU B 1 184 ? -13.844 -0.608 -5.891 1 31.75 184 LEU B C 1
ATOM 3069 O O . LEU B 1 184 ? -12.977 -0.036 -5.227 1 31.75 184 LEU B O 1
ATOM 3073 N N . SER B 1 185 ? -13.766 -0.742 -7.188 1 32.78 185 SER B N 1
ATOM 3074 C CA . SER B 1 185 ? -12.758 -0.06 -7.992 1 32.78 185 SER B CA 1
ATOM 3075 C C . SER B 1 185 ? -12.969 1.45 -7.98 1 32.78 185 SER B C 1
ATOM 3077 O O . SER B 1 185 ? -12 2.217 -7.988 1 32.78 185 SER B O 1
ATOM 3079 N N . ASN B 1 186 ? -14.172 1.883 -7.949 1 34.56 186 ASN B N 1
ATOM 3080 C CA . ASN B 1 186 ? -14.453 3.309 -8.078 1 34.56 186 ASN B CA 1
ATOM 3081 C C . ASN B 1 186 ? -13.906 4.098 -6.895 1 34.56 186 ASN B C 1
ATOM 3083 O O . ASN B 1 186 ? -13.43 5.223 -7.055 1 34.56 186 ASN B O 1
ATOM 3087 N N . ASN B 1 187 ? -14.086 3.641 -5.66 1 35.38 187 ASN B N 1
ATOM 3088 C CA . ASN B 1 187 ? -13.656 4.457 -4.531 1 35.38 187 ASN B CA 1
ATOM 3089 C C . ASN B 1 187 ? -12.133 4.504 -4.43 1 35.38 187 ASN B C 1
ATOM 3091 O O . ASN B 1 187 ? -11.578 5.375 -3.76 1 35.38 187 ASN B O 1
ATOM 3095 N N . ARG B 1 188 ? -11.523 3.562 -5.016 1 38.44 188 ARG B N 1
ATOM 3096 C CA . ARG B 1 188 ? -10.062 3.494 -5.016 1 38.44 188 ARG B CA 1
ATOM 3097 C C . ARG B 1 188 ? -9.469 4.625 -5.848 1 38.44 188 ARG B C 1
ATOM 3099 O O . ARG B 1 188 ? -8.414 5.168 -5.5 1 38.44 188 ARG B O 1
ATOM 3106 N N . CYS B 1 189 ? -10.141 4.938 -6.984 1 38.31 189 CYS B N 1
ATOM 3107 C CA . CYS B 1 189 ? -9.68 6 -7.871 1 38.31 189 CYS B CA 1
ATOM 3108 C C . CYS B 1 189 ? -9.773 7.359 -7.188 1 38.31 189 CYS B C 1
ATOM 3110 O O . CYS B 1 189 ? -8.969 8.25 -7.449 1 38.31 189 CYS B O 1
ATOM 3112 N N . GLY B 1 190 ? -10.789 7.441 -6.352 1 39.22 190 GLY B N 1
ATOM 3113 C CA . GLY B 1 190 ? -10.922 8.766 -5.758 1 39.22 190 GLY B CA 1
ATOM 3114 C C . GLY B 1 190 ? -9.719 9.156 -4.914 1 39.22 190 GLY B C 1
ATOM 3115 O O . GLY B 1 190 ? -9.266 10.297 -4.973 1 39.22 190 GLY B O 1
ATOM 3116 N N . MET B 1 191 ? -9.375 8.211 -4.137 1 41.69 191 MET B N 1
ATOM 3117 C CA . MET B 1 191 ? -8.305 8.578 -3.217 1 41.69 191 MET B CA 1
ATOM 3118 C C . MET B 1 191 ? -7.004 8.844 -3.973 1 41.69 191 MET B C 1
ATOM 3120 O O . MET B 1 191 ? -6.293 9.805 -3.674 1 41.69 191 MET B O 1
ATOM 3124 N N . ILE B 1 192 ? -6.738 7.969 -4.895 1 44.78 192 ILE B N 1
ATOM 3125 C CA . ILE B 1 192 ? -5.543 8.219 -5.688 1 44.78 192 ILE B CA 1
ATOM 3126 C C . ILE B 1 192 ? -5.691 9.547 -6.438 1 44.78 192 ILE B C 1
ATOM 3128 O O . ILE B 1 192 ? -4.727 10.305 -6.559 1 44.78 192 ILE B O 1
ATOM 3132 N N . SER B 1 193 ? -6.895 9.688 -6.902 1 43.34 193 SER B N 1
ATOM 3133 C CA . SER B 1 193 ? -7.086 10.93 -7.637 1 43.34 193 SER B CA 1
ATOM 3134 C C . SER B 1 193 ? -6.805 12.141 -6.758 1 43.34 193 SER B C 1
ATOM 3136 O O . SER B 1 193 ? -6.168 13.102 -7.195 1 43.34 193 SER B O 1
ATOM 3138 N N . VAL B 1 194 ? -7.402 12.102 -5.559 1 43.28 194 VAL B N 1
ATOM 3139 C CA . VAL B 1 194 ? -7.129 13.258 -4.715 1 43.28 194 VAL B CA 1
ATOM 3140 C C . VAL B 1 194 ? -5.633 13.367 -4.441 1 43.28 194 VAL B C 1
ATOM 3142 O O . VAL B 1 194 ? -5.066 14.461 -4.457 1 43.28 194 VAL B O 1
ATOM 3145 N N . ILE B 1 195 ? -5.105 12.25 -4.113 1 47.25 195 ILE B N 1
ATOM 3146 C CA . ILE B 1 195 ? -3.68 12.328 -3.811 1 47.25 195 ILE B CA 1
ATOM 3147 C C . ILE B 1 195 ? -2.926 12.875 -5.023 1 47.25 195 ILE B C 1
ATOM 3149 O O . ILE B 1 195 ? -2.094 13.773 -4.891 1 47.25 195 ILE B O 1
ATOM 3153 N N . VAL B 1 196 ? -3.291 12.211 -6.086 1 44.78 196 VAL B N 1
ATOM 3154 C CA . VAL B 1 196 ? -2.635 12.586 -7.332 1 44.78 196 VAL B CA 1
ATOM 3155 C C . VAL B 1 196 ? -3.031 14.008 -7.715 1 44.78 196 VAL B C 1
ATOM 3157 O O . VAL B 1 196 ? -2.195 14.789 -8.172 1 44.78 196 VAL B O 1
ATOM 3160 N N . SER B 1 197 ? -4.289 14.125 -7.613 1 42.59 197 SER B N 1
ATOM 3161 C CA . SER B 1 197 ? -4.68 15.484 -7.977 1 42.59 197 SER B CA 1
ATOM 3162 C C . SER B 1 197 ? -3.973 16.516 -7.098 1 42.59 197 SER B C 1
ATOM 3164 O O . SER B 1 197 ? -3.641 17.609 -7.559 1 42.59 197 SER B O 1
ATOM 3166 N N . SER B 1 198 ? -3.861 16.219 -5.914 1 39.12 198 SER B N 1
ATOM 3167 C CA . SER B 1 198 ? -3.211 17.141 -5 1 39.12 198 SER B CA 1
ATOM 3168 C C . SER B 1 198 ? -1.721 17.266 -5.297 1 39.12 198 SER B C 1
ATOM 3170 O O . SER B 1 198 ? -1.108 18.297 -5.023 1 39.12 198 SER B O 1
ATOM 3172 N N . CYS B 1 199 ? -0.992 16.188 -5.328 1 40.66 199 CYS B N 1
ATOM 3173 C CA . CYS B 1 199 ? 0.432 16.312 -5.625 1 40.66 199 CYS B CA 1
ATOM 3174 C C . CYS B 1 199 ? 0.66 17.109 -6.898 1 40.66 199 CYS B C 1
ATOM 3176 O O . CYS B 1 199 ? 1.737 17.672 -7.094 1 40.66 199 CYS B O 1
ATOM 3178 N N . LEU B 1 200 ? -0.267 16.984 -7.902 1 39.5 200 LEU B N 1
ATOM 3179 C CA . LEU B 1 200 ? -0.038 17.406 -9.281 1 39.5 200 LEU B CA 1
ATOM 3180 C C . LEU B 1 200 ? -0.61 18.797 -9.539 1 39.5 200 LEU B C 1
ATOM 3182 O O . LEU B 1 200 ? -0.765 19.203 -10.688 1 39.5 200 LEU B O 1
ATOM 3186 N N . ALA B 1 201 ? -1.021 19.516 -8.586 1 33.53 201 ALA B N 1
ATOM 3187 C CA . ALA B 1 201 ? -1.517 20.75 -9.18 1 33.53 201 ALA B CA 1
ATOM 3188 C C . ALA B 1 201 ? -0.443 21.406 -10.039 1 33.53 201 ALA B C 1
ATOM 3190 O O . ALA B 1 201 ? 0.701 21.562 -9.609 1 33.53 201 ALA B O 1
ATOM 3191 N N . PRO B 1 202 ? -0.627 21.281 -11.305 1 33.41 202 PRO B N 1
ATOM 3192 C CA . PRO B 1 202 ? 0.232 21.953 -12.289 1 33.41 202 PRO B CA 1
ATOM 3193 C C . PRO B 1 202 ? 0.801 23.266 -11.773 1 33.41 202 PRO B C 1
ATOM 3195 O O . PRO B 1 202 ? 1.806 23.766 -12.297 1 33.41 202 PRO B O 1
ATOM 3198 N N . GLY B 1 203 ? 0.025 24.172 -11.18 1 29.67 203 GLY B N 1
ATOM 3199 C CA . GLY B 1 203 ? 0.272 25.609 -11.312 1 29.67 203 GLY B CA 1
ATOM 3200 C C . GLY B 1 203 ? 1.523 26.062 -10.586 1 29.67 203 GLY B C 1
ATOM 3201 O O . GLY B 1 203 ? 1.799 27.266 -10.508 1 29.67 203 GLY B O 1
ATOM 3202 N N . PHE B 1 204 ? 2.145 25.422 -9.555 1 26.44 204 PHE B N 1
ATOM 3203 C CA . PHE B 1 204 ? 3.057 26.344 -8.898 1 26.44 204 PHE B CA 1
ATOM 3204 C C . PHE B 1 204 ? 4.375 26.453 -9.656 1 26.44 204 PHE B C 1
ATOM 3206 O O . PHE B 1 204 ? 5.133 25.484 -9.719 1 26.44 204 PHE B O 1
ATOM 3213 N N . LYS B 1 205 ? 4.324 27.125 -10.711 1 25.64 205 LYS B N 1
ATOM 3214 C CA . LYS B 1 205 ? 5.523 27.766 -11.242 1 25.64 205 LYS B CA 1
ATOM 3215 C C . LYS B 1 205 ? 6.465 28.188 -10.117 1 25.64 205 LYS B C 1
ATOM 3217 O O . LYS B 1 205 ? 6.039 28.812 -9.148 1 25.64 205 LYS B O 1
ATOM 3222 N N . THR B 1 206 ? 7.586 27.328 -9.766 1 20.23 206 THR B N 1
ATOM 3223 C CA . THR B 1 206 ? 8.656 28.172 -9.242 1 20.23 206 THR B CA 1
ATOM 3224 C C . THR B 1 206 ? 9.07 29.219 -10.266 1 20.23 206 THR B C 1
ATOM 3226 O O . THR B 1 206 ? 9.07 28.953 -11.469 1 20.23 206 THR B O 1
#

Organism: NCBI:txid1423351

pLDDT: mean 71.22, std 25.56, range [18.28, 98.69]

Nearest PDB structures (foldseek):
  4l7w-assembly1_A-2  TM=8.963E-01  e=3.509E-07  Homo sapiens
  4l1j-assembly1_A  TM=8.924E-01  e=3.868E-07  Homo sapiens
  4l1j-assembly1_A  TM=8.920E-01  e=1.322E-07  Homo sapiens
  4l7w-assembly1_A-2  TM=8.959E-01  e=2.747E-07  Homo sapiens
  4dmb-assembly1_A  TM=8.940E-01  e=4.259E-07  Homo sapiens

Foldseek 3Di:
DQLLLVVLVVDPPPVDPSVLLNLLLVLVVVLCVQLPDDDPVVVQDPVNSVVSSLVSLVVCLCVPVVCDPVSVSSNVSPVCLVVCPDPSNLQSLLSVLLVQLLVVLVVCVVPVVDPCVPVVSLVVRLVPRDDPLSNQLNVLSVVVSVVVNVVVVVVVVPPPDDDPVPPPPDDDDPPPPPCVVVVVVVVVCVSVCSSVVSSDPPPDDD/DQLLLVVLVVDPDPVDPSVLLNLLLVLVVVLCVQLPDDDPVVPQDPVNSVVSSLVSLVVCLCVPVVCDPVSVSSNVSPVCLVVCPDPSNLQSLLSVLLVQLLVVLVVCVVPVVDPCVPVVSLVVRLVPRDDPLSNVLNVLSVVVSVVVNVVVVVVVVPPPDDDPVPPPPDDDDPPPPPCVVVVVVVVVCVSVCSSVVSSPPPPDDD

Radius of gyration: 22.74 Å; Cα contacts (8 Å, |Δi|>4): 402; chains: 2; bounding box: 57×62×53 Å

Solvent-accessible surface area (backbone atoms only — not comparable to full-atom values): 22786 Å² total; per-residue (Å²): 123,63,54,51,29,53,53,38,51,49,51,70,62,80,89,49,58,48,53,58,28,24,51,37,31,49,42,51,45,49,49,36,41,72,54,41,81,78,54,72,83,73,69,55,51,70,69,55,47,51,50,49,40,48,52,44,46,49,52,50,30,44,55,27,38,68,64,35,63,13,26,51,53,47,50,52,39,45,50,45,43,75,63,47,76,46,73,44,26,44,46,44,49,33,43,52,30,46,50,50,32,50,52,41,52,51,49,39,68,76,38,63,89,46,71,70,74,53,46,66,46,42,68,73,17,55,79,72,38,71,51,66,70,60,37,51,35,43,51,45,46,52,51,52,50,52,52,52,53,52,48,52,57,54,49,59,68,66,68,70,75,76,87,73,78,72,78,71,78,78,77,80,82,81,74,84,48,88,62,58,67,53,60,62,47,54,62,48,32,48,54,48,41,50,51,38,51,38,67,10,61,74,75,73,73,125,122,62,56,51,30,52,53,36,53,50,50,70,62,81,88,48,59,47,54,57,26,24,52,36,32,50,41,51,47,49,47,36,42,72,53,43,80,77,56,72,83,73,70,56,50,71,70,56,46,52,50,49,40,47,50,42,46,48,52,50,30,44,56,26,39,67,63,33,64,15,25,51,52,49,50,52,40,46,50,45,44,76,63,47,75,48,72,44,25,43,48,45,51,33,40,51,29,44,47,49,32,50,53,41,52,52,48,37,67,74,38,65,88,47,70,70,74,51,46,66,47,42,67,73,18,55,81,73,37,72,51,66,70,59,38,50,37,42,50,46,46,52,52,52,51,52,51,50,52,52,48,51,57,54,49,60,66,66,67,70,72,74,88,74,76,72,79,70,76,78,78,77,82,81,72,83,48,89,61,56,64,52,60,64,45,53,63,49,32,48,54,50,41,50,51,39,51,39,68,9,60,74,74,74,72,127